Protein 9KOP (pdb70)

Radius of gyration: 24.78 Å; Cα contacts (8 Å, |Δi|>4): 741; chains: 1; bounding box: 68×60×42 Å

Sequence (463 aa):
SPHGELFTLVASSLFLGDNGGERVERFINLATTLSKEDPEYVASLANYARNELGLRSNPAALVAHLFYSNALEERRDLILATTKKVWQRGDDHLETLAYVKAVGWKLRSALKKAIAERLNDIPPSLLLKYKRARRVVSQRLAIRLTHPRPRDEERSLLFQYIVKGSRASEEAKKLAEEVMEERPTWERIISSKGSTPETWLEALPHLNGLSLVRNLNNLFKHGLLENLEVKKTIEDKFSRSGSWKIFPFQYYSALKMGEKEGWPYWIMALLEEALESSAPETRLEGETLFLVDVSGSMYYPVSRNSNLHMAEAASVLATVLVKRLGGELWTFADEAQDYTGHTHLSTYSLVRKIVREGRGGTYLERAIRKAILDRSWTGRRVVIITDEQTHDMPWEALKDWLRSGENRVAHIINVAGYLPTAFPEDRIAKVGGWSDKIITLIESLEVGEEGIRNFLVSNYLPP

Secondary structure (DSSP, 8-state):
-HHHHHHHHHHHTTTS-----HHHHHHHHHHHHHHHH-HHHHHHHHHHHHHTS--SHHHHHHHHHHHTSTHHHHTHHHHHHHHHHH--STTHHHHHHHHHHHHTPPPPHHHHHHHHHHHHHS-HHHHHHT--TTSSS-HHHHHHHH----SSHHHHHHHHHHHHGGGS-HHHHHHHHHHTTSS--HHHHHHHH-SSHHHHHHHGGG--HHHHHHHHHHHHHTTGGG-HHHHHHHHHHHTTGGG----HHHHHHHHHHHHHHT--HHHHHHHHHHHHT-PPP-S--S-EEEEEE--GGGGSBSSSS-S-BHHHHHHHHHHHHHHHH-EEEEEESSSEEE-GGGTTS-HHHHHHHHHHT--S---HHHHHIIIIITTT---SEEEEEE-----SS--HHHHHHHHTSTT-EEEEEETTS-S--EEEETTEEEE-S--TTHHHHHHHHHTHHHHHHHHHHHHHS--

Foldseek 3Di:
DLLFVLLQLLQQCLPVPLDDDDSVVSNVVSLLVCLAVPVLSLLLSLLCCCPLVVHQQSSLCSLLSNCVYPCVVVPVVLSVLSCVRRVDALCSLLSNVVNCVVVDHDDDLVSLQVLLVSLQPPDLLRNLVQQVLPDPSGPLVSCVVSVRDRPDPLSVLSNQCSNPPVPGDVVSVVSVVVSCVPPHALVCLCVPVHQAQVSVVVRLVRQAALSCLVCVVSCVVNVNLVPPVSVVSVVVRLVVNVPHPDFLVSLLQSLVVCVVVVPDVVVNVSSLVSSLVHQDDAPDEWQEEEEQEQAPVQQCCLDPPGPGGRSLVSLSVQLSVCVVHPYWYWYDAPEIDTCRVPSVPRSSVSSVVVNVPGYHHHDPLRHCCVPDQVVVGDMAEYEYEEQDADDPPPDPSVLVSNVVDPNHAYEYEHANQRDRQRADDSRYGYHRHDDSSVRVSCNQSSCGPVCNSVVSSVVRSRD

Structure (mmCIF, N/CA/C/O backbone):
data_9KOP
#
_entry.id   9KOP
#
_cell.length_a   63.877
_cell.length_b   60.124
_cell.length_c   65.590
_cell.angle_alpha   90.000
_cell.angle_beta   100.610
_cell.angle_gamma   90.000
#
_symmetry.space_group_name_H-M   'P 1 21 1'
#
loop_
_entity.id
_entity.type
_entity.pdbx_description
1 polymer 'TROVE domain-containing protein'
2 non-polymer 'CALCIUM ION'
3 water water
#
loop_
_atom_site.group_PDB
_atom_site.id
_atom_site.type_symbol
_atom_site.label_atom_id
_atom_site.label_alt_id
_atom_site.label_comp_id
_atom_site.label_asym_id
_atom_site.label_entity_id
_atom_site.label_seq_id
_atom_site.pdbx_PDB_ins_code
_atom_site.Cartn_x
_atom_site.Cartn_y
_atom_site.Cartn_z
_atom_site.occupancy
_atom_site.B_iso_or_equiv
_atom_site.auth_seq_id
_atom_site.auth_comp_id
_atom_site.auth_asym_id
_atom_site.auth_atom_id
_atom_site.pdbx_PDB_model_num
ATOM 1 N N . SER A 1 34 ? 18.31615 -3.83623 15.02839 1.000 43.36217 25 SER A N 1
ATOM 2 C CA . SER A 1 34 ? 17.18891 -4.32079 15.81391 1.000 30.54545 25 SER A CA 1
ATOM 3 C C . SER A 1 34 ? 15.92430 -4.33742 14.98757 1.000 27.16971 25 SER A C 1
ATOM 4 O O . SER A 1 34 ? 15.39903 -3.27915 14.66357 1.000 26.82609 25 SER A O 1
ATOM 7 N N . PRO A 1 35 ? 15.42978 -5.52863 14.63961 1.000 29.87237 26 PRO A N 1
ATOM 8 C CA . PRO A 1 35 ? 14.11604 -5.59235 13.96537 1.000 28.33043 26 PRO A CA 1
ATOM 9 C C . PRO A 1 35 ? 12.94711 -5.04948 14.79627 1.000 21.99973 26 PRO A C 1
ATOM 10 O O . PRO A 1 35 ? 12.03410 -4.42857 14.22696 1.000 23.04495 26 PRO A O 1
ATOM 14 N N . HIS A 1 36 ? 12.93397 -5.25693 16.11648 1.000 20.81961 27 HIS A N 1
ATOM 15 C CA . HIS A 1 36 ? 11.88380 -4.65062 16.94447 1.000 20.34694 27 HIS A CA 1
ATOM 16 C C . HIS A 1 36 ? 11.91316 -3.13478 16.80135 1.000 20.19494 27 HIS A C 1
ATOM 17 O O . HIS A 1 36 ? 10.88081 -2.49628 16.52551 1.000 16.82716 27 HIS A O 1
ATOM 24 N N . GLY A 1 37 ? 13.11079 -2.54755 16.93682 1.000 21.51121 28 GLY A N 1
ATOM 25 C CA . GLY A 1 37 ? 13.24325 -1.10080 16.82923 1.000 22.54581 28 GLY A CA 1
ATOM 26 C C . GLY A 1 37 ? 12.97559 -0.58562 15.42827 1.000 22.11706 28 GLY A C 1
ATOM 27 O O . GLY A 1 37 ? 12.37262 0.48112 15.25381 1.000 22.85467 28 GLY A O 1
ATOM 28 N N . GLU A 1 38 ? 13.42923 -1.32552 14.40956 1.000 22.20329 29 GLU A N 1
ATOM 29 C CA . GLU A 1 38 ? 13.18496 -0.90836 13.03499 1.000 23.07491 29 GLU A CA 1
ATOM 30 C C . GLU A 1 38 ? 11.69636 -0.88239 12.72773 1.000 21.39693 29 GLU A C 1
ATOM 31 O O . GLU A 1 38 ? 11.19803 0.06621 12.11083 1.000 21.68609 29 GLU A O 1
ATOM 37 N N . LEU A 1 39 ? 10.96709 -1.92943 13.13147 1.000 21.40983 30 LEU A N 1
ATOM 38 C CA . LEU A 1 39 ? 9.53387 -1.93420 12.88492 1.000 17.67170 30 LEU A CA 1
ATOM 39 C C . LEU A 1 39 ? 8.85618 -0.80377 13.64419 1.000 19.87053 30 LEU A C 1
ATOM 40 O O . LEU A 1 39 ? 7.97473 -0.12545 13.09777 1.000 20.30914 30 LEU A O 1
ATOM 45 N N . PHE A 1 40 ? 9.26217 -0.56081 14.89967 1.000 19.39488 31 PHE A N 1
ATOM 46 C CA . PHE A 1 40 ? 8.65676 0.55436 15.62012 1.000 17.58078 31 PHE A CA 1
ATOM 47 C C . PHE A 1 40 ? 8.83326 1.86811 14.85965 1.000 19.73227 31 PHE A C 1
ATOM 48 O O . PHE A 1 40 ? 7.87687 2.63132 14.70222 1.000 21.05276 31 PHE A O 1
ATOM 56 N N . THR A 1 41 ? 10.06183 2.18150 14.43277 1.000 18.80747 32 THR A N 1
ATOM 57 C CA . THR A 1 41 ? 10.26768 3.50778 13.85427 1.000 20.14545 32 THR A CA 1
ATOM 58 C C . THR A 1 41 ? 9.65979 3.60012 12.46843 1.000 23.96490 32 THR A C 1
ATOM 59 O O . THR A 1 41 ? 9.21495 4.67851 12.06479 1.000 22.23216 32 THR A O 1
ATOM 63 N N . LEU A 1 42 ? 9.60036 2.48463 11.74194 1.000 22.87901 33 LEU A N 1
ATOM 64 C CA . LEU A 1 42 ? 8.89047 2.46955 10.46932 1.000 18.87731 33 LEU A CA 1
ATOM 65 C C . LEU A 1 42 ? 7.41551 2.79362 10.67431 1.000 23.34829 33 LEU A C 1
ATOM 66 O O . LEU A 1 42 ? 6.84400 3.63056 9.96354 1.000 26.05656 33 LEU A O 1
ATOM 71 N N . VAL A 1 43 ? 6.79033 2.17411 11.68154 1.000 21.27708 34 VAL A N 1
ATOM 72 C CA . VAL A 1 43 ? 5.38617 2.46296 11.95664 1.000 22.13312 34 VAL A CA 1
ATOM 73 C C . VAL A 1 43 ? 5.21722 3.90615 12.43434 1.000 18.18483 34 VAL A C 1
ATOM 74 O O . VAL A 1 43 ? 4.36428 4.64764 11.93863 1.000 24.63342 34 VAL A O 1
ATOM 78 N N . ALA A 1 44 ? 6.02991 4.32350 13.40076 1.000 18.11758 35 ALA A N 1
ATOM 79 C CA . ALA A 1 44 ? 5.90204 5.66107 13.96844 1.000 18.11285 35 ALA A CA 1
ATOM 80 C C . ALA A 1 44 ? 6.11683 6.73692 12.91659 1.000 23.47677 35 ALA A C 1
ATOM 81 O O . ALA A 1 44 ? 5.46024 7.78666 12.96277 1.000 24.23581 35 ALA A O 1
ATOM 83 N N . SER A 1 45 ? 7.02668 6.49909 11.96248 1.000 24.73924 36 SER A N 1
ATOM 84 C CA . SER A 1 45 ? 7.31633 7.49093 10.93829 1.000 25.20700 36 SER A CA 1
ATOM 85 C C . SER A 1 45 ? 6.10946 7.76173 10.04995 1.000 29.64830 36 SER A C 1
ATOM 86 O O . SER A 1 45 ? 6.03441 8.83384 9.43830 1.000 29.62178 36 SER A O 1
ATOM 89 N N . SER A 1 46 ? 5.13929 6.83982 9.98965 1.000 22.53087 37 SER A N 1
ATOM 90 C CA . SER A 1 46 ? 3.97156 7.10074 9.16385 1.000 25.84195 37 SER A CA 1
ATOM 91 C C . SER A 1 46 ? 3.10428 8.22240 9.72107 1.000 33.73651 37 SER A C 1
ATOM 92 O O . SER A 1 46 ? 2.19715 8.67538 9.02155 1.000 29.03635 37 SER A O 1
ATOM 95 N N . LEU A 1 47 ? 3.34657 8.66170 10.96277 1.000 27.48544 38 LEU A N 1
ATOM 96 C CA . LEU A 1 47 ? 2.73549 9.88854 11.47531 1.000 33.15230 38 LEU A CA 1
ATOM 97 C C . LEU A 1 47 ? 3.10832 11.09885 10.62360 1.000 39.19061 38 LEU A C 1
ATOM 98 O O . LEU A 1 47 ? 2.37338 12.08873 10.58639 1.000 28.99048 38 LEU A O 1
ATOM 103 N N . PHE A 1 48 ? 4.27304 11.05279 9.97967 1.000 28.39191 39 PHE A N 1
ATOM 104 C CA . PHE A 1 48 ? 4.82086 12.17261 9.23956 1.000 33.33729 39 PHE A CA 1
ATOM 105 C C . PHE A 1 48 ? 4.91150 11.91279 7.75331 1.000 39.29122 39 PHE A C 1
ATOM 106 O O . PHE A 1 48 ? 5.00498 12.87302 6.98096 1.000 39.52988 39 PHE A O 1
ATOM 114 N N . LEU A 1 49 ? 4.89848 10.64856 7.33787 1.000 42.14762 40 LEU A N 1
ATOM 115 C CA . LEU A 1 49 ? 4.91678 10.24831 5.93942 1.000 46.33867 40 LEU A CA 1
ATOM 116 C C . LEU A 1 49 ? 3.54649 9.75859 5.49899 1.000 48.58124 40 LEU A C 1
ATOM 117 O O . LEU A 1 49 ? 3.43704 8.93070 4.59410 1.000 66.55846 40 LEU A O 1
ATOM 122 N N . GLY A 1 50 ? 2.49676 10.24294 6.15184 1.000 52.29669 41 GLY A N 1
ATOM 123 C CA . GLY A 1 50 ? 1.14785 9.83772 5.82006 1.000 54.28412 41 GLY A CA 1
ATOM 124 C C . GLY A 1 50 ? 0.78999 8.43808 6.28139 1.000 60.51988 41 GLY A C 1
ATOM 125 O O . GLY A 1 50 ? 1.61421 7.51264 6.23354 1.000 51.11374 41 GLY A O 1
ATOM 126 N N . ASP A 1 51 ? -0.46317 8.28151 6.71755 1.000 57.45700 42 ASP A N 1
ATOM 127 C CA . ASP A 1 51 ? -0.94933 6.98080 7.17157 1.000 55.34555 42 ASP A CA 1
ATOM 128 C C . ASP A 1 51 ? -0.89653 5.94079 6.05277 1.000 62.20115 42 ASP A C 1
ATOM 129 O O . ASP A 1 51 ? -0.58519 4.77306 6.31650 1.000 73.23658 42 ASP A O 1
ATOM 134 N N . ASN A 1 52 ? -1.16469 6.36520 4.80260 1.000 63.23920 43 ASN A N 1
ATOM 135 C CA . ASN A 1 52 ? -1.25193 5.57949 3.53037 1.000 51.20303 43 ASN A CA 1
ATOM 136 C C . ASN A 1 52 ? -2.66469 5.62758 2.96672 1.000 61.45216 43 ASN A C 1
ATOM 137 O O . ASN A 1 52 ? -3.25957 4.58193 2.67886 1.000 67.73629 43 ASN A O 1
ATOM 142 N N . GLY A 1 58 ? 4.66646 -0.65175 -3.76662 1.000 46.60654 49 GLY A N 1
ATOM 143 C CA . GLY A 1 58 ? 5.45924 0.28129 -2.98447 1.000 63.17665 49 GLY A CA 1
ATOM 144 C C . GLY A 1 58 ? 6.93191 -0.08723 -2.92193 1.000 59.27443 49 GLY A C 1
ATOM 145 O O . GLY A 1 58 ? 7.29271 -1.25181 -3.08245 1.000 63.54168 49 GLY A O 1
ATOM 146 N N . GLY A 1 59 ? 7.78481 0.90382 -2.67116 1.000 59.38008 50 GLY A N 1
ATOM 147 C CA . GLY A 1 59 ? 9.22003 0.70930 -2.77581 1.000 60.51691 50 GLY A CA 1
ATOM 148 C C . GLY A 1 59 ? 9.87498 0.06694 -1.56935 1.000 59.96507 50 GLY A C 1
ATOM 149 O O . GLY A 1 59 ? 9.48720 -1.02986 -1.15671 1.000 53.87165 50 GLY A O 1
ATOM 150 N N . GLU A 1 60 ? 10.86272 0.75323 -0.98495 1.000 66.78495 51 GLU A N 1
ATOM 151 C CA . GLU A 1 60 ? 11.61902 0.16289 0.11486 1.000 58.94070 51 GLU A CA 1
ATOM 152 C C . GLU A 1 60 ? 10.79126 0.05718 1.39051 1.000 50.27999 51 GLU A C 1
ATOM 153 O O . GLU A 1 60 ? 10.86885 -0.95453 2.09318 1.000 52.99673 51 GLU A O 1
ATOM 159 N N . ARG A 1 61 ? 10.04036 1.10595 1.75094 1.000 48.65212 52 ARG A N 1
ATOM 160 C CA . ARG A 1 61 ? 9.36448 1.04422 3.04673 1.000 57.74064 52 ARG A CA 1
ATOM 161 C C . ARG A 1 61 ? 8.25921 -0.00868 3.06874 1.000 54.00075 52 ARG A C 1
ATOM 162 O O . ARG A 1 61 ? 8.04941 -0.65226 4.10310 1.000 43.06350 52 ARG A O 1
ATOM 170 N N . VAL A 1 62 ? 7.59849 -0.25228 1.93896 1.000 41.12149 53 VAL A N 1
ATOM 171 C CA . VAL A 1 62 ? 6.58878 -1.30516 1.88455 1.000 43.31742 53 VAL A CA 1
ATOM 172 C C . VAL A 1 62 ? 7.23519 -2.68635 2.00300 1.000 38.60347 53 VAL A C 1
ATOM 173 O O . VAL A 1 62 ? 6.78525 -3.53075 2.78751 1.000 31.15817 53 VAL A O 1
ATOM 177 N N . GLU A 1 63 ? 8.29477 -2.94288 1.22510 1.000 36.72388 54 GLU A N 1
ATOM 178 C CA . GLU A 1 63 ? 8.90509 -4.27125 1.23932 1.000 34.13649 54 GLU A CA 1
ATOM 179 C C . GLU A 1 63 ? 9.59983 -4.54056 2.57095 1.000 34.42796 54 GLU A C 1
ATOM 180 O O . GLU A 1 63 ? 9.55421 -5.66769 3.09215 1.000 30.11328 54 GLU A O 1
ATOM 186 N N . ARG A 1 64 ? 10.18656 -3.50087 3.17100 1.000 31.20462 55 ARG A N 1
ATOM 187 C CA . ARG A 1 64 ? 10.79602 -3.64929 4.48439 1.000 36.64895 55 ARG A CA 1
ATOM 188 C C . ARG A 1 64 ? 9.73886 -3.84986 5.56988 1.000 29.75287 55 ARG A C 1
ATOM 189 O O . ARG A 1 64 ? 9.94645 -4.63846 6.50235 1.000 27.75135 55 ARG A O 1
ATOM 197 N N . PHE A 1 65 ? 8.60612 -3.14702 5.47220 1.000 23.91072 56 PHE A N 1
ATOM 198 C CA . PHE A 1 65 ? 7.50154 -3.36829 6.40110 1.000 25.68198 56 PHE A CA 1
ATOM 199 C C . PHE A 1 65 ? 7.01969 -4.81092 6.33161 1.000 24.70125 56 PHE A C 1
ATOM 200 O O . PHE A 1 65 ? 6.84438 -5.46528 7.36247 1.000 23.71451 56 PHE A O 1
ATOM 208 N N . ILE A 1 66 ? 6.76460 -5.30805 5.11700 1.000 25.74368 57 ILE A N 1
ATOM 209 C CA . ILE A 1 66 ? 6.31572 -6.68908 4.94225 1.000 22.28725 57 ILE A CA 1
ATOM 210 C C . ILE A 1 66 ? 7.30620 -7.65842 5.56504 1.000 22.52139 57 ILE A C 1
ATOM 211 O O . ILE A 1 66 ? 6.91985 -8.57495 6.29446 1.000 24.38359 57 ILE A O 1
ATOM 216 N N . ASN A 1 67 ? 8.60319 -7.46554 5.29481 1.000 24.01967 58 ASN A N 1
ATOM 217 C CA . ASN A 1 67 ? 9.60698 -8.38702 5.81896 1.000 23.94262 58 ASN A CA 1
ATOM 218 C C . ASN A 1 67 ? 9.64160 -8.36195 7.35078 1.000 21.11575 58 ASN A C 1
ATOM 219 O O . ASN A 1 67 ? 9.61883 -9.41346 8.00604 1.000 23.41359 58 ASN A O 1
ATOM 224 N N . LEU A 1 68 ? 9.71677 -7.16263 7.93172 1.000 20.15295 59 LEU A N 1
ATOM 225 C CA . LEU A 1 68 ? 9.79623 -7.02821 9.38121 1.000 19.53042 59 LEU A CA 1
ATOM 226 C C . LEU A 1 68 ? 8.53940 -7.55675 10.06624 1.000 19.61552 59 LEU A C 1
ATOM 227 O O . LEU A 1 68 ? 8.63450 -8.26023 11.07687 1.000 20.30817 59 LEU A O 1
ATOM 232 N N . ALA A 1 69 ? 7.35620 -7.21233 9.54463 1.000 17.48989 60 ALA A N 1
ATOM 233 C CA . ALA A 1 69 ? 6.10506 -7.67618 10.13525 1.000 21.32790 60 ALA A CA 1
ATOM 234 C C . ALA A 1 69 ? 5.97041 -9.19105 10.03940 1.000 22.02097 60 ALA A C 1
ATOM 235 O O . ALA A 1 69 ? 5.47265 -9.83474 10.96718 1.000 18.53210 60 ALA A O 1
ATOM 237 N N . THR A 1 70 ? 6.40745 -9.78605 8.92150 1.000 19.50690 61 THR A N 1
ATOM 238 C CA . THR A 1 70 ? 6.36867 -11.24229 8.80079 1.000 19.06628 61 THR A CA 1
ATOM 239 C C . THR A 1 70 ? 7.31222 -11.90664 9.80127 1.000 18.62595 61 THR A C 1
ATOM 240 O O . THR A 1 70 ? 6.93201 -12.85268 10.51400 1.000 18.54866 61 THR A O 1
ATOM 244 N N . THR A 1 71 ? 8.55267 -11.42363 9.85849 1.000 20.29315 62 THR A N 1
ATOM 245 C CA . THR A 1 71 ? 9.55102 -11.96149 10.78212 1.000 20.60651 62 THR A CA 1
ATOM 246 C C . THR A 1 71 ? 9.09329 -11.82170 12.22980 1.000 20.26972 62 THR A C 1
ATOM 247 O O . THR A 1 71 ? 9.18578 -12.76800 13.02146 1.000 17.45773 62 THR A O 1
ATOM 251 N N . LEU A 1 72 ? 8.58267 -10.64861 12.60143 1.000 18.03267 63 LEU A N 1
ATOM 252 C CA . LEU A 1 72 ? 8.21345 -10.45902 14.00182 1.000 20.22322 63 LEU A CA 1
ATOM 253 C C . LEU A 1 72 ? 6.87720 -11.11239 14.34360 1.000 21.13699 63 LEU A C 1
ATOM 254 O O . LEU A 1 72 ? 6.68236 -11.53930 15.48500 1.000 18.04316 63 LEU A O 1
ATOM 259 N N . SER A 1 73 ? 5.95388 -11.24851 13.38814 1.000 19.00135 64 SER A N 1
ATOM 260 C CA . SER A 1 73 ? 4.73442 -11.98677 13.69729 1.000 14.00472 64 SER A CA 1
ATOM 261 C C . SER A 1 73 ? 5.04725 -13.45710 13.91340 1.000 17.72287 64 SER A C 1
ATOM 262 O O . SER A 1 73 ? 4.30426 -14.15710 14.61686 1.000 19.73534 64 SER A O 1
ATOM 265 N N . LYS A 1 74 ? 6.11944 -13.95263 13.28078 1.000 18.29012 65 LYS A N 1
ATOM 266 C CA . LYS A 1 74 ? 6.57171 -15.31430 13.55244 1.000 19.01972 65 LYS A CA 1
ATOM 267 C C . LYS A 1 74 ? 7.32746 -15.41043 14.87462 1.000 21.51928 65 LYS A C 1
ATOM 268 O O . LYS A 1 74 ? 7.08257 -16.32148 15.67712 1.000 16.74285 65 LYS A O 1
ATOM 274 N N . GLU A 1 75 ? 8.26674 -14.49328 15.10575 1.000 19.58833 66 GLU A N 1
ATOM 275 C CA . GLU A 1 75 ? 9.17126 -14.60403 16.23411 1.000 22.33464 66 GLU A CA 1
ATOM 276 C C . GLU A 1 75 ? 8.64471 -13.95652 17.50463 1.000 19.74658 66 GLU A C 1
ATOM 277 O O . GLU A 1 75 ? 8.95913 -14.43366 18.59231 1.000 17.42588 66 GLU A O 1
ATOM 283 N N . ASP A 1 76 ? 7.86231 -12.88710 17.42390 1.000 15.53809 67 ASP A N 1
ATOM 284 C CA . ASP A 1 76 ? 7.40214 -12.19333 18.63098 1.000 17.34005 67 ASP A CA 1
ATOM 285 C C . ASP A 1 76 ? 6.02596 -11.60391 18.35619 1.000 15.53443 67 ASP A C 1
ATOM 286 O O . ASP A 1 76 ? 5.86018 -10.38706 18.26460 1.000 18.37936 67 ASP A O 1
ATOM 291 N N . PRO A 1 77 ? 5.01073 -12.45610 18.18001 1.000 16.92289 68 PRO A N 1
ATOM 292 C CA . PRO A 1 77 ? 3.66826 -11.93052 17.86718 1.000 16.23243 68 PRO A CA 1
ATOM 293 C C . PRO A 1 77 ? 3.09651 -11.03547 18.96472 1.000 14.24221 68 PRO A C 1
ATOM 294 O O . PRO A 1 77 ? 2.33779 -10.11746 18.65687 1.000 14.49438 68 PRO A O 1
ATOM 298 N N . GLU A 1 78 ? 3.43406 -11.26647 20.23056 1.000 12.64123 69 GLU A N 1
ATOM 299 C CA . GLU A 1 78 ? 3.01529 -10.34213 21.29269 1.000 16.87441 69 GLU A CA 1
ATOM 300 C C . GLU A 1 78 ? 3.47989 -8.91524 20.99328 1.000 15.55589 69 GLU A C 1
ATOM 301 O O . GLU A 1 78 ? 2.72329 -7.95706 21.14549 1.000 15.57709 69 GLU A O 1
ATOM 307 N N . TYR A 1 79 ? 4.73372 -8.75884 20.57395 1.000 14.21261 70 TYR A N 1
ATOM 308 C CA . TYR A 1 79 ? 5.23210 -7.42906 20.21398 1.000 13.97676 70 TYR A CA 1
ATOM 309 C C . TYR A 1 79 ? 4.43653 -6.83488 19.05377 1.000 16.50011 70 TYR A C 1
ATOM 310 O O . TYR A 1 79 ? 4.04304 -5.66982 19.09265 1.000 15.70382 70 TYR A O 1
ATOM 319 N N . VAL A 1 80 ? 4.21453 -7.61605 17.99509 1.000 14.94736 71 VAL A N 1
ATOM 320 C CA . VAL A 1 80 ? 3.44629 -7.12572 16.84676 1.000 14.47124 71 VAL A CA 1
ATOM 321 C C . VAL A 1 80 ? 2.05366 -6.67217 17.28205 1.000 15.13670 71 VAL A C 1
ATOM 322 O O . VAL A 1 80 ? 1.55893 -5.62068 16.85504 1.000 14.94223 71 VAL A O 1
ATOM 326 N N . ALA A 1 81 ? 1.38974 -7.47142 18.11718 1.000 14.65653 72 ALA A N 1
ATOM 327 C CA . ALA A 1 81 ? 0.04870 -7.11561 18.58461 1.000 15.65837 72 ALA A CA 1
ATOM 328 C C . ALA A 1 81 ? 0.07066 -5.85017 19.44583 1.000 14.91553 72 ALA A C 1
ATOM 329 O O . ALA A 1 81 ? -0.83095 -5.00152 19.35401 1.000 15.83927 72 ALA A O 1
ATOM 331 N N . SER A 1 82 ? 1.08658 -5.71740 20.30158 1.000 16.68325 73 SER A N 1
ATOM 332 C CA . SER A 1 82 ? 1.21298 -4.53395 21.15394 1.000 16.48468 73 SER A CA 1
ATOM 333 C C . SER A 1 82 ? 1.49869 -3.29090 20.31380 1.000 19.24087 73 SER A C 1
ATOM 334 O O . SER A 1 82 ? 1.01646 -2.19009 20.61800 1.000 15.97861 73 SER A O 1
ATOM 337 N N . LEU A 1 83 ? 2.32969 -3.44960 19.28310 1.000 13.19941 74 LEU A N 1
ATOM 338 C CA . LEU A 1 83 ? 2.61258 -2.35780 18.35458 1.000 16.06075 74 LEU A CA 1
ATOM 339 C C . LEU A 1 83 ? 1.35898 -1.94030 17.60501 1.000 12.07981 74 LEU A C 1
ATOM 340 O O . LEU A 1 83 ? 1.11676 -0.75223 17.40401 1.000 18.38201 74 LEU A O 1
ATOM 345 N N . ALA A 1 84 ? 0.55540 -2.90077 17.16009 1.000 15.39100 75 ALA A N 1
ATOM 346 C CA . ALA A 1 84 ? -0.66972 -2.53328 16.45263 1.000 15.71870 75 ALA A CA 1
ATOM 347 C C . ALA A 1 84 ? -1.63670 -1.78168 17.37601 1.000 16.82521 75 ALA A C 1
ATOM 348 O O . ALA A 1 84 ? -2.21802 -0.76507 16.97639 1.000 16.60452 75 ALA A O 1
ATOM 350 N N . ASN A 1 85 ? -1.78584 -2.24353 18.62593 1.000 14.13427 76 ASN A N 1
ATOM 351 C CA . ASN A 1 85 ? -2.60481 -1.52002 19.61186 1.000 13.45495 76 ASN A CA 1
ATOM 352 C C . ASN A 1 85 ? -2.06042 -0.10662 19.85566 1.000 21.57480 76 ASN A C 1
ATOM 353 O O . ASN A 1 85 ? -2.79724 0.88520 19.77571 1.000 20.94284 76 ASN A O 1
ATOM 358 N N . TYR A 1 86 ? -0.76782 -0.00584 20.18270 1.000 14.88286 77 TYR A N 1
ATOM 359 C CA . TYR A 1 86 ? -0.09990 1.26787 20.42200 1.000 14.52384 77 TYR A CA 1
ATOM 360 C C . TYR A 1 86 ? -0.29653 2.23391 19.26067 1.000 20.98389 77 TYR A C 1
ATOM 361 O O . TYR A 1 86 ? -0.66532 3.40002 19.44843 1.000 19.97371 77 TYR A O 1
ATOM 370 N N . ALA A 1 87 ? -0.02071 1.76263 18.04843 1.000 15.54607 78 ALA A N 1
ATOM 371 C CA . ALA A 1 87 ? -0.13789 2.60683 16.86852 1.000 22.26826 78 ALA A CA 1
ATOM 372 C C . ALA A 1 87 ? -1.58209 3.03974 16.62204 1.000 19.39620 78 ALA A C 1
ATOM 373 O O . ALA A 1 87 ? -1.83059 4.18685 16.24271 1.000 21.49066 78 ALA A O 1
ATOM 375 N N . ARG A 1 88 ? -2.54596 2.13923 16.80887 1.000 18.49142 79 ARG A N 1
ATOM 376 C CA . ARG A 1 88 ? -3.93738 2.50242 16.57867 1.000 17.90623 79 ARG A CA 1
ATOM 377 C C . ARG A 1 88 ? -4.42781 3.50871 17.60901 1.000 23.99589 79 ARG A C 1
ATOM 378 O O . ARG A 1 88 ? -5.05465 4.51691 17.26101 1.000 24.48064 79 ARG A O 1
ATOM 386 N N . ASN A 1 89 ? -4.14625 3.25964 18.88608 1.000 19.09975 80 ASN A N 1
ATOM 387 C CA . ASN A 1 89 ? -4.78317 4.00078 19.95555 1.000 20.47666 80 ASN A CA 1
ATOM 388 C C . ASN A 1 89 ? -3.90852 5.02379 20.65132 1.000 22.27562 80 ASN A C 1
ATOM 389 O O . ASN A 1 89 ? -4.46194 5.93818 21.25687 1.000 25.44213 80 ASN A O 1
ATOM 394 N N . GLU A 1 90 ? -2.58026 4.91768 20.57312 1.000 20.27912 81 GLU A N 1
ATOM 395 C CA . GLU A 1 90 ? -1.72012 5.99799 21.04941 1.000 23.43939 81 GLU A CA 1
ATOM 396 C C . GLU A 1 90 ? -1.31592 6.94089 19.92506 1.000 19.61780 81 GLU A C 1
ATOM 397 O O . GLU A 1 90 ? -1.29017 8.15624 20.11901 1.000 17.46714 81 GLU A O 1
ATOM 403 N N . LEU A 1 91 ? -1.00606 6.41254 18.74375 1.000 16.01654 82 LEU A N 1
ATOM 404 C CA . LEU A 1 91 ? -0.56339 7.25607 17.63962 1.000 21.05648 82 LEU A CA 1
ATOM 405 C C . LEU A 1 91 ? -1.69186 7.65942 16.70001 1.000 21.76051 82 LEU A C 1
ATOM 406 O O . LEU A 1 91 ? -1.47875 8.51544 15.82534 1.000 24.39524 82 LEU A O 1
ATOM 411 N N . GLY A 1 92 ? -2.87009 7.06289 16.84951 1.000 19.28777 83 GLY A N 1
ATOM 412 C CA . GLY A 1 92 ? -3.98888 7.40040 15.98975 1.000 28.49504 83 GLY A CA 1
ATOM 413 C C . GLY A 1 92 ? -3.87057 6.89586 14.57559 1.000 30.11080 83 GLY A C 1
ATOM 414 O O . GLY A 1 92 ? -4.64223 7.32221 13.71682 1.000 24.86157 83 GLY A O 1
ATOM 415 N N . LEU A 1 93 ? -2.92551 5.99851 14.30612 1.000 22.90730 84 LEU A N 1
ATOM 416 C CA . LEU A 1 93 ? -2.73875 5.49363 12.95499 1.000 27.23381 84 LEU A CA 1
ATOM 417 C C . LEU A 1 93 ? -3.74706 4.40236 12.64273 1.000 25.46901 84 LEU A C 1
ATOM 418 O O . LEU A 1 93 ? -4.18449 3.65837 13.52625 1.000 21.74842 84 LEU A O 1
ATOM 423 N N . ARG A 1 94 ? -4.07773 4.28425 11.36152 1.000 23.84444 85 ARG A N 1
ATOM 424 C CA . ARG A 1 94 ? -5.08652 3.32969 10.93625 1.000 27.09749 85 ARG A CA 1
ATOM 425 C C . ARG A 1 94 ? -4.54451 2.27165 9.98836 1.000 30.25857 85 ARG A C 1
ATOM 426 O O . ARG A 1 94 ? -4.83582 1.08317 10.18471 1.000 25.60401 85 ARG A O 1
ATOM 434 N N . SER A 1 95 ? -3.75100 2.65463 8.97339 1.000 25.00813 86 SER A N 1
ATOM 435 C CA . SER A 1 95 ? -3.32911 1.67992 7.96197 1.000 34.99360 86 SER A CA 1
ATOM 436 C C . SER A 1 95 ? -2.28623 0.70225 8.50423 1.000 26.74047 86 SER A C 1
ATOM 437 O O . SER A 1 95 ? -2.40139 -0.51534 8.29441 1.000 22.38336 86 SER A O 1
ATOM 440 N N . ASN A 1 96 ? -1.22292 1.21506 9.13678 1.000 22.31844 87 ASN A N 1
ATOM 441 C CA . ASN A 1 96 ? -0.21025 0.32213 9.70211 1.000 22.48197 87 ASN A CA 1
ATOM 442 C C . ASN A 1 96 ? -0.78258 -0.66875 10.71789 1.000 20.28498 87 ASN A C 1
ATOM 443 O O . ASN A 1 96 ? -0.45497 -1.86463 10.62898 1.000 18.50505 87 ASN A O 1
ATOM 448 N N . PRO A 1 97 ? -1.60251 -0.27229 11.69753 1.000 20.94592 88 PRO A N 1
ATOM 449 C CA . PRO A 1 97 ? -2.14775 -1.30654 12.60725 1.000 16.32114 88 PRO A CA 1
ATOM 450 C C . PRO A 1 97 ? -3.03830 -2.31751 11.90383 1.000 20.03012 88 PRO A C 1
ATOM 451 O O . PRO A 1 97 ? -3.05734 -3.50559 12.27838 1.000 18.99518 88 PRO A O 1
ATOM 455 N N . ALA A 1 98 ? -3.80880 -1.88088 10.90237 1.000 17.12024 89 ALA A N 1
ATOM 456 C CA . ALA A 1 98 ? -4.64258 -2.83456 10.17127 1.000 21.42276 89 ALA A CA 1
ATOM 457 C C . ALA A 1 98 ? -3.79185 -3.83562 9.40511 1.000 18.67975 89 ALA A C 1
ATOM 458 O O . ALA A 1 98 ? -4.17037 -5.01144 9.26251 1.000 17.81473 89 ALA A O 1
ATOM 460 N N . ALA A 1 99 ? -2.63303 -3.38101 8.92381 1.000 18.28655 90 ALA A N 1
ATOM 461 C CA . ALA A 1 99 ? -1.70798 -4.26233 8.22202 1.000 17.88831 90 ALA A CA 1
ATOM 462 C C . ALA A 1 99 ? -1.03293 -5.22292 9.19324 1.000 16.29793 90 ALA A C 1
ATOM 463 O O . ALA A 1 99 ? -0.78675 -6.38673 8.85627 1.000 20.56430 90 ALA A O 1
ATOM 465 N N . LEU A 1 100 ? -0.71029 -4.74948 10.39411 1.000 16.16829 91 LEU A N 1
ATOM 466 C CA . LEU A 1 100 ? -0.11382 -5.63691 11.39765 1.000 21.42661 91 LEU A CA 1
ATOM 467 C C . LEU A 1 100 ? -1.09607 -6.73070 11.82405 1.000 14.55494 91 LEU A C 1
ATOM 468 O O . LEU A 1 100 ? -0.69720 -7.88882 12.03635 1.000 16.02887 91 LEU A O 1
ATOM 473 N N . VAL A 1 101 ? -2.38028 -6.38251 11.95297 1.000 12.94136 92 VAL A N 1
ATOM 474 C CA . VAL A 1 101 ? -3.40948 -7.39829 12.19095 1.000 14.94656 92 VAL A CA 1
ATOM 475 C C . VAL A 1 101 ? -3.39924 -8.42103 11.05814 1.000 23.85393 92 VAL A C 1
ATOM 476 O O . VAL A 1 101 ? -3.45144 -9.64461 11.29502 1.000 16.01928 92 VAL A O 1
ATOM 480 N N . ALA A 1 102 ? -3.34143 -7.94018 9.80373 1.000 19.59696 93 ALA A N 1
ATOM 481 C CA . ALA A 1 102 ? -3.28145 -8.88377 8.69271 1.000 20.59815 93 ALA A CA 1
ATOM 482 C C . ALA A 1 102 ? -2.12502 -9.84943 8.88854 1.000 15.40088 93 ALA A C 1
ATOM 483 O O . ALA A 1 102 ? -2.30312 -11.06852 8.82152 1.000 18.17396 93 ALA A O 1
ATOM 485 N N . HIS A 1 103 ? -0.93895 -9.31725 9.19876 1.000 17.73514 94 HIS A N 1
ATOM 486 C CA . HIS A 1 103 ? 0.23988 -10.16502 9.35263 1.000 18.72947 94 HIS A CA 1
ATOM 487 C C . HIS A 1 103 ? 0.05452 -11.20645 10.46725 1.000 20.09468 94 HIS A C 1
ATOM 488 O O . HIS A 1 103 ? 0.49426 -12.35946 10.33546 1.000 19.62364 94 HIS A O 1
ATOM 495 N N . LEU A 1 104 ? -0.59597 -10.82665 11.56367 1.000 15.24450 95 LEU A N 1
ATOM 496 C CA . LEU A 1 104 ? -0.86114 -11.80705 12.62055 1.000 15.16663 95 LEU A CA 1
ATOM 497 C C . LEU A 1 104 ? -1.77984 -12.91592 12.12399 1.000 17.21792 95 LEU A C 1
ATOM 498 O O . LEU A 1 104 ? -1.54481 -14.10129 12.40321 1.000 20.31401 95 LEU A O 1
ATOM 503 N N . PHE A 1 105 ? -2.84675 -12.55740 11.39445 1.000 18.03002 96 PHE A N 1
ATOM 504 C CA . PHE A 1 105 ? -3.72369 -13.59246 10.84676 1.000 19.27095 96 PHE A CA 1
ATOM 505 C C . PHE A 1 105 ? -2.99281 -14.55300 9.91163 1.000 20.08435 96 PHE A C 1
ATOM 506 O O . PHE A 1 105 ? -3.46251 -15.67891 9.71315 1.000 22.91114 96 PHE A O 1
ATOM 514 N N . TYR A 1 106 ? -1.86386 -14.14366 9.32223 1.000 22.76173 97 TYR A N 1
ATOM 515 C CA . TYR A 1 106 ? -1.13498 -14.97769 8.36667 1.000 23.58532 97 TYR A CA 1
ATOM 516 C C . TYR A 1 106 ? 0.16898 -15.50873 8.96232 1.000 22.96131 97 TYR A C 1
ATOM 517 O O . TYR A 1 106 ? 1.16299 -15.71030 8.25969 1.000 24.19636 97 TYR A O 1
ATOM 526 N N . SER A 1 107 ? 0.16687 -15.74202 10.26422 1.000 18.38090 98 SER A N 1
ATOM 527 C CA . SER A 1 107 ? 1.34097 -16.15442 11.00622 1.000 23.08008 98 SER A CA 1
ATOM 528 C C . SER A 1 107 ? 1.00287 -17.36958 11.85950 1.000 18.60390 98 SER A C 1
ATOM 529 O O . SER A 1 107 ? -0.15658 -17.78807 11.95698 1.000 17.01114 98 SER A O 1
ATOM 532 N N . ASN A 1 108 ? 2.03142 -17.90466 12.52458 1.000 19.07549 99 ASN A N 1
ATOM 533 C CA . ASN A 1 108 ? 1.81396 -19.01515 13.45085 1.000 18.50132 99 ASN A CA 1
ATOM 534 C C . ASN A 1 108 ? 0.95737 -18.60021 14.62825 1.000 18.54085 99 ASN A C 1
ATOM 535 O O . ASN A 1 108 ? 0.37821 -19.46982 15.29344 1.000 17.80832 99 ASN A O 1
ATOM 540 N N . ALA A 1 109 ? 0.84797 -17.28986 14.88849 1.000 15.19894 100 ALA A N 1
ATOM 541 C CA . ALA A 1 109 ? 0.02093 -16.82047 15.99729 1.000 21.66715 100 ALA A CA 1
ATOM 542 C C . ALA A 1 109 ? -1.45833 -17.10938 15.78434 1.000 22.01832 100 ALA A C 1
ATOM 543 O O . ALA A 1 109 ? -2.21027 -17.16253 16.76867 1.000 23.26495 100 ALA A O 1
ATOM 545 N N . LEU A 1 110 ? -1.90088 -17.28119 14.53234 1.000 21.14410 101 LEU A N 1
ATOM 546 C CA . LEU A 1 110 ? -3.31080 -17.60596 14.30610 1.000 22.90012 101 LEU A CA 1
ATOM 547 C C . LEU A 1 110 ? -3.69807 -18.87041 15.05087 1.000 24.26388 101 LEU A C 1
ATOM 548 O O . LEU A 1 110 ? -4.68132 -18.88689 15.79870 1.000 27.34747 101 LEU A O 1
ATOM 553 N N . GLU A 1 111 ? -2.92101 -19.93604 14.87664 1.000 17.89977 102 GLU A N 1
ATOM 554 C CA . GLU A 1 111 ? -3.28837 -21.19240 15.50352 1.000 22.06563 102 GLU A CA 1
ATOM 555 C C . GLU A 1 111 ? -2.82555 -21.21037 16.96021 1.000 21.80638 102 GLU A C 1
ATOM 556 O O . GLU A 1 111 ? -3.57186 -21.64463 17.84485 1.000 22.09156 102 GLU A O 1
ATOM 562 N N . GLU A 1 112 ? -1.61969 -20.70184 17.22808 1.000 19.88938 103 GLU A N 1
ATOM 563 C CA . GLU A 1 112 ? -1.04815 -20.81828 18.56074 1.000 18.01168 103 GLU A CA 1
ATOM 564 C C . GLU A 1 112 ? -1.54769 -19.77214 19.55033 1.000 23.14138 103 GLU A C 1
ATOM 565 O O . GLU A 1 112 ? -1.42992 -20.00474 20.75764 1.000 18.37688 103 GLU A O 1
ATOM 571 N N . ARG A 1 113 ? -2.07903 -18.63632 19.08381 1.000 18.87328 104 ARG A N 1
ATOM 572 C CA . ARG A 1 113 ? -2.44788 -17.51080 19.95079 1.000 18.73226 104 ARG A CA 1
ATOM 573 C C . ARG A 1 113 ? -3.72916 -16.84840 19.44711 1.000 22.38511 104 ARG A C 1
ATOM 574 O O . ARG A 1 113 ? -3.81119 -15.62983 19.28920 1.000 20.52595 104 ARG A O 1
ATOM 582 N N . ARG A 1 114 ? -4.74440 -17.66579 19.17958 1.000 20.29020 105 ARG A N 1
ATOM 583 C CA . ARG A 1 114 ? -5.99964 -17.14750 18.64027 1.000 24.08207 105 ARG A CA 1
ATOM 584 C C . ARG A 1 114 ? -6.59862 -16.08850 19.55200 1.000 20.12837 105 ARG A C 1
ATOM 585 O O . ARG A 1 114 ? -7.14489 -15.08861 19.06791 1.000 19.95083 105 ARG A O 1
ATOM 593 N N . ASP A 1 115 ? -6.49380 -16.27592 20.87307 1.000 18.04981 106 ASP A N 1
ATOM 594 C CA . ASP A 1 115 ? -7.03298 -15.27978 21.79487 1.000 25.19269 106 ASP A CA 1
ATOM 595 C C . ASP A 1 115 ? -6.29073 -13.94830 21.69327 1.000 20.95040 106 ASP A C 1
ATOM 596 O O . ASP A 1 115 ? -6.89812 -12.87673 21.83027 1.000 16.99731 106 ASP A O 1
ATOM 601 N N . LEU A 1 116 ? -4.98287 -13.99154 21.44457 1.000 16.10439 107 LEU A N 1
ATOM 602 C CA . LEU A 1 116 ? -4.24685 -12.75103 21.18679 1.000 16.82799 107 LEU A CA 1
ATOM 603 C C . LEU A 1 116 ? -4.74077 -12.06676 19.92611 1.000 18.65743 107 LEU A C 1
ATOM 604 O O . LEU A 1 116 ? -4.89215 -10.83832 19.88784 1.000 17.89204 107 LEU A O 1
ATOM 609 N N . ILE A 1 117 ? -4.98022 -12.84084 18.86876 1.000 17.77974 108 ILE A N 1
ATOM 610 C CA . ILE A 1 117 ? -5.47654 -12.23565 17.64554 1.000 15.13020 108 ILE A CA 1
ATOM 611 C C . ILE A 1 117 ? -6.82800 -11.59077 17.87766 1.000 20.39461 108 ILE A C 1
ATOM 612 O O . ILE A 1 117 ? -7.06915 -10.46033 17.43859 1.000 18.41013 108 ILE A O 1
ATOM 617 N N . LEU A 1 118 ? -7.70379 -12.25807 18.62900 1.000 21.70727 109 LEU A N 1
ATOM 618 C CA . LEU A 1 118 ? -9.02600 -11.68364 18.89494 1.000 22.40572 109 LEU A CA 1
ATOM 619 C C . LEU A 1 118 ? -8.91497 -10.40121 19.70707 1.000 20.10331 109 LEU A C 1
ATOM 620 O O . LEU A 1 118 ? -9.58613 -9.40346 19.40623 1.000 21.34867 109 LEU A O 1
ATOM 625 N N . ALA A 1 119 ? -8.09213 -10.41755 20.76348 1.000 18.63141 110 ALA A N 1
ATOM 626 C CA . ALA A 1 119 ? -7.87868 -9.20644 21.55886 1.000 23.97563 110 ALA A CA 1
ATOM 627 C C . ALA A 1 119 ? -7.31593 -8.07161 20.71365 1.000 19.08206 110 ALA A C 1
ATOM 628 O O . ALA A 1 119 ? -7.69877 -6.89692 20.87428 1.000 18.68682 110 ALA A O 1
ATOM 630 N N . THR A 1 120 ? -6.38099 -8.39912 19.82417 1.000 17.78073 111 THR A N 1
ATOM 631 C CA . THR A 1 120 ? -5.79503 -7.39585 18.95095 1.000 16.72987 111 THR A CA 1
ATOM 632 C C . THR A 1 120 ? -6.84794 -6.77860 18.04374 1.000 21.03738 111 THR A C 1
ATOM 633 O O . THR A 1 120 ? -6.89428 -5.55476 17.89842 1.000 15.26171 111 THR A O 1
ATOM 637 N N . THR A 1 121 ? -7.69887 -7.60652 17.41392 1.000 20.54932 112 THR A N 1
ATOM 638 C CA . THR A 1 121 ? -8.71921 -7.03340 16.53339 1.000 20.93222 112 THR A CA 1
ATOM 639 C C . THR A 1 121 ? -9.69295 -6.18026 17.33131 1.000 24.06736 112 THR A C 1
ATOM 640 O O . THR A 1 121 ? -10.15654 -5.13791 16.84865 1.000 26.02397 112 THR A O 1
ATOM 644 N N . LYS A 1 122 ? -9.99525 -6.59119 18.56860 1.000 23.28898 113 LYS A N 1
ATOM 645 C CA . LYS A 1 122 ? -10.82871 -5.75749 19.43911 1.000 22.62384 113 LYS A CA 1
ATOM 646 C C . LYS A 1 122 ? -10.21678 -4.37702 19.64137 1.000 26.98360 113 LYS A C 1
ATOM 647 O O . LYS A 1 122 ? -10.94264 -3.37942 19.71860 1.000 27.57952 113 LYS A O 1
ATOM 653 N N . LYS A 1 123 ? -8.88195 -4.30038 19.76401 1.000 20.76313 114 LYS A N 1
ATOM 654 C CA . LYS A 1 123 ? -8.22554 -3.00255 19.96233 1.000 23.44329 114 LYS A CA 1
ATOM 655 C C . LYS A 1 123 ? -7.98812 -2.21368 18.68202 1.000 21.61242 114 LYS A C 1
ATOM 656 O O . LYS A 1 123 ? -7.90091 -0.98208 18.73431 1.000 22.33459 114 LYS A O 1
ATOM 662 N N . VAL A 1 124 ? -7.86796 -2.87687 17.54030 1.000 17.72024 115 VAL A N 1
ATOM 663 C CA . VAL A 1 124 ? -7.46044 -2.17936 16.32003 1.000 24.17602 115 VAL A CA 1
ATOM 664 C C . VAL A 1 124 ? -8.65679 -1.76514 15.47630 1.000 23.86726 115 VAL A C 1
ATOM 665 O O . VAL A 1 124 ? -8.64727 -0.69176 14.85977 1.000 25.46291 115 VAL A O 1
ATOM 669 N N . TRP A 1 125 ? -9.67189 -2.62165 15.40437 1.000 20.12000 116 TRP A N 1
ATOM 670 C CA . TRP A 1 125 ? -10.86291 -2.34647 14.60602 1.000 26.62617 116 TRP A CA 1
ATOM 671 C C . TRP A 1 125 ? -11.81076 -1.49427 15.44726 1.000 31.29926 116 TRP A C 1
ATOM 672 O O . TRP A 1 125 ? -12.79421 -1.97175 16.01868 1.000 31.75258 116 TRP A O 1
ATOM 683 N N . GLN A 1 126 ? -11.46559 -0.20925 15.55259 1.000 30.00795 117 GLN A N 1
ATOM 684 C CA . GLN A 1 126 ? -12.22004 0.75003 16.36608 1.000 31.32525 117 GLN A CA 1
ATOM 685 C C . GLN A 1 126 ? -13.32541 1.42031 15.54833 1.000 37.96987 117 GLN A C 1
ATOM 686 O O . GLN A 1 126 ? -14.50539 1.34123 15.89820 1.000 43.58795 117 GLN A O 1
ATOM 692 N N . ARG A 1 127 ? -12.95293 2.06454 14.44947 1.000 34.66265 118 ARG A N 1
ATOM 693 C CA . ARG A 1 127 ? -13.90429 2.74411 13.58481 1.000 41.21894 118 ARG A CA 1
ATOM 694 C C . ARG A 1 127 ? -14.58608 1.74709 12.64402 1.000 37.65726 118 ARG A C 1
ATOM 695 O O . ARG A 1 127 ? -14.13005 0.61559 12.44880 1.000 32.73111 118 ARG A O 1
ATOM 703 N N . GLY A 1 128 ? -15.70431 2.17747 12.06100 1.000 40.43599 119 GLY A N 1
ATOM 704 C CA . GLY A 1 128 ? -16.51783 1.27626 11.25074 1.000 34.65289 119 GLY A CA 1
ATOM 705 C C . GLY A 1 128 ? -15.84755 0.77112 9.97830 1.000 33.16099 119 GLY A C 1
ATOM 706 O O . GLY A 1 128 ? -16.35678 -0.17650 9.36976 1.000 43.15251 119 GLY A O 1
ATOM 707 N N . ASP A 1 129 ? -14.72207 1.35916 9.57431 1.000 35.99631 120 ASP A N 1
ATOM 708 C CA . ASP A 1 129 ? -14.01128 0.97372 8.35853 1.000 37.24186 120 ASP A CA 1
ATOM 709 C C . ASP A 1 129 ? -12.63553 0.34092 8.59936 1.000 35.04016 120 ASP A C 1
ATOM 710 O O . ASP A 1 129 ? -11.91477 0.06717 7.62771 1.000 35.96663 120 ASP A O 1
ATOM 715 N N . ASP A 1 130 ? -12.25240 0.08470 9.85607 1.000 29.84243 121 ASP A N 1
ATOM 716 C CA . ASP A 1 130 ? -10.89639 -0.40321 10.14317 1.000 24.98184 121 ASP A CA 1
ATOM 717 C C . ASP A 1 130 ? -10.67060 -1.81548 9.59338 1.000 21.36490 121 ASP A C 1
ATOM 718 O O . ASP A 1 130 ? -9.59659 -2.12351 9.03974 1.000 26.75984 121 ASP A O 1
ATOM 723 N N . HIS A 1 131 ? -11.66815 -2.69500 9.73099 1.000 20.55072 122 HIS A N 1
ATOM 724 C CA . HIS A 1 131 ? -11.53053 -4.03321 9.15996 1.000 27.31349 122 HIS A CA 1
ATOM 725 C C . HIS A 1 131 ? -11.43056 -3.96282 7.63968 1.000 26.52257 122 HIS A C 1
ATOM 726 O O . HIS A 1 131 ? -10.77217 -4.80865 7.01091 1.000 26.20359 122 HIS A O 1
ATOM 733 N N . LEU A 1 132 ? -12.03994 -2.93424 7.03299 1.000 28.27791 123 LEU A N 1
ATOM 734 C CA . LEU A 1 132 ? -11.84522 -2.71543 5.59977 1.000 29.15636 123 LEU A CA 1
ATOM 735 C C . LEU A 1 132 ? -10.38558 -2.39821 5.29100 1.000 27.83993 123 LEU A C 1
ATOM 736 O O . LEU A 1 132 ? -9.86254 -2.81065 4.25507 1.000 30.65696 123 LEU A O 1
ATOM 741 N N . GLU A 1 133 ? -9.70309 -1.68517 6.18844 1.000 31.18803 124 GLU A N 1
ATOM 742 C CA . GLU A 1 133 ? -8.27587 -1.42945 5.99276 1.000 29.71361 124 GLU A CA 1
ATOM 743 C C . GLU A 1 133 ? -7.46365 -2.72498 6.03095 1.000 27.64614 124 GLU A C 1
ATOM 744 O O . GLU A 1 133 ? -6.53261 -2.91550 5.23622 1.000 24.83047 124 GLU A O 1
ATOM 750 N N . THR A 1 134 ? -7.79953 -3.63459 6.94696 1.000 23.88311 125 THR A N 1
ATOM 751 C CA . THR A 1 134 ? -7.12001 -4.93664 6.92487 1.000 26.81310 125 THR A CA 1
ATOM 752 C C . THR A 1 134 ? -7.36853 -5.69436 5.61246 1.000 21.25285 125 THR A C 1
ATOM 753 O O . THR A 1 134 ? -6.43740 -6.24629 5.00443 1.000 21.98072 125 THR A O 1
ATOM 757 N N . LEU A 1 135 ? -8.62299 -5.73846 5.17534 1.000 20.03618 126 LEU A N 1
ATOM 758 C CA . LEU A 1 135 ? -8.95973 -6.36547 3.90012 1.000 31.91184 126 LEU A CA 1
ATOM 759 C C . LEU A 1 135 ? -8.16233 -5.76001 2.74998 1.000 28.78989 126 LEU A C 1
ATOM 760 O O . LEU A 1 135 ? -7.57920 -6.48388 1.92169 1.000 27.59105 126 LEU A O 1
ATOM 765 N N . ALA A 1 136 ? -8.10904 -4.42253 2.71112 1.000 27.19872 127 ALA A N 1
ATOM 766 C CA . ALA A 1 136 ? -7.35704 -3.67824 1.70060 1.000 25.45885 127 ALA A CA 1
ATOM 767 C C . ALA A 1 136 ? -5.87962 -4.04511 1.69946 1.000 29.44043 127 ALA A C 1
ATOM 768 O O . ALA A 1 136 ? -5.25572 -4.14256 0.63317 1.000 26.55125 127 ALA A O 1
ATOM 770 N N . TYR A 1 137 ? -5.27811 -4.20099 2.88230 1.000 26.25361 128 TYR A N 1
ATOM 771 C CA . TYR A 1 137 ? -3.86512 -4.57825 2.90224 1.000 22.32265 128 TYR A CA 1
ATOM 772 C C . TYR A 1 137 ? -3.67173 -5.97504 2.33289 1.000 21.72918 128 TYR A C 1
ATOM 773 O O . TYR A 1 137 ? -2.71793 -6.22789 1.57508 1.000 27.27396 128 TYR A O 1
ATOM 782 N N . VAL A 1 138 ? -4.54053 -6.91103 2.73141 1.000 24.82492 129 VAL A N 1
ATOM 783 C CA . VAL A 1 138 ? -4.41449 -8.27097 2.21687 1.000 21.20866 129 VAL A CA 1
ATOM 784 C C . VAL A 1 138 ? -4.45591 -8.24328 0.68923 1.000 31.69857 129 VAL A C 1
ATOM 785 O O . VAL A 1 138 ? -3.61397 -8.85392 0.01409 1.000 30.54392 129 VAL A O 1
ATOM 789 N N . LYS A 1 139 ? -5.36579 -7.44345 0.13210 1.000 26.89362 130 LYS A N 1
ATOM 790 C CA . LYS A 1 139 ? -5.42505 -7.26500 -1.31980 1.000 25.90424 130 LYS A CA 1
ATOM 791 C C . LYS A 1 139 ? -4.12686 -6.68425 -1.87085 1.000 41.18887 130 LYS A C 1
ATOM 792 O O . LYS A 1 139 ? -3.56915 -7.19564 -2.84972 1.000 38.62146 130 LYS A O 1
ATOM 798 N N . ALA A 1 140 ? -3.63222 -5.60905 -1.25294 1.000 31.18012 131 ALA A N 1
ATOM 799 C CA . ALA A 1 140 ? -2.46159 -4.91808 -1.77821 1.000 32.71903 131 ALA A CA 1
ATOM 800 C C . ALA A 1 140 ? -1.24638 -5.83104 -1.85917 1.000 36.92132 131 ALA A C 1
ATOM 801 O O . ALA A 1 140 ? -0.46776 -5.74509 -2.81368 1.000 31.34021 131 ALA A O 1
ATOM 803 N N . VAL A 1 141 ? -1.04669 -6.71027 -0.86870 1.000 31.91325 132 VAL A N 1
ATOM 804 C CA . VAL A 1 141 ? 0.19191 -7.49081 -0.85447 1.000 28.51489 132 VAL A CA 1
ATOM 805 C C . VAL A 1 141 ? 0.10641 -8.80839 -1.62446 1.000 31.26710 132 VAL A C 1
ATOM 806 O O . VAL A 1 141 ? 1.12703 -9.49774 -1.76719 1.000 25.31182 132 VAL A O 1
ATOM 810 N N . GLY A 1 142 ? -1.06338 -9.18388 -2.12741 1.000 26.70193 133 GLY A N 1
ATOM 811 C CA . GLY A 1 142 ? -1.15251 -10.35469 -2.97966 1.000 29.75392 133 GLY A CA 1
ATOM 812 C C . GLY A 1 142 ? -1.56848 -11.64343 -2.30595 1.000 33.48204 133 GLY A C 1
ATOM 813 O O . GLY A 1 142 ? -1.48480 -12.70452 -2.93729 1.000 33.08537 133 GLY A O 1
ATOM 814 N N . TRP A 1 143 ? -2.01283 -11.59663 -1.05154 1.000 32.34254 134 TRP A N 1
ATOM 815 C CA . TRP A 1 143 ? -2.38275 -12.81941 -0.35007 1.000 27.81338 134 TRP A CA 1
ATOM 816 C C . TRP A 1 143 ? -3.81320 -13.23876 -0.66233 1.000 30.97450 134 TRP A C 1
ATOM 817 O O . TRP A 1 143 ? -4.67703 -12.42736 -0.99572 1.000 30.41664 134 TRP A O 1
ATOM 828 N N . LYS A 1 144 ? -4.07182 -14.52775 -0.48953 1.000 34.53431 135 LYS A N 1
ATOM 829 C CA . LYS A 1 144 ? -5.42239 -15.03217 -0.63715 1.000 34.27246 135 LYS A CA 1
ATOM 830 C C . LYS A 1 144 ? -6.15938 -14.82549 0.67583 1.000 32.91345 135 LYS A C 1
ATOM 831 O O . LYS A 1 144 ? -5.60999 -15.06364 1.75106 1.000 38.95269 135 LYS A O 1
ATOM 837 N N . LEU A 1 145 ? -7.39265 -14.34860 0.58475 1.000 30.73481 136 LEU A N 1
ATOM 838 C CA . LEU A 1 145 ? -8.18079 -14.07288 1.77491 1.000 35.12356 136 LEU A CA 1
ATOM 839 C C . LEU A 1 145 ? -8.54004 -15.38783 2.45866 1.000 35.03049 136 LEU A C 1
ATOM 840 O O . LEU A 1 145 ? -9.19083 -16.25150 1.86109 1.000 31.92088 136 LEU A O 1
ATOM 845 N N . ARG A 1 146 ? -8.10568 -15.56054 3.69737 1.000 26.20109 137 ARG A N 1
ATOM 846 C CA . ARG A 1 146 ? -8.23122 -16.87023 4.31541 1.000 28.34390 137 ARG A CA 1
ATOM 847 C C . ARG A 1 146 ? -9.46980 -16.91645 5.19685 1.000 28.25104 137 ARG A C 1
ATOM 848 O O . ARG A 1 146 ? -10.05390 -15.89420 5.55833 1.000 30.53743 137 ARG A O 1
ATOM 856 N N . SER A 1 147 ? -9.85345 -18.13994 5.55621 1.000 29.78263 138 SER A N 1
ATOM 857 C CA . SER A 1 147 ? -11.11472 -18.36532 6.24745 1.000 26.74404 138 SER A CA 1
ATOM 858 C C . SER A 1 147 ? -11.16899 -17.63030 7.57940 1.000 28.80230 138 SER A C 1
ATOM 859 O O . SER A 1 147 ? -12.18630 -17.01018 7.91730 1.000 31.00216 138 SER A O 1
ATOM 862 N N . ALA A 1 148 ? -10.09358 -17.70401 8.37144 1.000 31.37709 139 ALA A N 1
ATOM 863 C CA . ALA A 1 148 ? -10.15827 -17.11812 9.70768 1.000 27.64063 139 ALA A CA 1
ATOM 864 C C . ALA A 1 148 ? -10.38936 -15.61530 9.63190 1.000 22.48095 139 ALA A C 1
ATOM 865 O O . ALA A 1 148 ? -11.18580 -15.05531 10.40349 1.000 27.62292 139 ALA A O 1
ATOM 867 N N . LEU A 1 149 ? -9.71317 -14.94493 8.69656 1.000 24.37949 140 LEU A N 1
ATOM 868 C CA . LEU A 1 149 ? -9.92849 -13.51205 8.52965 1.000 23.90623 140 LEU A CA 1
ATOM 869 C C . LEU A 1 149 ? -11.34455 -13.21702 8.04007 1.000 23.72785 140 LEU A C 1
ATOM 870 O O . LEU A 1 149 ? -11.97754 -12.26330 8.50610 1.000 23.94735 140 LEU A O 1
ATOM 875 N N . LYS A 1 150 ? -11.84230 -13.99790 7.07194 1.000 32.03073 141 LYS A N 1
ATOM 876 C CA . LYS A 1 150 ? -13.24060 -13.87037 6.65749 1.000 28.49695 141 LYS A CA 1
ATOM 877 C C . LYS A 1 150 ? -14.17893 -13.92333 7.85098 1.000 29.66917 141 LYS A C 1
ATOM 878 O O . LYS A 1 150 ? -15.05320 -13.06470 8.00306 1.000 30.49140 141 LYS A O 1
ATOM 884 N N . LYS A 1 151 ? -14.01878 -14.94362 8.70393 1.000 28.56404 142 LYS A N 1
ATOM 885 C CA . LYS A 1 151 ? -14.91507 -15.11288 9.84245 1.000 24.48439 142 LYS A CA 1
ATOM 886 C C . LYS A 1 151 ? -14.81350 -13.93976 10.79444 1.000 25.70192 142 LYS A C 1
ATOM 887 O O . LYS A 1 151 ? -15.82366 -13.46747 11.32593 1.000 27.12843 142 LYS A O 1
ATOM 893 N N . ALA A 1 152 ? -13.59323 -13.46124 11.03354 1.000 32.53967 143 ALA A N 1
ATOM 894 C CA . ALA A 1 152 ? -13.41558 -12.31614 11.92183 1.000 30.45153 143 ALA A CA 1
ATOM 895 C C . ALA A 1 152 ? -14.10603 -11.07509 11.36400 1.000 32.33284 143 ALA A C 1
ATOM 896 O O . ALA A 1 152 ? -14.80695 -10.35437 12.09154 1.000 29.09158 143 ALA A O 1
ATOM 898 N N . ILE A 1 153 ? -13.91773 -10.80245 10.07081 1.000 27.19464 144 ILE A N 1
ATOM 899 C CA . ILE A 1 153 ? -14.59295 -9.66117 9.46581 1.000 28.17965 144 ILE A CA 1
ATOM 900 C C . ILE A 1 153 ? -16.10342 -9.84052 9.52278 1.000 24.45893 144 ILE A C 1
ATOM 901 O O . ILE A 1 153 ? -16.84111 -8.88154 9.75021 1.000 29.26239 144 ILE A O 1
ATOM 906 N N . ALA A 1 154 ? -16.58845 -11.06244 9.30802 1.000 24.25575 145 ALA A N 1
ATOM 907 C CA . ALA A 1 154 ? -18.03091 -11.30039 9.32764 1.000 29.91926 145 ALA A CA 1
ATOM 908 C C . ALA A 1 154 ? -18.60712 -11.02792 10.70636 1.000 35.19158 145 ALA A C 1
ATOM 909 O O . ALA A 1 154 ? -19.66072 -10.38945 10.84570 1.000 36.62969 145 ALA A O 1
ATOM 911 N N . GLU A 1 155 ? -17.93245 -11.53031 11.74264 1.000 39.40989 146 GLU A N 1
ATOM 912 C CA . GLU A 1 155 ? -18.38906 -11.29106 13.10485 1.000 35.94281 146 GLU A CA 1
ATOM 913 C C . GLU A 1 155 ? -18.40363 -9.79977 13.38661 1.000 42.31027 146 GLU A C 1
ATOM 914 O O . GLU A 1 155 ? -19.33320 -9.27591 14.01976 1.000 42.48440 146 GLU A O 1
ATOM 920 N N . ARG A 1 156 ? -17.38050 -9.09458 12.89461 1.000 29.41521 147 ARG A N 1
ATOM 921 C CA . ARG A 1 156 ? -17.32533 -7.65340 13.07233 1.000 30.87539 147 ARG A CA 1
ATOM 922 C C . ARG A 1 156 ? -18.48814 -6.97287 12.35459 1.000 35.59331 147 ARG A C 1
ATOM 923 O O . ARG A 1 156 ? -19.10343 -6.04777 12.89579 1.000 35.58135 147 ARG A O 1
ATOM 931 N N . LEU A 1 157 ? -18.81801 -7.44157 11.14547 1.000 32.46995 148 LEU A N 1
ATOM 932 C CA . LEU A 1 157 ? -19.94310 -6.89601 10.38734 1.000 40.25987 148 LEU A CA 1
ATOM 933 C C . LEU A 1 157 ? -21.25506 -7.09177 11.13273 1.000 41.63345 148 LEU A C 1
ATOM 934 O O . LEU A 1 157 ? -22.15182 -6.24612 11.05376 1.000 40.26664 148 LEU A O 1
ATOM 939 N N . ASN A 1 158 ? -21.38500 -8.20936 11.84121 1.000 36.14177 149 ASN A N 1
ATOM 940 C CA . ASN A 1 158 ? -22.57262 -8.46795 12.64410 1.000 44.84892 149 ASN A CA 1
ATOM 941 C C . ASN A 1 158 ? -22.58268 -7.69112 13.95126 1.000 51.84528 149 ASN A C 1
ATOM 942 O O . ASN A 1 158 ? -23.65028 -7.53933 14.55337 1.000 61.51893 149 ASN A O 1
ATOM 947 N N . ASP A 1 159 ? -21.42784 -7.20471 14.41691 1.000 51.00465 150 ASP A N 1
ATOM 948 C CA . ASP A 1 159 ? -21.35683 -6.59684 15.74144 1.000 44.82201 150 ASP A CA 1
ATOM 949 C C . ASP A 1 159 ? -21.26705 -5.07748 15.75382 1.000 53.41671 150 ASP A C 1
ATOM 950 O O . ASP A 1 159 ? -21.61681 -4.47450 16.77430 1.000 45.89095 150 ASP A O 1
ATOM 955 N N . ILE A 1 160 ? -20.80616 -4.44752 14.67306 1.000 43.95335 151 ILE A N 1
ATOM 956 C CA . ILE A 1 160 ? -20.68142 -2.98359 14.67793 1.000 42.90475 151 ILE A CA 1
ATOM 957 C C . ILE A 1 160 ? -22.05270 -2.35716 14.90710 1.000 52.44114 151 ILE A C 1
ATOM 958 O O . ILE A 1 160 ? -23.06744 -2.88875 14.40940 1.000 53.88619 151 ILE A O 1
ATOM 963 N N . PRO A 1 161 ? -22.15545 -1.27349 15.67400 1.000 50.82596 152 PRO A N 1
ATOM 964 C CA . PRO A 1 161 ? -23.41443 -0.52194 15.75210 1.000 55.85590 152 PRO A CA 1
ATOM 965 C C . PRO A 1 161 ? -23.91333 -0.14691 14.36864 1.000 57.07554 152 PRO A C 1
ATOM 966 O O . PRO A 1 161 ? -23.14106 0.35275 13.53465 1.000 53.86567 152 PRO A O 1
ATOM 970 N N . PRO A 1 162 ? -25.20288 -0.37356 14.09339 1.000 57.76677 153 PRO A N 1
ATOM 971 C CA . PRO A 1 162 ? -25.72970 -0.13019 12.73461 1.000 56.72752 153 PRO A CA 1
ATOM 972 C C . PRO A 1 162 ? -25.43619 1.25417 12.17233 1.000 65.76927 153 PRO A C 1
ATOM 973 O O . PRO A 1 162 ? -25.00879 1.37310 11.01120 1.000 67.85205 153 PRO A O 1
ATOM 977 N N . SER A 1 163 ? -25.66338 2.31055 12.96334 1.000 61.96911 154 SER A N 1
ATOM 978 C CA . SER A 1 163 ? -25.44540 3.66669 12.46534 1.000 61.75189 154 SER A CA 1
ATOM 979 C C . SER A 1 163 ? -23.99115 3.87536 12.06587 1.000 63.09578 154 SER A C 1
ATOM 980 O O . SER A 1 163 ? -23.70022 4.59117 11.10085 1.000 62.84007 154 SER A O 1
ATOM 983 N N . LEU A 1 164 ? -23.06336 3.25092 12.79636 1.000 60.49532 155 LEU A N 1
ATOM 984 C CA . LEU A 1 164 ? -21.64836 3.36322 12.45765 1.000 58.59693 155 LEU A CA 1
ATOM 985 C C . LEU A 1 164 ? -21.28997 2.53034 11.23911 1.000 48.94412 155 LEU A C 1
ATOM 986 O O . LEU A 1 164 ? -20.38143 2.90012 10.49029 1.000 52.49765 155 LEU A O 1
ATOM 991 N N . LEU A 1 165 ? -21.96317 1.39500 11.04123 1.000 48.28884 156 LEU A N 1
ATOM 992 C CA . LEU A 1 165 ? -21.71460 0.59985 9.84640 1.000 50.91008 156 LEU A CA 1
ATOM 993 C C . LEU A 1 165 ? -22.21589 1.31754 8.59952 1.000 57.12560 156 LEU A C 1
ATOM 994 O O . LEU A 1 165 ? -21.63680 1.15771 7.51804 1.000 59.03920 156 LEU A O 1
ATOM 999 N N . LEU A 1 166 ? -23.27767 2.11778 8.72716 1.000 51.48476 157 LEU A N 1
ATOM 1000 C CA . LEU A 1 166 ? -23.73875 2.90724 7.58966 1.000 52.11379 157 LEU A CA 1
ATOM 1001 C C . LEU A 1 166 ? -22.97860 4.21686 7.41080 1.000 59.36418 157 LEU A C 1
ATOM 1002 O O . LEU A 1 166 ? -22.84111 4.68818 6.27508 1.000 48.48600 157 LEU A O 1
ATOM 1007 N N . LYS A 1 167 ? -22.48725 4.82204 8.49896 1.000 59.43869 158 LYS A N 1
ATOM 1008 C CA . LYS A 1 167 ? -21.68285 6.03327 8.36753 1.000 53.73319 158 LYS A CA 1
ATOM 1009 C C . LYS A 1 167 ? -20.35638 5.74960 7.67104 1.000 52.84209 158 LYS A C 1
ATOM 1010 O O . LYS A 1 167 ? -19.79022 6.64203 7.02624 1.000 60.41395 158 LYS A O 1
ATOM 1016 N N . TYR A 1 168 ? -19.84371 4.52607 7.78683 1.000 46.42762 159 TYR A N 1
ATOM 1017 C CA . TYR A 1 168 ? -18.64646 4.09419 7.06846 1.000 59.28648 159 TYR A CA 1
ATOM 1018 C C . TYR A 1 168 ? -18.95205 3.02143 6.02142 1.000 53.32526 159 TYR A C 1
ATOM 1019 O O . TYR A 1 168 ? -18.22792 2.02852 5.91830 1.000 44.11695 159 TYR A O 1
ATOM 1028 N N . LYS A 1 169 ? -20.02739 3.20748 5.23762 1.000 50.35378 160 LYS A N 1
ATOM 1029 C CA . LYS A 1 169 ? -20.24939 2.38128 4.04729 1.000 55.50062 160 LYS A CA 1
ATOM 1030 C C . LYS A 1 169 ? -18.98837 2.27037 3.20677 1.000 54.30644 160 LYS A C 1
ATOM 1031 O O . LYS A 1 169 ? -18.65031 1.19233 2.70429 1.000 48.43431 160 LYS A O 1
ATOM 1037 N N . ARG A 1 170 ? -18.31309 3.40220 2.99840 1.000 52.67511 161 ARG A N 1
ATOM 1038 C CA . ARG A 1 170 ? -17.20540 3.49955 2.05458 1.000 59.30475 161 ARG A CA 1
ATOM 1039 C C . ARG A 1 170 ? -17.66492 3.07471 0.65927 1.000 65.29845 161 ARG A C 1
ATOM 1040 O O . ARG A 1 170 ? -16.92948 2.43203 -0.09484 1.000 63.45884 161 ARG A O 1
ATOM 1048 N N . ALA A 1 171 ? -18.89671 3.47640 0.31616 1.000 61.41247 162 ALA A N 1
ATOM 1049 C CA . ALA A 1 171 ? -19.58255 2.97106 -0.87111 1.000 61.86836 162 ALA A CA 1
ATOM 1050 C C . ALA A 1 171 ? -18.81989 3.24929 -2.16419 1.000 59.52900 162 ALA A C 1
ATOM 1051 O O . ALA A 1 171 ? -18.99310 2.51762 -3.14262 1.000 67.39023 162 ALA A O 1
ATOM 1053 N N . ARG A 1 172 ? -17.99609 4.29820 -2.21140 1.000 74.07701 163 ARG A N 1
ATOM 1054 C CA . ARG A 1 172 ? -17.20156 4.56132 -3.40724 1.000 70.20853 163 ARG A CA 1
ATOM 1055 C C . ARG A 1 172 ? -15.75936 4.08284 -3.30313 1.000 71.66320 163 ARG A C 1
ATOM 1056 O O . ARG A 1 172 ? -14.99122 4.29529 -4.24901 1.000 72.48363 163 ARG A O 1
ATOM 1064 N N . ARG A 1 173 ? -15.35962 3.46886 -2.19174 1.000 65.54292 164 ARG A N 1
ATOM 1065 C CA . ARG A 1 173 ? -14.05495 2.82745 -2.19018 1.000 55.54216 164 ARG A CA 1
ATOM 1066 C C . ARG A 1 173 ? -14.13669 1.49561 -2.92611 1.000 48.03644 164 ARG A C 1
ATOM 1067 O O . ARG A 1 173 ? -15.20925 0.90828 -3.08297 1.000 48.46742 164 ARG A O 1
ATOM 1075 N N . VAL A 1 174 ? -12.97745 1.01813 -3.38136 1.000 56.82496 165 VAL A N 1
ATOM 1076 C CA . VAL A 1 174 ? -12.89761 -0.34628 -3.89981 1.000 45.99775 165 VAL A CA 1
ATOM 1077 C C . VAL A 1 174 ? -13.21113 -1.34584 -2.79028 1.000 52.66688 165 VAL A C 1
ATOM 1078 O O . VAL A 1 174 ? -14.07919 -2.21584 -2.93790 1.000 43.04863 165 VAL A O 1
ATOM 1082 N N . VAL A 1 175 ? -12.51761 -1.22278 -1.65715 1.000 40.78149 166 VAL A N 1
ATOM 1083 C CA . VAL A 1 175 ? -12.76549 -2.06441 -0.48236 1.000 40.07487 166 VAL A CA 1
ATOM 1084 C C . VAL A 1 175 ? -13.83990 -1.35809 0.34013 1.000 37.94764 166 VAL A C 1
ATOM 1085 O O . VAL A 1 175 ? -13.56023 -0.53927 1.21938 1.000 35.01350 166 VAL A O 1
ATOM 1089 N N . SER A 1 176 ? -15.08669 -1.69427 0.04879 1.000 31.72262 167 SER A N 1
ATOM 1090 C CA . SER A 1 176 ? -16.25823 -1.13786 0.69393 1.000 36.20639 167 SER A CA 1
ATOM 1091 C C . SER A 1 176 ? -16.89667 -2.17105 1.60470 1.000 28.86414 167 SER A C 1
ATOM 1092 O O . SER A 1 176 ? -16.60158 -3.37165 1.54323 1.000 29.63274 167 SER A O 1
ATOM 1095 N N . GLN A 1 177 ? -17.84324 -1.69694 2.41196 1.000 26.25990 168 GLN A N 1
ATOM 1096 C CA . GLN A 1 177 ? -18.58984 -2.62548 3.25011 1.000 30.50274 168 GLN A CA 1
ATOM 1097 C C . GLN A 1 177 ? -19.36318 -3.62270 2.40145 1.000 38.03249 168 GLN A C 1
ATOM 1098 O O . GLN A 1 177 ? -19.55239 -4.77673 2.81100 1.000 31.48713 168 GLN A O 1
ATOM 1104 N N . ARG A 1 178 ? -19.84634 -3.18280 1.23247 1.000 33.17911 169 ARG A N 1
ATOM 1105 C CA . ARG A 1 178 ? -20.43860 -4.10751 0.26847 1.000 37.21735 169 ARG A CA 1
ATOM 1106 C C . ARG A 1 178 ? -19.47607 -5.22963 -0.09219 1.000 30.28352 169 ARG A C 1
ATOM 1107 O O . ARG A 1 178 ? -19.83196 -6.41520 -0.03864 1.000 32.28220 169 ARG A O 1
ATOM 1115 N N . LEU A 1 179 ? -18.26430 -4.86783 -0.51409 1.000 33.95259 170 LEU A N 1
ATOM 1116 C CA . LEU A 1 179 ? -17.26867 -5.87843 -0.84294 1.000 34.78797 170 LEU A CA 1
ATOM 1117 C C . LEU A 1 179 ? -17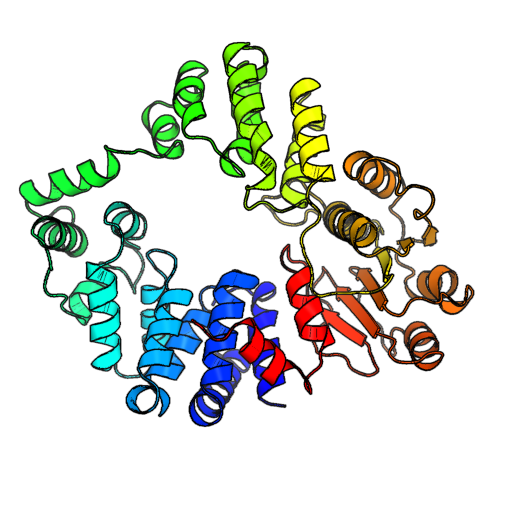.03183 -6.81358 0.33160 1.000 35.36303 170 LEU A C 1
ATOM 1118 O O . LEU A 1 179 ? -16.93325 -8.03212 0.14865 1.000 35.87877 170 LEU A O 1
ATOM 1123 N N . ALA A 1 180 ? -16.93419 -6.26254 1.54475 1.000 29.84539 171 ALA A N 1
ATOM 1124 C CA . ALA A 1 180 ? -16.68833 -7.10929 2.70819 1.000 30.01595 171 ALA A CA 1
ATOM 1125 C C . ALA A 1 180 ? -17.82117 -8.11089 2.90220 1.000 34.98428 171 ALA A C 1
ATOM 1126 O O . ALA A 1 180 ? -17.57844 -9.29698 3.15750 1.000 35.07208 171 ALA A O 1
ATOM 1128 N N . ILE A 1 181 ? -19.07396 -7.64857 2.79912 1.000 31.53748 172 ILE A N 1
ATOM 1129 C CA . ILE A 1 181 ? -20.21065 -8.55136 2.98911 1.000 32.34354 172 ILE A CA 1
ATOM 1130 C C . ILE A 1 181 ? -20.20241 -9.65329 1.93940 1.000 34.01578 172 ILE A C 1
ATOM 1131 O O . ILE A 1 181 ? -20.47679 -10.82222 2.24027 1.000 34.46827 172 ILE A O 1
ATOM 1136 N N . ARG A 1 182 ? -19.85495 -9.30756 0.69765 1.000 38.69418 173 ARG A N 1
ATOM 1137 C CA . ARG A 1 182 ? -19.89958 -10.30673 -0.36167 1.000 37.58824 173 ARG A CA 1
ATOM 1138 C C . ARG A 1 182 ? -18.72955 -11.28285 -0.25494 1.000 36.90064 173 ARG A C 1
ATOM 1139 O O . ARG A 1 182 ? -18.85236 -12.44168 -0.66381 1.000 40.69261 173 ARG A O 1
ATOM 1147 N N . LEU A 1 183 ? -17.60228 -10.83664 0.30734 1.000 32.76809 174 LEU A N 1
ATOM 1148 C CA . LEU A 1 183 ? -16.42828 -11.69305 0.46208 1.000 29.87787 174 LEU A CA 1
ATOM 1149 C C . LEU A 1 183 ? -16.48847 -12.57407 1.70557 1.000 37.08778 174 LEU A C 1
ATOM 1150 O O . LEU A 1 183 ? -15.92485 -13.67513 1.69889 1.000 40.61841 174 LEU A O 1
ATOM 1155 N N . THR A 1 184 ? -17.13653 -12.12439 2.78276 1.000 35.00489 175 THR A N 1
ATOM 1156 C CA . THR A 1 184 ? -17.10126 -12.86964 4.03300 1.000 36.38349 175 THR A CA 1
ATOM 1157 C C . THR A 1 184 ? -18.42085 -13.54829 4.37803 1.000 37.58314 175 THR A C 1
ATOM 1158 O O . THR A 1 184 ? -18.44978 -14.35356 5.31474 1.000 39.06180 175 THR A O 1
ATOM 1162 N N . HIS A 1 185 ? -19.49702 -13.25522 3.65331 1.000 36.78139 176 HIS A N 1
ATOM 1163 C CA . HIS A 1 185 ? -20.77471 -13.94538 3.79121 1.000 49.43545 176 HIS A CA 1
ATOM 1164 C C . HIS A 1 185 ? -21.26909 -14.01622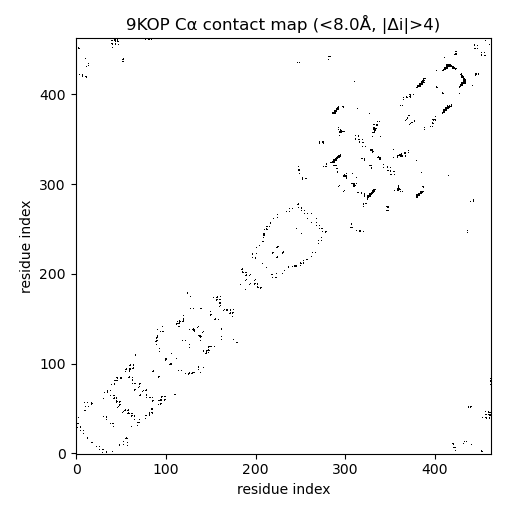 5.24057 1.000 42.05076 176 HIS A C 1
ATOM 1165 O O . HIS A 1 185 ? -21.47971 -15.10382 5.77709 1.000 40.98191 176 HIS A O 1
ATOM 1172 N N . PRO A 1 186 ? -21.46037 -12.87189 5.90179 1.000 44.13629 177 PRO A N 1
ATOM 1173 C CA . PRO A 1 186 ? -21.94404 -12.91122 7.28737 1.000 40.95228 177 PRO A CA 1
ATOM 1174 C C . PRO A 1 186 ? -23.36338 -13.45981 7.35019 1.000 53.26462 177 PRO A C 1
ATOM 1175 O O . PRO A 1 186 ? -24.23651 -13.05035 6.58296 1.000 42.29000 177 PRO A O 1
ATOM 1179 N N . ARG A 1 187 ? -23.58716 -14.39805 8.26623 1.000 54.77385 178 ARG A N 1
ATOM 1180 C CA . ARG A 1 187 ? -24.94810 -14.84092 8.51779 1.000 54.23673 178 ARG A CA 1
ATOM 1181 C C . ARG A 1 187 ? -25.59408 -13.82971 9.45349 1.000 52.62230 178 ARG A C 1
ATOM 1182 O O . ARG A 1 187 ? -25.17515 -13.71574 10.61219 1.000 49.15543 178 ARG A O 1
ATOM 1190 N N . PRO A 1 188 ? -26.58117 -13.05025 8.97845 1.000 49.65638 179 PRO A N 1
ATOM 1191 C CA . PRO A 1 188 ? -27.14504 -11.98057 9.81378 1.000 55.97829 179 PRO A CA 1
ATOM 1192 C C . PRO A 1 188 ? -27.60017 -12.51233 11.16074 1.000 56.47652 179 PRO A C 1
ATOM 1193 O O . PRO A 1 188 ? -28.39472 -13.45472 11.21416 1.000 60.76241 179 PRO A O 1
ATOM 1197 N N . ARG A 1 189 ? -27.08343 -11.95431 12.25597 1.000 56.86495 180 ARG A N 1
ATOM 1198 C CA . ARG A 1 189 ? -27.50861 -12.43821 13.56380 1.000 65.59470 180 ARG A CA 1
ATOM 1199 C C . ARG A 1 189 ? -28.96438 -12.08388 13.84061 1.000 64.11273 180 ARG A C 1
ATOM 1200 O O . ARG A 1 189 ? -29.65800 -12.82477 14.54464 1.000 67.48706 180 ARG A O 1
ATOM 1208 N N . ASP A 1 190 ? -29.44812 -10.98095 13.27232 1.000 57.94046 181 ASP A N 1
ATOM 1209 C CA . ASP A 1 190 ? -30.69276 -10.35540 13.68576 1.000 59.29713 181 ASP A CA 1
ATOM 1210 C C . ASP A 1 190 ? -31.45611 -9.92339 12.43787 1.000 71.23825 181 ASP A C 1
ATOM 1211 O O . ASP A 1 190 ? -30.89330 -9.83080 11.34189 1.000 65.66574 181 ASP A O 1
ATOM 1216 N N . GLU A 1 191 ? -32.75618 -9.66846 12.61157 1.000 69.99858 182 GLU A N 1
ATOM 1217 C CA . GLU A 1 191 ? -33.58446 -9.19425 11.50325 1.000 63.22092 182 GLU A CA 1
ATOM 1218 C C . GLU A 1 191 ? -33.07852 -7.85060 10.97960 1.000 60.43577 182 GLU A C 1
ATOM 1219 O O . GLU A 1 191 ? -32.88040 -7.66090 9.76474 1.000 58.62999 182 GLU A O 1
ATOM 1225 N N . GLU A 1 192 ? -32.85844 -6.90139 11.89429 1.000 60.45166 183 GLU A N 1
ATOM 1226 C CA . GLU A 1 192 ? -32.30511 -5.61287 11.50104 1.000 64.95076 183 GLU A CA 1
ATOM 1227 C C . GLU A 1 192 ? -31.00444 -5.78837 10.72875 1.000 54.93082 183 GLU A C 1
ATOM 1228 O O . GLU A 1 192 ? -30.78577 -5.11318 9.72271 1.000 56.93207 183 GLU A O 1
ATOM 1230 N N . ARG A 1 193 ? -30.15107 -6.71856 11.15758 1.000 56.24422 184 ARG A N 1
ATOM 1231 C CA . ARG A 1 193 ? -28.85206 -6.88430 10.50751 1.000 55.30824 184 ARG A CA 1
ATOM 1232 C C . ARG A 1 193 ? -28.99525 -7.44239 9.09916 1.000 51.54892 184 ARG A C 1
ATOM 1233 O O . ARG A 1 193 ? -28.27011 -7.02996 8.18514 1.000 54.06052 184 ARG A O 1
ATOM 1241 N N . SER A 1 194 ? -29.91621 -8.38520 8.90844 1.000 57.32166 185 SER A N 1
ATOM 1242 C CA . SER A 1 194 ? -30.25810 -8.82987 7.56169 1.000 54.53440 185 SER A CA 1
ATOM 1243 C C . SER A 1 194 ? -30.64390 -7.64781 6.67601 1.000 57.44944 185 SER A C 1
ATOM 1244 O O . SER A 1 194 ? -30.15736 -7.51276 5.53959 1.000 49.12695 185 SER A O 1
ATOM 1247 N N . LEU A 1 195 ? -31.48745 -6.75393 7.19629 1.000 59.54497 186 LEU A N 1
ATOM 1248 C CA . LEU A 1 195 ? -31.91264 -5.61624 6.38646 1.000 56.55037 186 LEU A CA 1
ATOM 1249 C C . LEU A 1 195 ? -30.77088 -4.62565 6.12680 1.000 54.50053 186 LEU A C 1
ATOM 1250 O O . LEU A 1 195 ? -30.69147 -4.04527 5.03084 1.000 53.41059 186 LEU A O 1
ATOM 1255 N N . LEU A 1 196 ? -29.88248 -4.42400 7.11106 1.000 55.10039 187 LEU A N 1
ATOM 1256 C CA . LEU A 1 196 ? -28.73670 -3.53443 6.91046 1.000 51.94633 187 LEU A CA 1
ATOM 1257 C C . LEU A 1 196 ? -27.83922 -4.06303 5.80797 1.000 51.47005 187 LEU A C 1
ATOM 1258 O O . LEU A 1 196 ? -27.36481 -3.30030 4.95161 1.000 46.60370 187 LEU A O 1
ATOM 1263 N N . PHE A 1 197 ? -27.59018 -5.37195 5.82245 1.000 49.63011 188 PHE A N 1
ATOM 1264 C CA . PHE A 1 197 ? -26.78272 -5.97152 4.77204 1.000 51.33399 188 PHE A CA 1
ATOM 1265 C C . PHE A 1 197 ? -27.42403 -5.74463 3.40991 1.000 45.26810 188 PHE A C 1
ATOM 1266 O O . PHE A 1 197 ? -26.74511 -5.33379 2.46302 1.000 44.91026 188 PHE A O 1
ATOM 1274 N N . GLN A 1 198 ? -28.73481 -6.01619 3.29563 1.000 53.28237 189 GLN A N 1
ATOM 1275 C CA . GLN A 1 198 ? -29.45417 -5.74179 2.04570 1.000 55.21115 189 GLN A CA 1
ATOM 1276 C C . GLN A 1 198 ? -29.18546 -4.32761 1.55667 1.000 46.73566 189 GLN A C 1
ATOM 1277 O O . GLN A 1 198 ? -28.79649 -4.10693 0.39437 1.000 48.28526 189 GLN A O 1
ATOM 1283 N N . TYR A 1 199 ? -29.42551 -3.34890 2.43625 1.000 45.85277 190 TYR A N 1
ATOM 1284 C CA . TYR A 1 199 ? -29.26426 -1.96144 2.02830 1.000 52.28195 190 TYR A CA 1
ATOM 1285 C C . TYR A 1 199 ? -27.83062 -1.68983 1.59746 1.000 51.60039 190 TYR A C 1
ATOM 1286 O O . TYR A 1 199 ? -27.60190 -1.03517 0.58493 1.000 48.89094 190 TYR A O 1
ATOM 1295 N N . ILE A 1 200 ? -26.85283 -2.24441 2.30708 1.000 47.87683 191 ILE A N 1
ATOM 1296 C CA . ILE A 1 200 ? -25.46799 -1.96434 1.94781 1.000 49.39906 191 ILE A CA 1
ATOM 1297 C C . ILE A 1 200 ? -25.13037 -2.54582 0.57833 1.000 46.61672 191 ILE A C 1
ATOM 1298 O O . ILE A 1 200 ? -24.45741 -1.89868 -0.23535 1.000 43.09491 191 ILE A O 1
ATOM 1303 N N . VAL A 1 201 ? -25.61068 -3.75725 0.28980 1.000 44.92585 192 VAL A N 1
ATOM 1304 C CA . VAL A 1 201 ? -25.11571 -4.45026 -0.89253 1.000 51.08307 192 VAL A CA 1
ATOM 1305 C C . VAL A 1 201 ? -25.82848 -3.96323 -2.14036 1.000 55.16937 192 VAL A C 1
ATOM 1306 O O . VAL A 1 201 ? -25.28354 -4.04741 -3.24620 1.000 54.00844 192 VAL A O 1
ATOM 1310 N N . LYS A 1 202 ? -27.05489 -3.47294 -2.02140 1.000 54.87909 193 LYS A N 1
ATOM 1311 C CA . LYS A 1 202 ? -27.71246 -3.03218 -3.24095 1.000 70.21142 193 LYS A CA 1
ATOM 1312 C C . LYS A 1 202 ? -28.32105 -1.63746 -3.18961 1.000 68.29330 193 LYS A C 1
ATOM 1313 O O . LYS A 1 202 ? -28.71354 -1.13370 -4.24792 1.000 63.31714 193 LYS A O 1
ATOM 1319 N N . GLY A 1 203 ? -28.36848 -0.98010 -2.02892 1.000 59.77164 194 GLY A N 1
ATOM 1320 C CA . GLY A 1 203 ? -28.68425 0.42012 -1.91464 1.000 61.46258 194 GLY A CA 1
ATOM 1321 C C . GLY A 1 203 ? -30.04721 0.77475 -2.44098 1.000 73.43668 194 GLY A C 1
ATOM 1322 O O . GLY A 1 203 ? -31.07898 0.43755 -1.84566 1.000 62.81013 194 GLY A O 1
ATOM 1323 N N . SER A 1 204 ? -30.02902 1.46474 -3.58118 1.000 72.61774 195 SER A N 1
ATOM 1324 C CA . SER A 1 204 ? -31.25604 1.88406 -4.24344 1.000 71.90452 195 SER A CA 1
ATOM 1325 C C . SER A 1 204 ? -32.15927 0.69152 -4.52309 1.000 76.61158 195 SER A C 1
ATOM 1326 O O . SER A 1 204 ? -33.35744 0.71469 -4.21794 1.000 77.42632 195 SER A O 1
ATOM 1329 N N . ARG A 1 205 ? -31.58072 -0.37682 -5.07554 1.000 66.96453 196 ARG A N 1
ATOM 1330 C CA . ARG A 1 205 ? -32.26504 -1.57030 -5.54986 1.000 62.91641 196 ARG A CA 1
ATOM 1331 C C . ARG A 1 205 ? -32.77499 -2.44998 -4.41985 1.000 63.70909 196 ARG A C 1
ATOM 1332 O O . ARG A 1 205 ? -33.28957 -3.53833 -4.69526 1.000 65.55639 196 ARG A O 1
ATOM 1340 N N . ALA A 1 206 ? -32.62425 -2.02440 -3.16945 1.000 69.09692 197 ALA A N 1
ATOM 1341 C CA . ALA A 1 206 ? -33.07911 -2.79859 -2.02884 1.000 68.88504 197 ALA A CA 1
ATOM 1342 C C . ALA A 1 206 ? -34.56446 -2.57567 -1.80084 1.000 69.33408 197 ALA A C 1
ATOM 1343 O O . ALA A 1 206 ? -35.15739 -1.61581 -2.29727 1.000 69.85818 197 ALA A O 1
ATOM 1345 N N . SER A 1 207 ? -35.16255 -3.47873 -1.03119 1.000 71.45971 198 SER A N 1
ATOM 1346 C CA . SER A 1 207 ? -36.55928 -3.32168 -0.66385 1.000 76.05948 198 SER A CA 1
ATOM 1347 C C . SER A 1 207 ? -36.74244 -2.05888 0.16707 1.000 81.25114 198 SER A C 1
ATOM 1348 O O . SER A 1 207 ? -35.83183 -1.61425 0.87146 1.000 81.40939 198 SER A O 1
ATOM 1351 N N . GLU A 1 208 ? -37.93358 -1.46492 0.06961 1.000 83.62684 199 GLU A N 1
ATOM 1352 C CA . GLU A 1 208 ? -38.24626 -0.32872 0.92558 1.000 84.56428 199 GLU A CA 1
ATOM 1353 C C . GLU A 1 208 ? -38.39920 -0.74752 2.38318 1.000 79.68870 199 GLU A C 1
ATOM 1354 O O . GLU A 1 208 ? -38.21789 0.09122 3.27899 1.000 82.11950 199 GLU A O 1
ATOM 1360 N N . GLU A 1 209 ? -38.68415 -2.03027 2.63273 1.000 77.11220 200 GLU A N 1
ATOM 1361 C CA . GLU A 1 209 ? -38.53095 -2.59342 3.97041 1.000 74.44317 200 GLU A CA 1
ATOM 1362 C C . GLU A 1 209 ? -37.15583 -2.25025 4.53973 1.000 82.00720 200 GLU A C 1
ATOM 1363 O O . GLU A 1 209 ? -37.03212 -1.81442 5.69048 1.000 81.40770 200 GLU A O 1
ATOM 1369 N N . ALA A 1 210 ? -36.10865 -2.40588 3.72165 1.000 82.24067 201 ALA A N 1
ATOM 1370 C CA . ALA A 1 210 ? -34.74071 -2.15013 4.16952 1.000 79.98162 201 ALA A CA 1
ATOM 1371 C C . ALA A 1 210 ? -34.36653 -0.67356 4.05506 1.000 81.41762 201 ALA A C 1
ATOM 1372 O O . ALA A 1 210 ? -33.65597 -0.13623 4.91916 1.000 75.93639 201 ALA A O 1
ATOM 1374 N N . LYS A 1 211 ? -34.81417 -0.01106 2.98670 1.000 76.53735 202 LYS A N 1
ATOM 1375 C CA . LYS A 1 211 ? -34.49415 1.40034 2.80113 1.000 78.93747 202 LYS A CA 1
ATOM 1376 C C . LYS A 1 211 ? -35.00339 2.23422 3.97464 1.000 85.65687 202 LYS A C 1
ATOM 1377 O O . LYS A 1 211 ? -34.32874 3.18524 4.42355 1.000 82.25322 202 LYS A O 1
ATOM 1383 N N . LYS A 1 212 ? -36.17486 1.86905 4.50884 1.000 84.40593 203 LYS A N 1
ATOM 1384 C CA . LYS A 1 212 ? -36.70454 2.58087 5.66395 1.000 83.16978 203 LYS A CA 1
ATOM 1385 C C . LYS A 1 212 ? -35.74579 2.48414 6.84558 1.000 81.91193 203 LYS A C 1
ATOM 1386 O O . LYS A 1 212 ? -35.35437 3.50354 7.42232 1.000 89.43119 203 LYS A O 1
ATOM 1392 N N . LEU A 1 213 ? -35.33513 1.26281 7.20309 1.000 82.13798 204 LEU A N 1
ATOM 1393 C CA . LEU A 1 213 ? -34.40757 1.08140 8.31775 1.000 82.30107 204 LEU A CA 1
ATOM 1394 C C . LEU A 1 213 ? -33.10243 1.84038 8.09639 1.000 76.88282 204 LEU A C 1
ATOM 1395 O O . LEU A 1 213 ? -32.49900 2.33637 9.06016 1.000 77.10770 204 LEU A O 1
ATOM 1400 N N . ALA A 1 214 ? -32.65410 1.93991 6.84084 1.000 79.60722 205 ALA A N 1
ATOM 1401 C CA . ALA A 1 214 ? -31.49923 2.78291 6.54013 1.000 81.52874 205 ALA A CA 1
ATOM 1402 C C . ALA A 1 214 ? -31.73288 4.21343 7.01575 1.000 88.53965 205 ALA A C 1
ATOM 1403 O O . ALA A 1 214 ? -30.93563 4.75982 7.78973 1.000 77.29338 205 ALA A O 1
ATOM 1405 N N . GLU A 1 215 ? -32.83644 4.83276 6.58354 1.000 86.27975 206 GLU A N 1
ATOM 1406 C CA . GLU A 1 215 ? -33.08494 6.19646 7.07218 1.000 85.44218 206 GLU A CA 1
ATOM 1407 C C . GLU A 1 215 ? -33.60918 6.25508 8.51089 1.000 85.58168 206 GLU A C 1
ATOM 1408 O O . GLU A 1 215 ? -33.91708 7.35174 8.98853 1.000 91.34147 206 GLU A O 1
ATOM 1414 N N . GLU A 1 216 ? -33.73767 5.12277 9.19665 1.000 80.80993 207 GLU A N 1
ATOM 1415 C CA . GLU A 1 216 ? -34.10031 5.13737 10.61247 1.000 80.46475 207 GLU A CA 1
ATOM 1416 C C . GLU A 1 216 ? -32.91251 5.06872 11.55817 1.000 84.31481 207 GLU A C 1
ATOM 1417 O O . GLU A 1 216 ? -32.91710 5.75448 12.58654 1.000 87.97021 207 GLU A O 1
ATOM 1423 N N . VAL A 1 217 ? -31.88835 4.26673 11.25437 1.000 82.33335 208 VAL A N 1
ATOM 1424 C CA . VAL A 1 217 ? -30.68076 4.33150 12.07461 1.000 83.90676 208 VAL A CA 1
ATOM 1425 C C . VAL A 1 217 ? -29.99399 5.68434 11.97550 1.000 86.67347 208 VAL A C 1
ATOM 1426 O O . VAL A 1 217 ? -29.07135 5.96319 12.75201 1.000 85.89969 208 VAL A O 1
ATOM 1430 N N . MET A 1 218 ? -30.42567 6.52593 11.03510 1.000 90.30109 209 MET A N 1
ATOM 1431 C CA . MET A 1 218 ? -29.94017 7.88874 10.87607 1.000 87.18308 209 MET A CA 1
ATOM 1432 C C . MET A 1 218 ? -30.90514 8.93259 11.42090 1.000 93.34152 209 MET A C 1
ATOM 1433 O O . MET A 1 218 ? -30.46840 10.02638 11.79670 1.000 91.46822 209 MET A O 1
ATOM 1438 N N . GLU A 1 219 ? -32.20235 8.61633 11.47976 1.000 87.26036 210 GLU A N 1
ATOM 1439 C CA . GLU A 1 219 ? -33.18554 9.56012 12.00113 1.000 87.74812 210 GLU A CA 1
ATOM 1440 C C . GLU A 1 219 ? -33.12382 9.66139 13.52137 1.000 88.34490 210 GLU A C 1
ATOM 1441 O O . GLU A 1 219 ? -33.17121 10.76774 14.07276 1.000 89.56912 210 GLU A O 1
ATOM 1443 N N . GLU A 1 220 ? -33.01871 8.52777 14.21066 1.000 82.21164 211 GLU A N 1
ATOM 1444 C CA . GLU A 1 220 ? -33.01460 8.50423 15.66690 1.000 87.23238 211 GLU A CA 1
ATOM 1445 C C . GLU A 1 220 ? -31.60748 8.73487 16.20896 1.000 89.07289 211 GLU A C 1
ATOM 1446 O O . GLU A 1 220 ? -30.60888 8.42845 15.54919 1.000 91.50839 211 GLU A O 1
ATOM 1448 N N . ARG A 1 221 ? -31.54516 9.27109 17.43073 1.000 82.65909 212 ARG A N 1
ATOM 1449 C CA . ARG A 1 221 ? -30.29706 9.66553 18.07850 1.000 81.70200 212 ARG A CA 1
ATOM 1450 C C . ARG A 1 221 ? -29.35901 10.43226 17.14265 1.000 77.76893 212 ARG A C 1
ATOM 1451 O O . ARG A 1 221 ? -28.19681 10.04115 16.96340 1.000 77.13994 212 ARG A O 1
ATOM 1453 N N . PRO A 1 222 ? -29.81269 11.53262 16.54597 1.000 74.13233 213 PRO A N 1
ATOM 1454 C CA . PRO A 1 222 ? -29.02107 12.17258 15.49209 1.000 74.93880 213 PRO A CA 1
ATOM 1455 C C . PRO A 1 222 ? -27.92007 13.06277 16.04931 1.000 74.49546 213 PRO A C 1
ATOM 1456 O O . PRO A 1 222 ? -28.07796 13.73286 17.07512 1.000 59.32163 213 PRO A O 1
ATOM 1460 N N . THR A 1 223 ? -26.79115 13.05774 15.34975 1.000 67.79430 214 THR A N 1
ATOM 1461 C CA . THR A 1 223 ? -25.67209 13.91303 15.69658 1.000 55.71750 214 THR A CA 1
ATOM 1462 C C . THR A 1 223 ? -26.01686 15.37661 15.42401 1.000 59.50534 214 THR A C 1
ATOM 1463 O O . THR A 1 223 ? -26.94015 15.69589 14.67190 1.000 59.42122 214 THR A O 1
ATOM 1467 N N . TRP A 1 224 ? -25.25561 16.27557 16.05709 1.000 54.84717 215 TRP A N 1
ATOM 1468 C CA . TRP A 1 224 ? -25.43852 17.70930 15.83567 1.000 41.16431 215 TRP A CA 1
ATOM 1469 C C . TRP A 1 224 ? -25.17283 18.09110 14.38476 1.000 41.34409 215 TRP A C 1
ATOM 1470 O O . TRP A 1 224 ? -25.81060 19.01670 13.85048 1.000 45.47797 215 TRP A O 1
ATOM 1481 N N . GLU A 1 225 ? -24.22505 17.39631 13.73928 1.000 43.27828 216 GLU A N 1
ATOM 1482 C CA . GLU A 1 225 ? -23.94977 17.62314 12.32548 1.000 57.32881 216 GLU A CA 1
ATOM 1483 C C . GLU A 1 225 ? -25.21369 17.46667 11.49413 1.000 54.35430 216 GLU A C 1
ATOM 1484 O O . GLU A 1 225 ? -25.40449 18.18389 10.50549 1.000 49.41903 216 GLU A O 1
ATOM 1490 N N . ARG A 1 226 ? -26.11229 16.58008 11.92373 1.000 61.74635 217 ARG A N 1
ATOM 1491 C CA . ARG A 1 226 ? -27.36469 16.34611 11.22090 1.000 65.08464 217 ARG A CA 1
ATOM 1492 C C . ARG A 1 226 ? -28.34975 17.48777 11.42651 1.000 63.17331 217 ARG A C 1
ATOM 1493 O O . ARG A 1 226 ? -28.95764 17.95800 10.46116 1.000 59.05308 217 ARG A O 1
ATOM 1501 N N . ILE A 1 227 ? -28.52554 17.93492 12.67280 1.000 57.10140 218 ILE A N 1
ATOM 1502 C CA . ILE A 1 227 ? -29.38999 19.08193 12.93223 1.000 45.61759 218 ILE A CA 1
ATOM 1503 C C . ILE A 1 227 ? -28.97123 20.25406 12.05395 1.000 55.01938 218 ILE A C 1
ATOM 1504 O O . ILE A 1 227 ? -29.81076 20.90551 11.40829 1.000 46.96935 218 ILE A O 1
ATOM 1509 N N . ILE A 1 228 ? -27.65764 20.49115 11.94904 1.000 47.85551 219 ILE A N 1
ATOM 1510 C CA . ILE A 1 228 ? -27.21276 21.68113 11.22876 1.000 51.78814 219 ILE A CA 1
ATOM 1511 C C . ILE A 1 228 ? -27.28337 21.47397 9.71749 1.000 48.44306 219 ILE A C 1
ATOM 1512 O O . ILE A 1 228 ? -27.66723 22.38719 8.97881 1.000 49.75159 219 ILE A O 1
ATOM 1517 N N . SER A 1 229 ? -26.92373 20.28335 9.22467 1.000 48.92160 220 SER A N 1
ATOM 1518 C CA . SER A 1 229 ? -26.94746 20.05002 7.78293 1.000 59.51345 220 SER A CA 1
ATOM 1519 C C . SER A 1 229 ? -28.37292 20.01438 7.24534 1.000 58.04675 220 SER A C 1
ATOM 1520 O O . SER A 1 229 ? -28.63853 20.51013 6.14442 1.000 55.62743 220 SER A O 1
ATOM 1523 N N . SER A 1 230 ? -29.30259 19.43265 8.00179 1.000 50.35116 221 SER A N 1
ATOM 1524 C CA . SER A 1 230 ? -30.68144 19.34259 7.54589 1.000 58.80784 221 SER A CA 1
ATOM 1525 C C . SER A 1 230 ? -31.39231 20.68488 7.67046 1.000 61.32438 221 SER A C 1
ATOM 1526 O O . SER A 1 230 ? -31.93763 21.20182 6.68852 1.000 58.33365 221 SER A O 1
ATOM 1529 N N . LYS A 1 231 ? -31.38659 21.27322 8.86921 1.000 52.10810 222 LYS A N 1
ATOM 1530 C CA . LYS A 1 231 ? -32.14491 22.49911 9.07236 1.000 45.51341 222 LYS A CA 1
ATOM 1531 C C . LYS A 1 231 ? -31.40033 23.76029 8.66241 1.000 41.77250 222 LYS A C 1
ATOM 1532 O O . LYS A 1 231 ? -32.02811 24.81740 8.55975 1.000 47.17290 222 LYS A O 1
ATOM 1538 N N . GLY A 1 232 ? -30.09951 23.69673 8.44467 1.000 45.03585 223 GLY A N 1
ATOM 1539 C CA . GLY A 1 232 ? -29.33291 24.90651 8.21003 1.000 49.19144 223 GLY A CA 1
ATOM 1540 C C . GLY A 1 232 ? -28.66767 25.42444 9.47306 1.000 50.20877 223 GLY A C 1
ATOM 1541 O O . GLY A 1 232 ? -28.64534 24.77854 10.52657 1.000 42.14595 223 GLY A O 1
ATOM 1542 N N . SER A 1 233 ? -28.13189 26.63874 9.35003 1.000 44.06802 224 SER A N 1
ATOM 1543 C CA . SER A 1 233 ? -27.31180 27.28889 10.37172 1.000 34.57140 224 SER A CA 1
ATOM 1544 C C . SER A 1 233 ? -27.98090 28.59291 10.78588 1.000 44.80295 224 SER A C 1
ATOM 1545 O O . SER A 1 233 ? -27.83313 29.62077 10.11829 1.000 42.76739 224 SER A O 1
ATOM 1548 N N . THR A 1 234 ? -28.72407 28.54802 11.88359 1.000 30.54946 225 THR A N 1
ATOM 1549 C CA . THR A 1 234 ? -29.45178 29.68923 12.41159 1.000 32.68652 225 THR A CA 1
ATOM 1550 C C . THR A 1 234 ? -29.36885 29.64791 13.92933 1.000 32.53860 225 THR A C 1
ATOM 1551 O O . THR A 1 234 ? -29.04411 28.60635 14.50820 1.000 32.74419 225 THR A O 1
ATOM 1555 N N . PRO A 1 235 ? -29.67775 30.76199 14.60287 1.000 39.29282 226 PRO A N 1
ATOM 1556 C CA . PRO A 1 235 ? -29.65844 30.75604 16.07542 1.000 39.12337 226 PRO A CA 1
ATOM 1557 C C . PRO A 1 235 ? -30.46944 29.62161 16.67430 1.000 46.85478 226 PRO A C 1
ATOM 1558 O O . PRO A 1 235 ? -30.01710 28.93214 17.60037 1.000 33.36447 226 PRO A O 1
ATOM 1562 N N . GLU A 1 236 ? -31.66710 29.39908 16.13205 1.000 41.55677 227 GLU A N 1
ATOM 1563 C CA . GLU A 1 236 ? -32.51619 28.30824 16.59449 1.000 41.87229 227 GLU A CA 1
ATOM 1564 C C . GLU A 1 236 ? -31.97037 26.92506 16.22499 1.000 34.05670 227 GLU A C 1
ATOM 1565 O O . GLU A 1 236 ? -32.04320 26.00331 17.05238 1.000 45.60893 227 GLU A O 1
ATOM 1571 N N . THR A 1 237 ? -31.36168 26.75164 15.04704 1.000 31.53348 228 THR A N 1
ATOM 1572 C CA . THR A 1 237 ? -30.78505 25.43773 14.74964 1.000 33.61845 228 THR A CA 1
ATOM 1573 C C . THR A 1 237 ? -29.56345 25.14824 15.63580 1.000 36.79584 228 THR A C 1
ATOM 1574 O O . THR A 1 237 ? -29.34786 24.00685 16.06402 1.000 32.10955 228 THR A O 1
ATOM 1578 N N . TRP A 1 238 ? -28.74872 26.15946 15.93621 1.000 34.20715 229 TRP A N 1
ATOM 1579 C CA . TRP A 1 238 ? -27.61235 25.87373 16.81439 1.000 31.85117 229 TRP A CA 1
ATOM 1580 C C . TRP A 1 238 ? -28.06899 25.69170 18.25838 1.000 30.91027 229 TRP A C 1
ATOM 1581 O O . TRP A 1 238 ? -27.47725 24.89271 18.99051 1.000 39.77586 229 TRP A O 1
ATOM 1592 N N . LEU A 1 239 ? -29.14800 26.37673 18.66447 1.000 30.06252 230 LEU A N 1
ATOM 1593 C CA . LEU A 1 239 ? -29.77112 26.11285 19.95992 1.000 33.69738 230 LEU A CA 1
ATOM 1594 C C . LEU A 1 239 ? -30.23983 24.67043 20.05753 1.000 33.91656 230 LEU A C 1
ATOM 1595 O O . LEU A 1 239 ? -30.13103 24.04187 21.11536 1.000 36.57056 230 LEU A O 1
ATOM 1600 N N . GLU A 1 240 ? -30.78165 24.13343 18.96635 1.000 37.44868 231 GLU A N 1
ATOM 1601 C CA . GLU A 1 240 ? -31.19707 22.73623 18.97519 1.000 38.20846 231 GLU A CA 1
ATOM 1602 C C . GLU A 1 240 ? -29.99458 21.80295 18.98143 1.000 39.27820 231 GLU A C 1
ATOM 1603 O O . GLU A 1 240 ? -30.02416 20.73899 19.61192 1.000 37.26314 231 GLU A O 1
ATOM 1609 N N . ALA A 1 241 ? -28.92275 22.18298 18.28848 1.000 36.41299 232 ALA A N 1
ATOM 1610 C CA . ALA A 1 241 ? -27.74167 21.32877 18.24691 1.000 33.19853 232 ALA A CA 1
ATOM 1611 C C . ALA A 1 241 ? -27.00761 21.28728 19.58630 1.000 27.78377 232 ALA A C 1
ATOM 1612 O O . ALA A 1 241 ? -26.41660 20.25833 19.92853 1.000 31.75877 232 ALA A O 1
ATOM 1614 N N . LEU A 1 242 ? -27.03364 22.38275 20.34253 1.000 32.15156 233 LEU A N 1
ATOM 1615 C CA . LEU A 1 242 ? -26.17231 22.54102 21.51713 1.000 36.96898 233 LEU A CA 1
ATOM 1616 C C . LEU A 1 242 ? -26.20313 21.36720 22.49138 1.000 31.62428 233 LEU A C 1
ATOM 1617 O O . LEU A 1 242 ? -25.12390 20.94214 22.93456 1.000 31.82557 233 LEU A O 1
ATOM 1622 N N . PRO A 1 243 ? -27.35957 20.80302 22.86852 1.000 41.32944 234 PRO A N 1
ATOM 1623 C CA . PRO A 1 243 ? -27.32611 19.67999 23.82163 1.000 40.48448 234 PRO A CA 1
ATOM 1624 C C . PRO A 1 243 ? -26.54717 18.48322 23.31767 1.000 39.88813 234 PRO A C 1
ATOM 1625 O O . PRO A 1 243 ? -26.05548 17.69629 24.13649 1.000 49.09406 234 PRO A O 1
ATOM 1629 N N . HIS A 1 244 ? -26.42555 18.31696 22.00004 1.000 33.27391 235 HIS A N 1
ATOM 1630 C CA . HIS A 1 244 ? -25.61476 17.26609 21.40005 1.000 35.58031 235 HIS A CA 1
ATOM 1631 C C . HIS A 1 244 ? -24.18918 17.70928 21.08622 1.000 31.94722 235 HIS A C 1
ATOM 1632 O O . HIS A 1 244 ? -23.43942 16.93189 20.48351 1.000 37.17287 235 HIS A O 1
ATOM 1639 N N . LEU A 1 245 ? -23.81688 18.94207 21.44016 1.000 29.20045 236 LEU A N 1
ATOM 1640 C CA . LEU A 1 245 ? -22.44725 19.43701 21.28948 1.000 28.31532 236 LEU A CA 1
ATOM 1641 C C . LEU A 1 245 ? -21.68227 19.19537 22.57953 1.000 28.86514 236 LEU A C 1
ATOM 1642 O O . LEU A 1 245 ? -22.03800 19.75131 23.62276 1.000 31.58295 236 LEU A O 1
ATOM 1647 N N . ASN A 1 246 ? -20.63231 18.38097 22.51160 1.000 28.29739 237 ASN A N 1
ATOM 1648 C CA . ASN A 1 246 ? -19.86500 18.02315 23.69471 1.000 24.07039 237 ASN A CA 1
ATOM 1649 C C . ASN A 1 246 ? -18.38020 17.96053 23.38845 1.000 23.71966 237 ASN A C 1
ATOM 1650 O O . ASN A 1 246 ? -17.97390 17.69907 22.25498 1.000 20.01553 237 ASN A O 1
ATOM 1655 N N . GLY A 1 247 ? -17.57880 18.21662 24.42230 1.000 22.15620 238 GLY A N 1
ATOM 1656 C CA . GLY A 1 247 ? -16.13439 18.09568 24.30007 1.000 19.01912 238 GLY A CA 1
ATOM 1657 C C . GLY A 1 247 ? -15.57450 18.87187 23.11480 1.000 21.72015 238 GLY A C 1
ATOM 1658 O O . GLY A 1 247 ? -15.87747 20.05180 22.90510 1.000 21.27098 238 GLY A O 1
ATOM 1659 N N . LEU A 1 248 ? -14.73716 18.18848 22.33442 1.000 20.94679 239 LEU A N 1
ATOM 1660 C CA . LEU A 1 248 ? -14.06642 18.80973 21.19956 1.000 22.63035 239 LEU A CA 1
ATOM 1661 C C . LEU A 1 248 ? -15.05984 19.38224 20.18269 1.000 20.79884 239 LEU A C 1
ATOM 1662 O O . LEU A 1 248 ? -14.80660 20.43243 19.59480 1.000 22.89150 239 LEU A O 1
ATOM 1667 N N . SER A 1 249 ? -16.19649 18.71414 19.95447 1.000 20.56454 240 SER A N 1
ATOM 1668 C CA . SER A 1 249 ? -17.17717 19.26837 19.01115 1.000 28.79216 240 SER A CA 1
ATOM 1669 C C . SER A 1 249 ? -17.73022 20.60893 19.49547 1.000 29.11610 240 SER A C 1
ATOM 1670 O O . SER A 1 249 ? -17.89551 21.54998 18.70342 1.000 23.54526 240 SER A O 1
ATOM 1673 N N . LEU A 1 250 ? -17.99351 20.72653 20.80305 1.000 22.14491 241 LEU A N 1
ATOM 1674 C CA . LEU A 1 250 ? -18.36208 22.02305 21.37439 1.000 21.59322 241 LEU A CA 1
ATOM 1675 C C . LEU A 1 250 ? -17.25436 23.05129 21.15439 1.000 21.24019 241 LEU A C 1
ATOM 1676 O O . LEU A 1 250 ? -17.49287 24.16831 20.65560 1.000 19.85327 241 LEU A O 1
ATOM 1681 N N . VAL A 1 251 ? -16.03422 22.70277 21.57717 1.000 19.49792 242 VAL A N 1
ATOM 1682 C CA . VAL A 1 251 ? -14.92519 23.65520 21.48831 1.000 23.68022 242 VAL A CA 1
ATOM 1683 C C . VAL A 1 251 ? -14.75766 24.12871 20.04926 1.000 20.66300 242 VAL A C 1
ATOM 1684 O O . VAL A 1 251 ? -14.62957 25.32328 19.78184 1.000 17.19234 242 VAL A O 1
ATOM 1688 N N . ARG A 1 252 ? -14.80152 23.20415 19.09693 1.000 21.19533 243 ARG A N 1
ATOM 1689 C CA . ARG A 1 252 ? -14.61664 23.56367 17.69325 1.000 22.69657 243 ARG A CA 1
ATOM 1690 C C . ARG A 1 252 ? -15.80267 24.29185 17.08781 1.000 27.18173 243 ARG A C 1
ATOM 1691 O O . ARG A 1 252 ? -15.66479 24.83376 15.98891 1.000 28.11999 243 ARG A O 1
ATOM 1699 N N . ASN A 1 253 ? -16.96462 24.30062 17.73499 1.000 20.27169 244 ASN A N 1
ATOM 1700 C CA . ASN A 1 253 ? -18.10576 25.00390 17.14897 1.000 22.73833 244 ASN A CA 1
ATOM 1701 C C . ASN A 1 253 ? -18.50193 26.26741 17.91552 1.000 24.08186 244 ASN A C 1
ATOM 1702 O O . ASN A 1 253 ? -19.55417 26.87210 17.63560 1.000 24.53757 244 ASN A O 1
ATOM 1707 N N . LEU A 1 254 ? -17.67358 26.68134 18.87751 1.000 23.86454 245 LEU A N 1
ATOM 1708 C CA . LEU A 1 254 ? -17.96373 27.91633 19.61458 1.000 19.75925 245 LEU A CA 1
ATOM 1709 C C . LEU A 1 254 ? -18.11846 29.13785 18.70147 1.000 22.40152 245 LEU A C 1
ATOM 1710 O O . LEU A 1 254 ? -18.89261 30.04514 19.01585 1.000 18.77327 245 LEU A O 1
ATOM 1715 N N . ASN A 1 255 ? -17.38018 29.22334 17.59582 1.000 19.56911 246 ASN A N 1
ATOM 1716 C CA . ASN A 1 255 ? -17.59987 30.39589 16.74437 1.000 18.48604 246 ASN A CA 1
ATOM 1717 C C . ASN A 1 255 ? -18.95598 30.38514 16.06745 1.000 24.27609 246 ASN A C 1
ATOM 1718 O O . ASN A 1 255 ? -19.53152 31.45339 15.82979 1.000 21.35593 246 ASN A O 1
ATOM 1723 N N . ASN A 1 256 ? -19.47359 29.20927 15.73256 1.000 23.98066 247 ASN A N 1
ATOM 1724 C CA . ASN A 1 256 ? -20.80705 29.15144 15.15525 1.000 24.44584 247 ASN A CA 1
ATOM 1725 C C . ASN A 1 256 ? -21.84900 29.59986 16.16429 1.000 26.42284 247 ASN A C 1
ATOM 1726 O O . ASN A 1 256 ? -22.76582 30.35725 15.82520 1.000 26.79499 247 ASN A O 1
ATOM 1731 N N . LEU A 1 257 ? -21.71125 29.16206 17.41826 1.000 22.85015 248 LEU A N 1
ATOM 1732 C CA . LEU A 1 257 ? -22.58073 29.72023 18.45392 1.000 20.22146 248 LEU A CA 1
ATOM 1733 C C . LEU A 1 257 ? -22.43442 31.23019 18.54698 1.000 24.22671 248 LEU A C 1
ATOM 1734 O O . LEU A 1 257 ? -23.42762 31.95497 18.69996 1.000 25.00928 248 LEU A O 1
ATOM 1739 N N . PHE A 1 258 ? -21.19150 31.72003 18.49532 1.000 23.94147 249 PHE A N 1
ATOM 1740 C CA . PHE A 1 258 ? -20.92094 33.13839 18.70017 1.000 22.78159 249 PHE A CA 1
ATOM 1741 C C . PHE A 1 258 ? -21.56326 33.99364 17.61447 1.000 21.22261 249 PHE A C 1
ATOM 1742 O O . PHE A 1 258 ? -22.17711 35.03091 17.90822 1.000 26.64094 249 PHE A O 1
ATOM 1750 N N . LYS A 1 259 ? -21.38052 33.60296 16.34748 1.000 25.25754 250 LYS A N 1
ATOM 1751 C CA . LYS A 1 259 ? -21.81242 34.45342 15.24265 1.000 28.85602 250 LYS A CA 1
ATOM 1752 C C . LYS A 1 259 ? -23.32917 34.54224 15.17795 1.000 30.17777 250 LYS A C 1
ATOM 1753 O O . LYS A 1 259 ? -23.86342 35.52733 14.66501 1.000 36.10824 250 LYS A O 1
ATOM 1759 N N . HIS A 1 260 ? -24.02902 33.57231 15.75358 1.000 34.17607 251 HIS A N 1
ATOM 1760 C CA . HIS A 1 260 ? -25.47512 33.62639 15.84239 1.000 27.64663 251 HIS A CA 1
ATOM 1761 C C . HIS A 1 260 ? -25.95656 34.31261 17.11722 1.000 36.11779 251 HIS A C 1
ATOM 1762 O O . HIS A 1 260 ? -27.15114 34.25452 17.42702 1.000 33.56165 251 HIS A O 1
ATOM 1769 N N . GLY A 1 261 ? -25.06055 34.97294 17.85603 1.000 26.76222 252 GLY A N 1
ATOM 1770 C CA . GLY A 1 261 ? -25.44394 35.68283 19.05581 1.000 32.34687 252 GLY A CA 1
ATOM 1771 C C . GLY A 1 261 ? -25.73592 34.80988 20.26072 1.000 28.53208 252 GLY A C 1
ATOM 1772 O O . GLY A 1 261 ? -26.11680 35.33687 21.31042 1.000 31.62701 252 GLY A O 1
ATOM 1773 N N . LEU A 1 262 ? -25.55770 33.49971 20.15206 1.000 31.23801 253 LEU A N 1
ATOM 1774 C CA . LEU A 1 262 ? -25.97384 32.59426 21.21770 1.000 31.44863 253 LEU A CA 1
ATOM 1775 C C . LEU A 1 262 ? -25.12003 32.70931 22.48334 1.000 34.03944 253 LEU A C 1
ATOM 1776 O O . LEU A 1 262 ? -25.58010 32.30839 23.55822 1.000 28.04776 253 LEU A O 1
ATOM 1781 N N . LEU A 1 263 ? -23.90275 33.25313 22.39794 1.000 23.79635 254 LEU A N 1
ATOM 1782 C CA . LEU A 1 263 ? -23.07380 33.37020 23.59843 1.000 23.74005 254 LEU A CA 1
ATOM 1783 C C . LEU A 1 263 ? -23.53938 34.49403 24.51986 1.000 31.42632 254 LEU A C 1
ATOM 1784 O O . LEU A 1 263 ? -23.02657 34.61629 25.63833 1.000 29.58080 254 LEU A O 1
ATOM 1789 N N . GLU A 1 264 ? -24.51391 35.30171 24.09072 1.000 31.81852 255 GLU A N 1
ATOM 1790 C CA . GLU A 1 264 ? -25.18510 36.25253 24.96951 1.000 26.86509 255 GLU A CA 1
ATOM 1791 C C . GLU A 1 264 ? -26.50321 35.71011 25.50020 1.000 33.37773 255 GLU A C 1
ATOM 1792 O O . GLU A 1 264 ? -27.17921 36.39444 26.27781 1.000 41.98246 255 GLU A O 1
ATOM 1798 N N . ASN A 1 265 ? -26.88950 34.50921 25.09313 1.000 30.25940 256 ASN A N 1
ATOM 1799 C CA . ASN A 1 265 ? -28.08585 33.87817 25.62775 1.000 34.96710 256 ASN A CA 1
ATOM 1800 C C . ASN A 1 265 ? -27.77042 33.23950 26.97946 1.000 29.39076 256 ASN A C 1
ATOM 1801 O O . ASN A 1 265 ? -26.80303 32.48513 27.10435 1.000 25.69446 256 ASN A O 1
ATOM 1806 N N . LEU A 1 266 ? -28.60101 33.52400 27.99055 1.000 30.84751 257 LEU A N 1
ATOM 1807 C CA . LEU A 1 266 ? -28.24583 33.13146 29.35841 1.000 30.75066 257 LEU A CA 1
ATOM 1808 C C . LEU A 1 266 ? -28.39311 31.62816 29.58144 1.000 26.47228 257 LEU A C 1
ATOM 1809 O O . LEU A 1 266 ? -27.62854 31.02944 30.35538 1.000 25.34805 257 LEU A O 1
ATOM 1814 N N . GLU A 1 267 ? -29.35907 30.99804 28.90936 1.000 28.33179 258 GLU A N 1
ATOM 1815 C CA . GLU A 1 267 ? -29.49072 29.55441 29.01786 1.000 23.87882 258 GLU A CA 1
ATOM 1816 C C . GLU A 1 267 ? -28.33970 28.85628 28.30301 1.000 21.33640 258 GLU A C 1
ATOM 1817 O O . GLU A 1 267 ? -27.86702 27.80067 28.75521 1.000 24.99695 258 GLU A O 1
ATOM 1823 N N . VAL A 1 268 ? -27.88327 29.42426 27.18375 1.000 20.90719 259 VAL A N 1
ATOM 1824 C CA . VAL A 1 268 ? -26.70916 28.87073 26.51146 1.000 19.56609 259 VAL A CA 1
ATOM 1825 C C . VAL A 1 268 ? -25.51636 28.92957 27.44605 1.000 17.56553 259 VAL A C 1
ATOM 1826 O O . VAL A 1 268 ? -24.75939 27.96284 27.57686 1.000 21.29394 259 VAL A O 1
ATOM 1830 N N . LYS A 1 269 ? -25.33626 30.06208 28.10968 1.000 23.10954 260 LYS A N 1
ATOM 1831 C CA . LYS A 1 269 ? -24.21301 30.20052 29.01856 1.000 23.05782 260 LYS A CA 1
ATOM 1832 C C . LYS A 1 269 ? -24.28011 29.14875 30.11486 1.000 22.09701 260 LYS A C 1
ATOM 1833 O O . LYS A 1 269 ? -23.29228 28.46847 30.39519 1.000 17.26483 260 LYS A O 1
ATOM 1839 N N . LYS A 1 270 ? -25.46011 28.96651 30.70833 1.000 20.75534 261 LYS A N 1
ATOM 1840 C CA . LYS A 1 270 ? -25.58977 27.98766 31.78386 1.000 26.56791 261 LYS A CA 1
ATOM 1841 C C . LYS A 1 270 ? -25.25256 26.58711 31.27219 1.000 21.69871 261 LYS A C 1
ATOM 1842 O O . LYS A 1 270 ? -24.57788 25.80501 31.95339 1.000 18.82109 261 LYS A O 1
ATOM 1848 N N . THR A 1 271 ? -25.72459 26.25673 30.05920 1.000 21.70841 262 THR A N 1
ATOM 1849 C CA . THR A 1 271 ? -25.46648 24.93806 29.48102 1.000 19.97990 262 THR A CA 1
ATOM 1850 C C . THR A 1 271 ? -23.97720 24.73832 29.19852 1.000 19.92676 262 THR A C 1
ATOM 1851 O O . THR A 1 271 ? -23.42983 23.65503 29.43914 1.000 19.18823 262 THR A O 1
ATOM 1855 N N . ILE A 1 272 ? -23.30165 25.76745 28.68890 1.000 16.85071 263 ILE A N 1
ATOM 1856 C CA . ILE A 1 272 ? -21.87806 25.62462 28.39964 1.000 17.62253 263 ILE A CA 1
ATOM 1857 C C . ILE A 1 272 ? -21.07339 25.56419 29.70652 1.000 15.67303 263 ILE A C 1
ATOM 1858 O O . ILE A 1 272 ? -20.08446 24.83651 29.80437 1.000 16.98037 263 ILE A O 1
ATOM 1863 N N . GLU A 1 273 ? -21.49984 26.29019 30.73705 1.000 16.54797 264 GLU A N 1
ATOM 1864 C CA . GLU A 1 273 ? -20.85422 26.16211 32.04487 1.000 15.32730 264 GLU A CA 1
ATOM 1865 C C . GLU A 1 273 ? -21.03897 24.75253 32.61151 1.000 16.67532 264 GLU A C 1
ATOM 1866 O O . GLU A 1 273 ? -20.09585 24.15821 33.15051 1.000 16.66678 264 GLU A O 1
ATOM 1872 N N . ASP A 1 274 ? -22.23167 24.17657 32.45684 1.000 16.63126 265 ASP A N 1
ATOM 1873 C CA . ASP A 1 274 ? -22.42625 22.78604 32.87920 1.000 20.73082 265 ASP A CA 1
ATOM 1874 C C . ASP A 1 274 ? -21.48536 21.83380 32.12982 1.000 23.61096 265 ASP A C 1
ATOM 1875 O O . ASP A 1 274 ? -20.80989 20.98837 32.74070 1.000 19.59116 265 ASP A O 1
ATOM 1880 N N . LYS A 1 275 ? -21.41160 21.97888 30.80272 1.000 19.82519 266 LYS A N 1
ATOM 1881 C CA . LYS A 1 275 ? -20.53412 21.12500 29.99960 1.000 20.66191 266 LYS A CA 1
ATOM 1882 C C . LYS A 1 275 ? -19.07076 21.29825 30.38250 1.000 16.65628 266 LYS A C 1
ATOM 1883 O O . LYS A 1 275 ? -18.34497 20.31682 30.58133 1.000 18.52932 266 LYS A O 1
ATOM 1889 N N . PHE A 1 276 ? -18.61711 22.54352 30.51032 1.000 16.75326 267 PHE A N 1
ATOM 1890 C CA . PHE A 1 276 ? -17.22024 22.78690 30.87142 1.000 19.93247 267 PHE A CA 1
ATOM 1891 C C . PHE A 1 276 ? -16.90548 22.35511 32.29873 1.000 23.79632 267 PHE A C 1
ATOM 1892 O O . PHE A 1 276 ? -15.72893 22.10208 32.60886 1.000 18.11301 267 PHE A O 1
ATOM 1900 N N . SER A 1 277 ? -17.91936 22.24734 33.17393 1.000 17.23689 268 SER A N 1
ATOM 1901 C CA . SER A 1 277 ? -17.63894 21.71886 34.51083 1.000 21.80252 268 SER A CA 1
ATOM 1902 C C . SER A 1 277 ? -17.16057 20.26839 34.46895 1.000 21.71699 268 SER A C 1
ATOM 1903 O O . SER A 1 277 ? -16.66670 19.76704 35.49066 1.000 20.62212 268 SER A O 1
ATOM 1906 N N . ARG A 1 278 ? -17.27331 19.58616 33.31989 1.000 21.44243 269 ARG A N 1
ATOM 1907 C CA . ARG A 1 278 ? -16.74097 18.23386 33.17076 1.000 20.57486 269 ARG A CA 1
ATOM 1908 C C . ARG A 1 278 ? -15.64781 18.15494 32.10494 1.000 24.35357 269 ARG A C 1
ATOM 1909 O O . ARG A 1 278 ? -15.35957 17.06948 31.60388 1.000 23.10887 269 ARG A O 1
ATOM 1917 N N . SER A 1 279 ? -15.00610 19.28570 31.78649 1.000 22.37612 270 SER A N 1
ATOM 1918 C CA . SER A 1 279 ? -13.96934 19.30119 30.75411 1.000 21.13344 270 SER A CA 1
ATOM 1919 C C . SER A 1 279 ? -12.81474 18.35588 31.08810 1.000 28.41173 270 SER A C 1
ATOM 1920 O O . SER A 1 279 ? -12.14010 17.85557 30.18084 1.000 26.84917 270 SER A O 1
ATOM 1923 N N . GLY A 1 280 ? -12.57994 18.08082 32.36872 1.000 23.49427 271 GLY A N 1
ATOM 1924 C CA . GLY A 1 280 ? -11.51254 17.15453 32.72959 1.000 27.38532 271 GLY A CA 1
ATOM 1925 C C . GLY A 1 280 ? -11.67145 15.78348 32.09604 1.000 29.54838 271 GLY A C 1
ATOM 1926 O O . GLY A 1 280 ? -10.69674 15.04957 31.92639 1.000 28.00011 271 GLY A O 1
ATOM 1927 N N . SER A 1 281 ? -12.89077 15.42143 31.73247 1.000 28.13118 272 SER A N 1
ATOM 1928 C CA . SER A 1 281 ? -13.17171 14.12572 31.13284 1.000 34.27798 272 SER A CA 1
ATOM 1929 C C . SER A 1 281 ? -13.10582 14.13801 29.61058 1.000 28.89826 272 SER A C 1
ATOM 1930 O O . SER A 1 281 ? -13.29938 13.09215 28.98700 1.0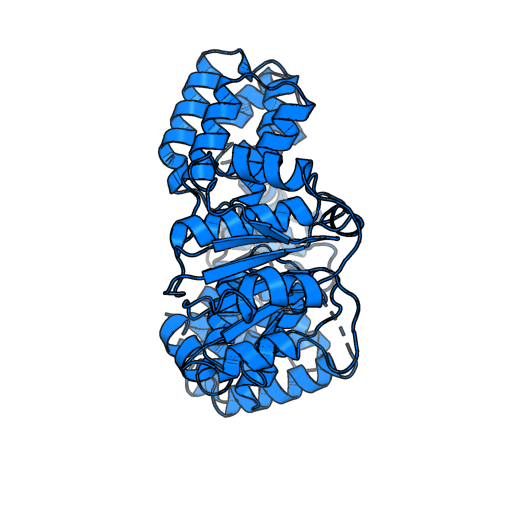00 28.44996 272 SER A O 1
ATOM 1933 N N . TRP A 1 282 ? -12.82434 15.27809 28.99154 1.000 27.11689 273 TRP A N 1
ATOM 1934 C CA . TRP A 1 282 ? -12.83252 15.34011 27.53696 1.000 29.79153 273 TRP A CA 1
ATOM 1935 C C . TRP A 1 282 ? -11.56262 14.71566 26.96393 1.000 24.97555 273 TRP A C 1
ATOM 1936 O O . TRP A 1 282 ? -10.49039 14.75861 27.57588 1.000 26.53965 273 TRP A O 1
ATOM 1947 N N . LYS A 1 283 ? -11.70281 14.11933 25.78681 1.000 27.27328 274 LYS A N 1
ATOM 1948 C CA . LYS A 1 283 ? -10.56937 13.69180 24.96533 1.000 33.26477 274 LYS A CA 1
ATOM 1949 C C . LYS A 1 283 ? -10.21563 14.86872 24.07158 1.000 29.14307 274 LYS A C 1
ATOM 1950 O O . LYS A 1 283 ? -10.87200 15.10693 23.05018 1.000 28.67743 274 LYS A O 1
ATOM 1956 N N . ILE A 1 284 ? -9.19251 15.62329 24.46260 1.000 30.54851 275 ILE A N 1
ATOM 1957 C CA . ILE A 1 284 ? -8.87424 16.87342 23.77553 1.000 27.17796 275 ILE A CA 1
ATOM 1958 C C . ILE A 1 284 ? -7.43532 17.26051 24.10250 1.000 26.11698 275 ILE A C 1
ATOM 1959 O O . ILE A 1 284 ? -6.97750 17.11219 25.23790 1.000 24.62404 275 ILE A O 1
ATOM 1964 N N . PHE A 1 285 ? -6.73671 17.74854 23.11365 1.000 27.94158 276 PHE A N 1
ATOM 1965 C CA . PHE A 1 285 ? -5.35615 18.15724 23.33447 1.000 25.35221 276 PHE A CA 1
ATOM 1966 C C . PHE A 1 285 ? -5.28780 19.63271 23.70941 1.000 19.69541 276 PHE A C 1
ATOM 1967 O O . PHE A 1 285 ? -6.19299 20.40193 23.38185 1.000 21.68310 276 PHE A O 1
ATOM 1975 N N . PRO A 1 286 ? -4.22503 20.02322 24.41696 1.000 17.48155 277 PRO A N 1
ATOM 1976 C CA . PRO A 1 286 ? -4.02745 21.45141 24.74554 1.000 18.65090 277 PRO A CA 1
ATOM 1977 C C . PRO A 1 286 ? -4.04412 22.38144 23.53170 1.000 17.98121 277 PRO A C 1
ATOM 1978 O O . PRO A 1 286 ? -4.56734 23.50119 23.62219 1.000 17.11874 277 PRO A O 1
ATOM 1982 N N . PHE A 1 287 ? -3.50572 21.94972 22.38221 1.000 17.88601 278 PHE A N 1
ATOM 1983 C CA . PHE A 1 287 ? -3.49130 22.86595 21.24214 1.000 22.33790 278 PHE A CA 1
ATOM 1984 C C . PHE A 1 287 ? -4.90831 23.17262 20.75051 1.000 16.76928 278 PHE A C 1
ATOM 1985 O O . PHE A 1 287 ? -5.14013 24.23420 20.17409 1.000 17.11416 278 PHE A O 1
ATOM 1993 N N . GLN A 1 288 ? -5.86773 22.27184 20.97831 1.000 19.93081 279 GLN A N 1
ATOM 1994 C CA . GLN A 1 288 ? -7.24509 22.53438 20.54472 1.000 20.41924 279 GLN A CA 1
ATOM 1995 C C . GLN A 1 288 ? -7.90114 23.62779 21.38760 1.000 16.63039 279 GLN A C 1
ATOM 1996 O O . GLN A 1 288 ? -8.62009 24.49011 20.84993 1.000 19.72032 279 GLN A O 1
ATOM 2002 N N . TYR A 1 289 ? -7.62001 23.65668 22.69686 1.000 16.17934 280 TYR A N 1
ATOM 2003 C CA . TYR A 1 289 ? -8.01447 24.80971 23.50815 1.000 14.10085 280 TYR A CA 1
ATOM 2004 C C . TYR A 1 289 ? -7.31906 26.07746 23.02749 1.000 17.42359 280 TYR A C 1
ATOM 2005 O O . TYR A 1 289 ? -7.94238 27.13742 22.92165 1.000 15.87864 280 TYR A O 1
ATOM 2014 N N . TYR A 1 290 ? -6.00290 26.00325 22.78654 1.000 17.62791 281 TYR A N 1
ATOM 2015 C CA . TYR A 1 290 ? -5.29410 27.20049 22.32027 1.000 14.28504 281 TYR A CA 1
ATOM 2016 C C . TYR A 1 290 ? -5.84811 27.70273 20.97129 1.000 16.20902 281 TYR A C 1
ATOM 2017 O O . TYR A 1 290 ? -5.98048 28.91698 20.74618 1.000 14.84495 281 TYR A O 1
ATOM 2026 N N . SER A 1 291 ? -6.18031 26.78550 20.06543 1.000 16.04110 282 SER A N 1
ATOM 2027 C CA . SER A 1 291 ? -6.75800 27.16194 18.77130 1.000 19.38970 282 SER A CA 1
ATOM 2028 C C . SER A 1 291 ? -8.08937 27.88167 18.95787 1.000 19.33825 282 SER A C 1
ATOM 2029 O O . SER A 1 291 ? -8.35488 28.91718 18.31338 1.000 20.17615 282 SER A O 1
ATOM 2032 N N . ALA A 1 292 ? -8.92011 27.37408 19.87997 1.000 16.43629 283 ALA A N 1
ATOM 2033 C CA . ALA A 1 292 ? -10.19266 28.02534 20.18241 1.000 18.15647 283 ALA A CA 1
ATOM 2034 C C . ALA A 1 292 ? -9.97573 29.42291 20.74179 1.000 14.42811 283 ALA A C 1
ATOM 2035 O O . ALA A 1 292 ? -10.63267 30.38474 20.31571 1.000 17.99588 283 ALA A O 1
ATOM 2037 N N . LEU A 1 293 ? -9.08203 29.55164 21.72733 1.000 17.04471 284 LEU A N 1
ATOM 2038 C CA . LEU A 1 293 ? -8.80086 30.85948 22.31582 1.000 15.35643 284 LEU A CA 1
ATOM 2039 C C . LEU A 1 293 ? -8.31073 31.84499 21.25944 1.000 18.99150 284 LEU A C 1
ATOM 2040 O O . LEU A 1 293 ? -8.69612 33.01846 21.26485 1.000 20.17525 284 LEU A O 1
ATOM 2045 N N . LYS A 1 294 ? -7.40082 31.39841 20.38932 1.000 16.33869 285 LYS A N 1
ATOM 2046 C CA . LYS A 1 294 ? -6.86952 32.28530 19.35531 1.000 20.89979 285 LYS A CA 1
ATOM 2047 C C . LYS A 1 294 ? -7.99054 32.77443 18.43925 1.000 17.19039 285 LYS A C 1
ATOM 2048 O O . LYS A 1 294 ? -8.08215 33.96846 18.11853 1.000 22.42825 285 LYS A O 1
ATOM 2054 N N . MET A 1 295 ? -8.90218 31.88010 18.07520 1.000 17.49269 286 MET A N 1
ATOM 2055 C CA . MET A 1 295 ? -10.00768 32.31216 17.23867 1.000 18.86334 286 MET A CA 1
ATOM 2056 C C . MET A 1 295 ? -10.91306 33.26766 18.01954 1.000 19.68902 286 MET A C 1
ATOM 2057 O O . MET A 1 295 ? -11.39595 34.27480 17.48334 1.000 22.27816 286 MET A O 1
ATOM 2062 N N . GLY A 1 296 ? -11.08198 33.01184 19.31664 1.000 19.23597 287 GLY A N 1
ATOM 2063 C CA . GLY A 1 296 ? -11.85303 33.91727 20.14753 1.000 16.37372 287 GLY A CA 1
ATOM 2064 C C . GLY A 1 296 ? -11.24789 35.30592 20.23142 1.000 23.26998 287 GLY A C 1
ATOM 2065 O O . GLY A 1 296 ? -11.97349 36.30436 20.32406 1.000 18.08535 287 GLY A O 1
ATOM 2066 N N . GLU A 1 297 ? -9.91005 35.38625 20.22856 1.000 20.19807 288 GLU A N 1
ATOM 2067 C CA . GLU A 1 297 ? -9.22767 36.68445 20.16923 1.000 20.83959 288 GLU A CA 1
ATOM 2068 C C . GLU A 1 297 ? -9.53211 37.39903 18.86624 1.000 22.05889 288 GLU A C 1
ATOM 2069 O O . GLU A 1 297 ? -9.82864 38.60158 18.85007 1.000 28.99189 288 GLU A O 1
ATOM 2075 N N . LYS A 1 298 ? -9.38488 36.68595 17.75504 1.000 23.07087 289 LYS A N 1
ATOM 2076 C CA . LYS A 1 298 ? -9.60889 37.29923 16.44793 1.000 29.24228 289 LYS A CA 1
ATOM 2077 C C . LYS A 1 298 ? -11.04316 37.80295 16.31037 1.000 31.03974 289 LYS A C 1
ATOM 2078 O O . LYS A 1 298 ? -11.28433 38.90180 15.79446 1.000 26.33548 289 LYS A O 1
ATOM 2084 N N . GLU A 1 299 ? -12.00499 37.03043 16.79497 1.000 26.15071 290 GLU A N 1
ATOM 2085 C CA . GLU A 1 299 ? -13.41046 37.30209 16.54287 1.000 25.99276 290 GLU A CA 1
ATOM 2086 C C . GLU A 1 299 ? -14.05904 38.15600 17.61918 1.000 27.52696 290 GLU A C 1
ATOM 2087 O O . GLU A 1 299 ? -15.17193 38.63269 17.41070 1.000 24.64806 290 GLU A O 1
ATOM 2093 N N . GLY A 1 300 ? -13.39918 38.37065 18.75132 1.000 24.94724 291 GLY A N 1
ATOM 2094 C CA . GLY A 1 300 ? -13.98830 39.16265 19.81479 1.000 16.15265 291 GLY A CA 1
ATOM 2095 C C . GLY A 1 300 ? -14.98611 38.39461 20.66501 1.000 26.15459 291 GLY A C 1
ATOM 2096 O O . GLY A 1 300 ? -16.00514 38.96980 21.08026 1.000 24.36290 291 GLY A O 1
ATOM 2097 N N . TRP A 1 301 ? -14.72044 37.11242 20.94216 1.000 18.00483 292 TRP A N 1
ATOM 2098 C CA . TRP A 1 301 ? -15.61387 36.34881 21.81451 1.000 17.91274 292 TRP A CA 1
ATOM 2099 C C . TRP A 1 301 ? -15.68751 36.97541 23.20063 1.000 18.05577 292 TRP A C 1
ATOM 2100 O O . TRP A 1 301 ? -14.69899 37.53291 23.68923 1.000 20.89379 292 TRP A O 1
ATOM 2111 N N . PRO A 1 302 ? -16.82955 36.83107 23.88819 1.000 16.78849 293 PRO A N 1
ATOM 2112 C CA . PRO A 1 302 ? -16.96980 37.44774 25.20601 1.000 18.71119 293 PRO A CA 1
ATOM 2113 C C . PRO A 1 302 ? -15.99346 36.81484 26.17914 1.000 22.02936 293 PRO A C 1
ATOM 2114 O O . PRO A 1 302 ? -15.54679 35.67985 25.99807 1.000 19.31164 293 PRO A O 1
ATOM 2118 N N . TYR A 1 303 ? -15.64757 37.57887 27.20502 1.000 18.10168 294 TYR A N 1
ATOM 2119 C CA . TYR A 1 303 ? -14.63385 37.12830 28.14355 1.000 18.92622 294 TYR A CA 1
ATOM 2120 C C . TYR A 1 303 ? -15.05379 35.85262 28.87536 1.000 16.21783 294 TYR A C 1
ATOM 2121 O O . TYR A 1 303 ? -14.20104 35.02049 29.18576 1.000 16.30224 294 TYR A O 1
ATOM 2130 N N . TRP A 1 304 ? -16.34680 35.66280 29.16466 1.000 15.79542 295 TRP A N 1
ATOM 2131 C CA . TRP A 1 304 ? -16.72954 34.45544 29.91729 1.000 18.50554 295 TRP A CA 1
ATOM 2132 C C . TRP A 1 304 ? -16.32605 33.16812 29.17616 1.000 18.15406 295 TRP A C 1
ATOM 2133 O O . TRP A 1 304 ? -15.82035 32.21504 29.79073 1.000 15.81926 295 TRP A O 1
ATOM 2144 N N . ILE A 1 305 ? -16.47597 33.13275 27.85147 1.000 16.91327 296 ILE A N 1
ATOM 2145 C CA . ILE A 1 305 ? -16.10004 31.89906 27.16734 1.000 16.52523 296 ILE A CA 1
ATOM 2146 C C . ILE A 1 305 ? -14.57980 31.76132 27.07853 1.000 17.45456 296 ILE A C 1
ATOM 2147 O O . ILE A 1 305 ? -14.04390 30.64012 27.18637 1.000 14.51012 296 ILE A O 1
ATOM 2152 N N . MET A 1 306 ? -13.87120 32.88594 26.94440 1.000 17.62215 297 MET A N 1
ATOM 2153 C CA . MET A 1 306 ? -12.41630 32.85155 26.91687 1.000 21.33212 297 MET A CA 1
ATOM 2154 C C . MET A 1 306 ? -11.87538 32.33925 28.24359 1.000 19.25770 297 MET A C 1
ATOM 2155 O O . MET A 1 306 ? -10.91451 31.57141 28.26919 1.000 18.58708 297 MET A O 1
ATOM 2160 N N . ALA A 1 307 ? -12.47217 32.77563 29.34996 1.000 14.06606 298 ALA A N 1
ATOM 2161 C CA . ALA A 1 307 ? -12.04188 32.32541 30.66623 1.000 17.99343 298 ALA A CA 1
ATOM 2162 C C . ALA A 1 307 ? -12.27702 30.83036 30.83411 1.000 16.11655 298 ALA A C 1
ATOM 2163 O O . ALA A 1 307 ? -11.42429 30.11953 31.38574 1.000 13.87689 298 ALA A O 1
ATOM 2165 N N . LEU A 1 308 ? -13.43446 30.32676 30.38348 1.000 15.65112 299 LEU A N 1
ATOM 2166 C CA . LEU A 1 308 ? -13.64555 28.87650 30.44820 1.000 14.80341 299 LEU A CA 1
ATOM 2167 C C . LEU A 1 308 ? -12.56113 28.12632 29.66349 1.000 15.06451 299 LEU A C 1
ATOM 2168 O O . LEU A 1 308 ? -11.99191 27.12738 30.14303 1.000 16.32676 299 LEU A O 1
ATOM 2173 N N . LEU A 1 309 ? -12.24815 28.59622 28.44737 1.000 14.67536 300 LEU A N 1
ATOM 2174 C CA . LEU A 1 309 ? -11.22943 27.90725 27.65862 1.000 17.29553 300 LEU A CA 1
ATOM 2175 C C . LEU A 1 309 ? -9.84854 28.00513 28.30474 1.000 14.73019 300 LEU A C 1
ATOM 2176 O O . LEU A 1 309 ? -9.06015 27.05006 28.24519 1.000 14.17074 300 LEU A O 1
ATOM 2181 N N . GLU A 1 310 ? -9.50844 29.17002 28.86101 1.000 15.21203 301 GLU A N 1
ATOM 2182 C CA . GLU A 1 310 ? -8.21868 29.33584 29.53123 1.000 15.74040 301 GLU A CA 1
ATOM 2183 C C . GLU A 1 310 ? -8.08935 28.39436 30.73087 1.000 20.93499 301 GLU A C 1
ATOM 2184 O O . GLU A 1 310 ? -7.02844 27.78786 30.94984 1.000 16.55776 301 GLU A O 1
ATOM 2190 N N . GLU A 1 311 ? -9.15559 28.28019 31.53322 1.000 16.81994 302 GLU A N 1
ATOM 2191 C CA . GLU A 1 311 ? -9.15432 27.34097 32.65945 1.000 19.52770 302 GLU A CA 1
ATOM 2192 C C . GLU A 1 311 ? -8.99522 25.89602 32.18827 1.000 17.10189 302 GLU A C 1
ATOM 2193 O O . GLU A 1 311 ? -8.21834 25.12631 32.77499 1.000 17.13081 302 GLU A O 1
ATOM 2199 N N . ALA A 1 312 ? -9.71977 25.50723 31.12673 1.000 13.01050 303 ALA A N 1
ATOM 2200 C CA . ALA A 1 312 ? -9.58344 24.15305 30.59289 1.000 15.33139 303 ALA A CA 1
ATOM 2201 C C . ALA A 1 312 ? -8.17444 23.90342 30.03184 1.000 20.28045 303 ALA A C 1
ATOM 2202 O O . ALA A 1 312 ? -7.61878 22.80859 30.18735 1.000 18.45347 303 ALA A O 1
ATOM 2204 N N . LEU A 1 313 ? -7.57804 24.90537 29.38853 1.000 15.07225 304 LEU A N 1
ATOM 2205 C CA . LEU A 1 313 ? -6.20383 24.76283 28.91656 1.000 22.33118 304 LEU A CA 1
ATOM 2206 C C . LEU A 1 313 ? -5.23456 24.60482 30.08693 1.000 18.77310 304 LEU A C 1
ATOM 2207 O O . LEU A 1 313 ? -4.36765 23.72475 30.06578 1.000 19.47688 304 LEU A O 1
ATOM 2212 N N . GLU A 1 314 ? -5.38423 25.43371 31.12206 1.000 16.35099 305 GLU A N 1
ATOM 2213 C CA . GLU A 1 314 ? -4.53638 25.33229 32.30505 1.000 21.75973 305 GLU A CA 1
ATOM 2214 C C . GLU A 1 314 ? -4.60410 23.95574 32.94632 1.000 23.91416 305 GLU A C 1
ATOM 2215 O O . GLU A 1 314 ? -3.60686 23.48397 33.50188 1.000 19.20046 305 GLU A O 1
ATOM 2221 N N . SER A 1 315 ? -5.75281 23.29247 32.85800 1.000 20.20419 306 SER A N 1
ATOM 2222 C CA . SER A 1 315 ? -5.96966 21.98629 33.46687 1.000 25.40854 306 SER A CA 1
ATOM 2223 C C . SER A 1 315 ? -5.54439 20.83657 32.57221 1.000 26.47330 306 SER A C 1
ATOM 2224 O O . SER A 1 315 ? -5.69334 19.67912 32.97065 1.000 25.76375 306 SER A O 1
ATOM 2227 N N . SER A 1 316 ? -5.05274 21.11228 31.36520 1.000 22.25645 307 SER A N 1
ATOM 2228 C CA . SER A 1 316 ? -4.96939 20.08852 30.32960 1.000 22.25617 307 SER A CA 1
ATOM 2229 C C . SER A 1 316 ? -3.63079 19.34638 30.27122 1.000 31.03891 307 SER A C 1
ATOM 2230 O O . SER A 1 316 ? -3.39920 18.62915 29.29356 1.00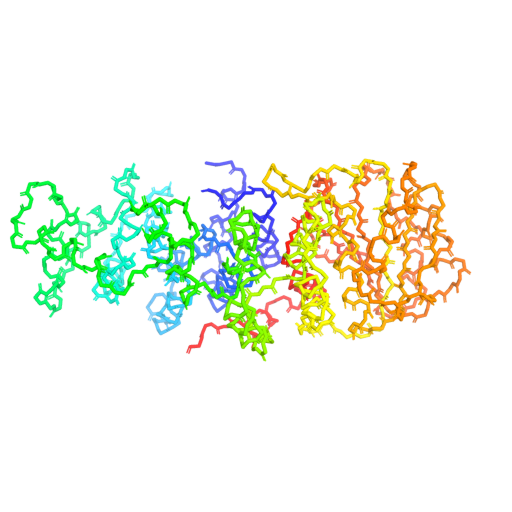0 34.93478 307 SER A O 1
ATOM 2233 N N . ALA A 1 317 ? -2.77067 19.45829 31.28319 1.000 35.38669 308 ALA A N 1
ATOM 2234 C CA . ALA A 1 317 ? -1.52753 18.67023 31.28045 1.000 39.56727 308 ALA A CA 1
ATOM 2235 C C . ALA A 1 317 ? -1.82143 17.17620 31.20264 1.000 46.15651 308 ALA A C 1
ATOM 2236 O O . ALA A 1 317 ? -2.44681 16.62937 32.12057 1.000 39.89593 308 ALA A O 1
ATOM 2238 N N . PRO A 1 318 ? -1.38933 16.48526 30.15171 1.000 45.04573 309 PRO A N 1
ATOM 2239 C CA . PRO A 1 318 ? -1.62057 15.04322 30.06730 1.000 43.51788 309 PRO A CA 1
ATOM 2240 C C . PRO A 1 318 ? -0.73157 14.26669 31.03244 1.000 31.58234 309 PRO A C 1
ATOM 2241 O O . PRO A 1 318 ? 0.29229 14.74599 31.52335 1.000 31.95563 309 PRO A O 1
ATOM 2245 N N . GLU A 1 319 ? -1.17190 13.05480 31.33904 1.000 36.41119 310 GLU A N 1
ATOM 2246 C CA . GLU A 1 319 ? -0.36538 12.15742 32.14326 1.000 36.87253 310 GLU A CA 1
ATOM 2247 C C . GLU A 1 319 ? 0.69021 11.51648 31.25197 1.000 34.28982 310 GLU A C 1
ATOM 2248 O O . GLU A 1 319 ? 0.39686 11.07924 30.14012 1.000 29.39957 310 GLU A O 1
ATOM 2250 N N . THR A 1 320 ? 1.92343 11.47074 31.74200 1.000 26.86514 311 THR A N 1
ATOM 2251 C CA . THR A 1 320 ? 3.02124 10.90547 30.97259 1.000 27.34309 311 THR A CA 1
ATOM 2252 C C . THR A 1 320 ? 3.87761 9.99638 31.84037 1.000 22.87744 311 THR A C 1
ATOM 2253 O O . THR A 1 320 ? 3.99911 10.18987 33.05135 1.000 19.19443 311 THR A O 1
ATOM 2257 N N . ARG A 1 321 ? 4.48206 9.00338 31.18814 1.000 17.54940 312 ARG A N 1
ATOM 2258 C CA . ARG A 1 321 ? 5.43556 8.12714 31.86202 1.000 22.19778 312 ARG A CA 1
ATOM 2259 C C . ARG A 1 321 ? 6.76734 8.82497 32.12323 1.000 25.20837 312 ARG A C 1
ATOM 2260 O O . ARG A 1 321 ? 7.54068 8.37100 32.97946 1.000 20.19125 312 ARG A O 1
ATOM 2268 N N . LEU A 1 322 ? 7.04956 9.90381 31.39013 1.000 20.84544 313 LEU A N 1
ATOM 2269 C CA . LEU A 1 322 ? 8.28323 10.65042 31.57570 1.000 21.03993 313 LEU A CA 1
ATOM 2270 C C . LEU A 1 322 ? 8.36056 11.16660 33.00761 1.000 22.13938 313 LEU A C 1
ATOM 2271 O O . LEU A 1 322 ? 7.37557 11.66644 33.54940 1.000 21.01322 313 LEU A O 1
ATOM 2276 N N . GLU A 1 323 ? 9.53651 11.04651 33.61284 1.000 19.02485 314 GLU A N 1
ATOM 2277 C CA . GLU A 1 323 ? 9.82948 11.59791 34.92733 1.000 23.34547 314 GLU A CA 1
ATOM 2278 C C . GLU A 1 323 ? 11.07337 12.46733 34.85939 1.000 19.65800 314 GLU A C 1
ATOM 2279 O O . GLU A 1 323 ? 11.97655 12.21395 34.06172 1.000 22.75410 314 GLU A O 1
ATOM 2285 N N . GLY A 1 324 ? 11.14195 13.46226 35.73491 1.000 25.60566 315 GLY A N 1
ATOM 2286 C CA . GLY A 1 324 ? 12.37864 14.20715 35.91148 1.000 22.26906 315 GLY A CA 1
ATOM 2287 C C . GLY A 1 324 ? 12.34263 15.56060 35.23387 1.000 30.70886 315 GLY A C 1
ATOM 2288 O O . GLY A 1 324 ? 11.74827 15.69939 34.16029 1.000 23.18188 315 GLY A O 1
ATOM 2289 N N . GLU A 1 325 ? 12.98343 16.55838 35.84976 1.000 25.75171 316 GLU A N 1
ATOM 2290 C CA . GLU A 1 325 ? 12.95788 17.91179 35.31603 1.000 31.92427 316 GLU A CA 1
ATOM 2291 C C . GLU A 1 325 ? 13.52014 17.92355 33.90037 1.000 20.59597 316 GLU A C 1
ATOM 2292 O O . GLU A 1 325 ? 14.46714 17.19609 33.58674 1.000 18.49559 316 GLU A O 1
ATOM 2298 N N . THR A 1 326 ? 12.93037 18.74690 33.03793 1.000 21.17910 317 THR A N 1
ATOM 2299 C CA . THR A 1 326 ? 13.26730 18.72817 31.61834 1.000 19.64433 317 THR A CA 1
ATOM 2300 C C . THR A 1 326 ? 13.51728 20.14632 31.12629 1.000 24.36166 317 THR A C 1
ATOM 2301 O O . THR A 1 326 ? 12.84874 21.08364 31.56203 1.000 22.25258 317 THR A O 1
ATOM 2305 N N . LEU A 1 327 ? 14.50996 20.31399 30.25434 1.000 23.93857 318 LEU A N 1
ATOM 2306 C CA . LEU A 1 327 ? 14.77280 21.62207 29.66785 1.000 18.26028 318 LEU A CA 1
ATOM 2307 C C . LEU A 1 327 ? 14.22919 21.59228 28.24816 1.000 20.56656 318 LEU A C 1
ATOM 2308 O O . LEU A 1 327 ? 14.66679 20.77407 27.43663 1.000 20.25711 318 LEU A O 1
ATOM 2313 N N . PHE A 1 328 ? 13.28167 22.47072 27.95875 1.000 22.47546 319 PHE A N 1
ATOM 2314 C CA . PHE A 1 328 ? 12.72771 22.63289 26.62875 1.000 17.62693 319 PHE A CA 1
ATOM 2315 C C . PHE A 1 328 ? 13.39734 23.81127 25.94019 1.000 21.00191 319 PHE A C 1
ATOM 2316 O O . PHE A 1 328 ? 13.59763 24.86212 26.54545 1.000 21.12284 319 PHE A O 1
ATOM 2324 N N . LEU A 1 329 ? 13.75538 23.61301 24.68188 1.000 15.62328 320 LEU A N 1
ATOM 2325 C CA . LEU A 1 329 ? 14.40164 24.62697 23.85036 1.000 18.98354 320 LEU A CA 1
ATOM 2326 C C . LEU A 1 329 ? 13.59063 24.73845 22.56533 1.000 18.65692 320 LEU A C 1
ATOM 2327 O O . LEU A 1 329 ? 13.66239 23.85421 21.70399 1.000 20.99209 320 LEU A O 1
ATOM 2332 N N . VAL A 1 330 ? 12.80903 25.81042 22.45562 1.000 21.16144 321 VAL A N 1
ATOM 2333 C CA . VAL A 1 330 ? 11.77003 25.94147 21.44173 1.000 18.30892 321 VAL A CA 1
ATOM 2334 C C . VAL A 1 330 ? 12.22255 26.96050 20.39881 1.000 19.90728 321 VAL A C 1
ATOM 2335 O O . VAL A 1 330 ? 12.45009 28.13980 20.71144 1.000 17.39487 321 VAL A O 1
ATOM 2339 N N . ASP A 1 331 ? 12.31868 26.50851 19.15802 1.000 16.32407 322 ASP A N 1
ATOM 2340 C CA . ASP A 1 331 ? 12.68670 27.34918 18.02820 1.000 16.23724 322 ASP A CA 1
ATOM 2341 C C . ASP A 1 331 ? 11.55816 28.33148 17.73362 1.000 16.78030 322 ASP A C 1
ATOM 2342 O O . ASP A 1 331 ? 10.42745 27.91889 17.44358 1.000 18.89983 322 ASP A O 1
ATOM 2347 N N . VAL A 1 332 ? 11.84740 29.62663 17.79747 1.000 14.37192 323 VAL A N 1
ATOM 2348 C CA . VAL A 1 332 ? 10.82284 30.58343 17.41135 1.000 14.82476 323 VAL A CA 1
ATOM 2349 C C . VAL A 1 332 ? 11.38904 31.48398 16.31601 1.000 20.08075 323 VAL A C 1
ATOM 2350 O O . VAL A 1 332 ? 11.02175 32.66092 16.20597 1.000 19.75762 323 VAL A O 1
ATOM 2354 N N . SER A 1 333 ? 12.26720 30.93929 15.47626 1.000 21.57019 324 SER A N 1
ATOM 2355 C CA . SER A 1 333 ? 12.70942 31.70408 1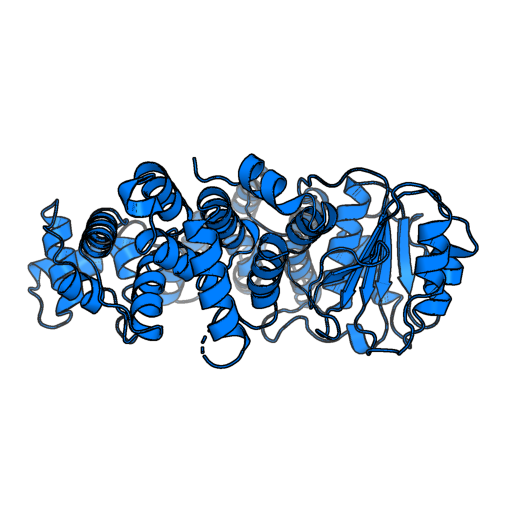4.31594 1.000 23.60818 324 SER A CA 1
ATOM 2356 C C . SER A 1 333 ? 11.50624 32.02905 13.43243 1.000 20.24002 324 SER A C 1
ATOM 2357 O O . SER A 1 333 ? 10.43797 31.42482 13.55453 1.000 21.60965 324 SER A O 1
ATOM 2360 N N . GLY A 1 334 ? 11.67767 33.02397 12.54936 1.000 23.90994 325 GLY A N 1
ATOM 2361 C CA . GLY A 1 334 ? 10.58985 33.42398 11.67316 1.000 18.96844 325 GLY A CA 1
ATOM 2362 C C . GLY A 1 334 ? 9.97944 32.27271 10.88696 1.000 19.00141 325 GLY A C 1
ATOM 2363 O O . GLY A 1 334 ? 8.76235 32.22826 10.68345 1.000 21.84492 325 GLY A O 1
ATOM 2364 N N . SER A 1 335 ? 10.80532 31.32613 10.43812 1.000 17.31860 326 SER A N 1
ATOM 2365 C CA . SER A 1 335 ? 10.29948 30.21183 9.64294 1.000 21.42936 326 SER A CA 1
ATOM 2366 C C . SER A 1 335 ? 9.30515 29.35447 10.41655 1.000 25.13389 326 SER A C 1
ATOM 2367 O O . SER A 1 335 ? 8.56679 28.58102 9.80547 1.000 22.50729 326 SER A O 1
ATOM 2370 N N . MET A 1 336 ? 9.31620 29.43678 11.75031 1.000 19.32832 327 MET A N 1
ATOM 2371 C CA . MET A 1 336 ? 8.40943 28.67919 12.60253 1.000 17.98848 327 MET A CA 1
ATOM 2372 C C . MET A 1 336 ? 7.02471 29.28750 12.66123 1.000 21.40155 327 MET A C 1
ATOM 2373 O O . MET A 1 336 ? 6.11818 28.66723 13.22896 1.000 24.93533 327 MET A O 1
ATOM 2378 N N . TYR A 1 337 ? 6.83736 30.48896 12.10239 1.000 20.03818 328 TYR A N 1
ATOM 2379 C CA . TYR A 1 337 ? 5.55570 31.17474 12.14215 1.000 17.95913 328 TYR A CA 1
ATOM 2380 C C . TYR A 1 337 ? 4.64440 30.77642 10.97623 1.000 23.61040 328 TYR A C 1
ATOM 2381 O O . TYR A 1 337 ? 3.66353 31.46845 10.68597 1.000 28.92537 328 TYR A O 1
ATOM 2390 N N . TYR A 1 338 ? 4.92112 29.65177 10.35476 1.000 26.18131 329 TYR A N 1
ATOM 2391 C CA . TYR A 1 338 ? 4.19149 29.00575 9.27036 1.000 31.07607 329 TYR A CA 1
ATOM 2392 C C . TYR A 1 338 ? 3.00749 28.20816 9.83384 1.000 24.69539 329 TYR A C 1
ATOM 2393 O O . TYR A 1 338 ? 3.13267 27.59173 10.88678 1.000 25.94439 329 TYR A O 1
ATOM 2402 N N . PRO A 1 339 ? 1.86163 28.16359 9.15007 1.000 29.30192 330 PRO A N 1
ATOM 2403 C CA . PRO A 1 339 ? 0.73158 27.37719 9.67512 1.000 28.75947 330 PRO A CA 1
ATOM 2404 C C . PRO A 1 339 ? 1.12671 25.92779 9.94607 1.000 37.91984 330 PRO A C 1
ATOM 2405 O O . PRO A 1 339 ? 1.98003 25.36013 9.25823 1.000 28.17180 330 PRO A O 1
ATOM 2409 N N . VAL A 1 340 ? 0.53197 25.33338 10.99126 1.000 22.64585 331 VAL A N 1
ATOM 2410 C CA . VAL A 1 340 ? 0.80891 23.92025 11.25598 1.000 23.66554 331 VAL A CA 1
ATOM 2411 C C . VAL A 1 340 ? 0.34121 23.06771 10.07719 1.000 29.50741 331 VAL A C 1
ATOM 2412 O O . VAL A 1 340 ? 1.03777 22.14785 9.63654 1.000 36.34850 331 VAL A O 1
ATOM 2416 N N . SER A 1 341 ? -0.82603 23.38807 9.53486 1.000 33.43708 332 SER A N 1
ATOM 2417 C CA . SER A 1 341 ? -1.40269 22.70497 8.38571 1.000 40.17978 332 SER A CA 1
ATOM 2418 C C . SER A 1 341 ? -2.39735 23.66367 7.74462 1.000 49.04958 332 SER A C 1
ATOM 2419 O O . SER A 1 341 ? -2.61680 24.77712 8.23645 1.000 34.04944 332 SER A O 1
ATOM 2422 N N . ARG A 1 342 ? -3.00381 23.21839 6.63580 1.000 51.46813 333 ARG A N 1
ATOM 2423 C CA . ARG A 1 342 ? -3.90262 24.08225 5.87387 1.000 47.88429 333 ARG A CA 1
ATOM 2424 C C . ARG A 1 342 ? -5.15388 24.43630 6.66503 1.000 45.01916 333 ARG A C 1
ATOM 2425 O O . ARG A 1 342 ? -5.69665 25.53643 6.50877 1.000 47.30386 333 ARG A O 1
ATOM 2433 N N . ASN A 1 343 ? -5.62608 23.52474 7.50979 1.000 46.97321 334 ASN A N 1
ATOM 2434 C CA . ASN A 1 343 ? -6.87225 23.74375 8.23108 1.000 59.31092 334 ASN A CA 1
ATOM 2435 C C . ASN A 1 343 ? -6.66685 24.46038 9.56106 1.000 58.31041 334 ASN A C 1
ATOM 2436 O O . ASN A 1 343 ? -7.58862 25.13006 10.04614 1.000 60.15540 334 ASN A O 1
ATOM 2441 N N . SER A 1 344 ? -5.47394 24.35840 10.14578 1.000 57.98706 335 SER A N 1
ATOM 2442 C CA . SER A 1 344 ? -5.21361 24.90074 11.47147 1.000 42.60568 335 SER A CA 1
ATOM 2443 C C . SER A 1 344 ? -5.04194 26.42147 11.43914 1.000 31.49749 335 SER A C 1
ATOM 2444 O O . SER A 1 344 ? -4.54733 26.99276 10.46702 1.000 30.53061 335 SER A O 1
ATOM 2447 N N . ASN A 1 345 ? -5.45884 27.08284 12.52270 1.000 29.31083 336 ASN A N 1
ATOM 2448 C CA . ASN A 1 345 ? -5.20304 28.50645 12.69918 1.000 24.07834 336 ASN A CA 1
ATOM 2449 C C . ASN A 1 345 ? -3.94334 28.75882 13.53172 1.000 25.46515 336 ASN A C 1
ATOM 2450 O O . ASN A 1 345 ? -3.62715 29.90969 13.83514 1.000 26.56205 336 ASN A O 1
ATOM 2455 N N . LEU A 1 346 ? -3.23252 27.70599 13.90287 1.000 21.22415 337 LEU A N 1
ATOM 2456 C CA . LEU A 1 346 ? -1.99276 27.77899 14.65947 1.000 22.99850 337 LEU A CA 1
ATOM 2457 C C . LEU A 1 346 ? -0.80688 27.86258 13.72312 1.000 24.53043 337 LEU A C 1
ATOM 2458 O O . LEU A 1 346 ? -0.81559 27.29011 12.63343 1.000 21.66713 337 LEU A O 1
ATOM 2463 N N . HIS A 1 347 ? 0.23542 28.53362 14.16773 1.000 17.02906 338 HIS A N 1
ATOM 2464 C CA . HIS A 1 347 ? 1.51058 28.31513 13.50947 1.000 22.47536 338 HIS A CA 1
ATOM 2465 C C . HIS A 1 347 ? 2.38682 27.40856 14.36636 1.000 17.77644 338 HIS A C 1
ATOM 2466 O O . HIS A 1 347 ? 2.06176 27.08907 15.51820 1.000 15.53829 338 HIS A O 1
ATOM 2473 N N . MET A 1 348 ? 3.48400 26.94672 13.75729 1.000 17.46292 339 MET A N 1
ATOM 2474 C CA . MET A 1 348 ? 4.33975 25.94070 14.38995 1.000 19.52270 339 MET A CA 1
ATOM 2475 C C . MET A 1 348 ? 4.93476 26.39599 15.71418 1.000 19.12051 339 MET A C 1
ATOM 2476 O O . MET A 1 348 ? 5.03734 25.59899 16.65231 1.000 16.81918 339 MET A O 1
ATOM 2481 N N . ALA A 1 349 ? 5.38966 27.63953 15.80545 1.000 14.85139 340 ALA A N 1
ATOM 2482 C CA . ALA A 1 349 ? 5.92616 28.10340 17.08486 1.000 16.32126 340 ALA A CA 1
ATOM 2483 C C . ALA A 1 349 ? 4.86473 28.05381 18.18561 1.000 18.12588 340 ALA A C 1
ATOM 2484 O O . ALA A 1 349 ? 5.17871 27.74274 19.33986 1.000 19.90312 340 ALA A O 1
ATOM 2486 N N . GLU A 1 350 ? 3.60466 28.36147 17.85473 1.000 14.22666 341 GLU A N 1
ATOM 2487 C CA . GLU A 1 350 ? 2.53403 28.24639 18.84636 1.000 19.69145 341 GLU A CA 1
ATOM 2488 C C . GLU A 1 350 ? 2.34017 26.79980 19.27756 1.000 19.92740 341 GLU A C 1
ATOM 2489 O O . GLU A 1 350 ? 2.23505 26.50511 20.47140 1.000 15.93739 341 GLU A O 1
ATOM 2495 N N . ALA A 1 351 ? 2.25147 25.88596 18.31018 1.000 16.06009 342 ALA A N 1
ATOM 2496 C CA . ALA A 1 351 ? 2.04219 24.47937 18.63489 1.000 18.96669 342 ALA A CA 1
ATOM 2497 C C . ALA A 1 351 ? 3.15749 23.94324 19.52860 1.000 18.42085 342 ALA A C 1
ATOM 2498 O O . ALA A 1 351 ? 2.89919 23.31120 20.57150 1.000 22.73218 342 ALA A O 1
ATOM 2500 N N . ALA A 1 352 ? 4.40786 24.21351 19.14602 1.000 15.62071 343 ALA A N 1
ATOM 2501 C CA . ALA A 1 352 ? 5.55871 23.74749 19.91570 1.000 16.53343 343 ALA A CA 1
ATOM 2502 C C . ALA A 1 352 ? 5.58215 24.36925 21.30450 1.000 20.06192 343 ALA A C 1
ATOM 2503 O O . ALA A 1 352 ? 5.87677 23.67938 22.29438 1.000 18.39032 343 ALA A O 1
ATOM 2505 N N . SER A 1 353 ? 5.27444 25.67450 21.39926 1.000 19.15376 344 SER A N 1
ATOM 2506 C CA . SER A 1 353 ? 5.24976 26.35057 22.69473 1.000 17.42639 344 SER A CA 1
ATOM 2507 C C . SER A 1 353 ? 4.15555 25.80595 23.59531 1.000 15.06343 344 SER A C 1
ATOM 2508 O O . SER A 1 353 ? 4.37006 25.65121 24.79910 1.000 16.73359 344 SER A O 1
ATOM 2511 N N . VAL A 1 354 ? 2.96701 25.56178 23.04878 1.000 16.48552 345 VAL A N 1
ATOM 2512 C CA . VAL A 1 354 ? 1.88877 24.98495 23.84686 1.000 21.81692 345 VAL A CA 1
ATOM 2513 C C . VAL A 1 354 ? 2.35005 23.66994 24.45911 1.000 20.98683 345 VAL A C 1
ATOM 2514 O O . VAL A 1 354 ? 2.19055 23.43001 25.66903 1.000 18.52573 345 VAL A O 1
ATOM 2518 N N . LEU A 1 355 ? 2.93733 22.80007 23.62079 1.000 19.98784 346 LEU A N 1
ATOM 2519 C CA . LEU A 1 355 ? 3.40512 21.50110 24.10645 1.000 24.56739 346 LEU A CA 1
ATOM 2520 C C . LEU A 1 355 ? 4.45068 21.66211 25.20108 1.000 23.41460 346 LEU A C 1
ATOM 2521 O O . LEU A 1 355 ? 4.34521 21.05511 26.27650 1.000 20.39838 346 LEU A O 1
ATOM 2526 N N . ALA A 1 356 ? 5.49422 22.45699 24.92724 1.000 22.05976 347 ALA A N 1
ATOM 2527 C CA . ALA A 1 356 ? 6.58201 22.62000 25.88274 1.000 16.90654 347 ALA A CA 1
ATOM 2528 C C . ALA A 1 356 ? 6.09170 23.21904 27.19523 1.000 19.23135 347 ALA A C 1
ATOM 2529 O O . ALA A 1 356 ? 6.52716 22.80000 28.27398 1.000 17.29021 347 ALA A O 1
ATOM 2531 N N . THR A 1 357 ? 5.17800 24.19330 27.13356 1.000 18.86792 348 THR A N 1
ATOM 2532 C CA . THR A 1 357 ? 4.70785 24.84623 28.35239 1.000 19.46760 348 THR A CA 1
ATOM 2533 C C . THR A 1 357 ? 3.89529 23.88040 29.21084 1.000 24.31249 348 THR A C 1
ATOM 2534 O O . THR A 1 357 ? 4.11316 23.77756 30.42805 1.000 19.05760 348 THR A O 1
ATOM 2538 N N . VAL A 1 358 ? 2.95561 23.15550 28.58922 1.000 19.20589 349 VAL A N 1
ATOM 2539 C CA . VAL A 1 358 ? 2.17409 22.18613 29.36036 1.000 22.61752 349 VAL A CA 1
ATOM 2540 C C . VAL A 1 358 ? 3.08216 21.10544 29.96384 1.000 25.77742 349 VAL A C 1
ATOM 2541 O O . VAL A 1 358 ? 2.98263 20.78640 31.16510 1.000 22.36000 349 VAL A O 1
ATOM 2545 N N . LEU A 1 359 ? 4.03349 20.57724 29.17550 1.000 18.76047 350 LEU A N 1
ATOM 2546 C CA . LEU A 1 359 ? 4.92090 19.54816 29.72884 1.000 29.08700 350 LEU A CA 1
ATOM 2547 C C . LEU A 1 359 ? 5.84222 20.06949 30.80737 1.000 27.92568 350 LEU A C 1
ATOM 2548 O O . LEU A 1 359 ? 6.17663 19.31781 31.73189 1.000 22.31322 350 LEU A O 1
ATOM 2553 N N . VAL A 1 360 ? 6.33100 21.30498 30.68315 1.000 22.74004 351 VAL A N 1
ATOM 2554 C CA . VAL A 1 360 ? 7.29038 21.73726 31.68685 1.000 23.16118 351 VAL A CA 1
ATOM 2555 C C . VAL A 1 360 ? 6.53809 22.01483 32.97652 1.000 16.92922 351 VAL A C 1
ATOM 2556 O O . VAL A 1 360 ? 7.06555 21.80107 34.06780 1.000 24.62845 351 VAL A O 1
ATOM 2560 N N . LYS A 1 361 ? 5.27377 22.43848 32.88450 1.000 18.87451 352 LYS A N 1
ATOM 2561 C CA . LYS A 1 361 ? 4.51182 22.61001 34.10823 1.000 24.83424 352 LYS A CA 1
ATOM 2562 C C . LYS A 1 361 ? 4.19569 21.27089 34.75945 1.000 25.80218 352 LYS A C 1
ATOM 2563 O O . LYS A 1 361 ? 3.97876 21.22296 35.97586 1.000 27.14765 352 LYS A O 1
ATOM 2569 N N . ARG A 1 362 ? 4.16120 20.19381 33.97972 1.000 26.48317 353 ARG A N 1
ATOM 2570 C CA . ARG A 1 362 ? 3.97138 18.86310 34.55982 1.000 27.86693 353 ARG A CA 1
ATOM 2571 C C . ARG A 1 362 ? 5.25973 18.22883 35.09531 1.000 25.65564 353 ARG A C 1
ATOM 2572 O O . ARG A 1 362 ? 5.25032 17.64040 36.18221 1.000 25.30674 353 ARG A O 1
ATOM 2580 N N . LEU A 1 363 ? 6.37478 18.34067 34.37042 1.000 19.82091 354 LEU A N 1
ATOM 2581 C CA . LEU A 1 363 ? 7.61074 17.63871 34.70298 1.000 19.76406 354 LEU A CA 1
ATOM 2582 C C . LEU A 1 363 ? 8.54250 18.46252 35.58433 1.000 25.26234 354 LEU A C 1
ATOM 2583 O O . LEU A 1 363 ? 9.44143 17.89845 36.21067 1.000 23.63962 354 LEU A O 1
ATOM 2588 N N . GLY A 1 364 ? 8.35166 19.77000 35.64483 1.000 26.10903 355 GLY A N 1
ATOM 2589 C CA . GLY A 1 364 ? 9.36899 20.65547 36.15770 1.000 23.47492 355 GLY A CA 1
ATOM 2590 C C . GLY A 1 364 ? 10.51131 20.81199 35.16476 1.000 27.27476 355 GLY A C 1
ATOM 2591 O O . GLY A 1 364 ? 10.65463 20.07053 34.19399 1.000 23.26369 355 GLY A O 1
ATOM 2592 N N . GLY A 1 365 ? 11.33658 21.82775 35.40934 1.000 26.35734 356 GLY A N 1
ATOM 2593 C CA . GLY A 1 365 ? 12.49485 22.10073 34.58837 1.000 26.55201 356 GLY A CA 1
ATOM 2594 C C . GLY A 1 365 ? 12.44776 23.52425 34.05760 1.000 25.03195 356 GLY A C 1
ATOM 2595 O O . GLY A 1 365 ? 12.00855 24.44075 34.76053 1.000 22.32384 356 GLY A O 1
ATOM 2596 N N . GLU A 1 366 ? 12.85721 23.68283 32.79585 1.000 20.82115 357 GLU A N 1
ATOM 2597 C CA . GLU A 1 366 ? 13.10225 25.00252 32.23408 1.000 18.56683 357 GLU A CA 1
ATOM 2598 C C . GLU A 1 366 ? 12.45512 25.13270 30.86381 1.000 24.16961 357 GLU A C 1
ATOM 2599 O O . GLU A 1 366 ? 12.36493 24.16495 30.10666 1.000 20.01837 357 GLU A O 1
ATOM 2605 N N . LEU A 1 367 ? 12.05501 26.35342 30.52821 1.000 17.87701 358 LEU A N 1
ATOM 2606 C CA . LEU A 1 367 ? 11.40678 26.64395 29.25384 1.000 21.07455 358 LEU A CA 1
ATOM 2607 C C . LEU A 1 367 ? 12.17454 27.78072 28.59348 1.000 23.48223 358 LEU A C 1
ATOM 2608 O O . LEU A 1 367 ? 12.10145 28.92749 29.04982 1.000 19.15295 358 LEU A O 1
ATOM 2613 N N . TRP A 1 368 ? 12.92245 27.46752 27.54175 1.000 18.97161 359 TRP A N 1
ATOM 2614 C CA . TRP A 1 368 ? 13.67407 28.44792 26.77664 1.000 19.08575 359 TRP A CA 1
ATOM 2615 C C . TRP A 1 368 ? 13.12942 28.49843 25.35257 1.000 21.64374 359 TRP A C 1
ATOM 2616 O O . TRP A 1 368 ? 12.63571 27.49117 24.82352 1.000 17.00063 359 TRP A O 1
ATOM 2627 N N . THR A 1 369 ? 13.22400 29.65958 24.71244 1.000 20.38713 360 THR A N 1
ATOM 2628 C CA . THR A 1 369 ? 13.05947 29.69716 23.26149 1.000 20.00071 360 THR A CA 1
ATOM 2629 C C . THR A 1 369 ? 14.34760 30.21359 22.65250 1.000 19.63242 360 THR A C 1
ATOM 2630 O O . THR A 1 369 ? 15.23141 30.70416 23.35125 1.000 20.00415 360 THR A O 1
ATOM 2634 N N . PHE A 1 370 ? 14.42892 30.13847 21.32978 1.000 20.93269 361 PHE A N 1
ATOM 2635 C CA . PHE A 1 370 ? 15.63073 30.61585 20.67937 1.000 26.32202 361 PHE A CA 1
ATOM 2636 C C . PHE A 1 370 ? 15.32889 31.01764 19.25168 1.000 24.47168 361 PHE A C 1
ATOM 2637 O O . PHE A 1 370 ? 14.47796 30.42265 18.57549 1.000 21.89084 361 PHE A O 1
ATOM 2645 N N . ALA A 1 371 ? 16.05072 32.04645 18.81338 1.000 21.32549 362 ALA A N 1
ATOM 2646 C CA . ALA A 1 371 ? 16.11399 32.42196 17.40961 1.000 24.69657 362 ALA A CA 1
ATOM 2647 C C . ALA A 1 371 ? 17.51934 32.96372 17.16596 1.000 27.77052 362 ALA A C 1
ATOM 2648 O O . ALA A 1 371 ? 18.46184 32.18427 17.03301 1.000 28.81670 362 ALA A O 1
ATOM 2650 N N . ASP A 1 372 ? 17.68649 34.28612 17.14669 1.000 26.79840 363 ASP A N 1
ATOM 2651 C CA . ASP A 1 372 ? 19.04296 34.82498 17.15467 1.000 34.25804 363 ASP A CA 1
ATOM 2652 C C . ASP A 1 372 ? 19.68338 34.61585 18.51685 1.000 38.21909 363 ASP A C 1
ATOM 2653 O O . ASP A 1 372 ? 20.86414 34.25220 18.61106 1.000 35.30628 363 ASP A O 1
ATOM 2658 N N . GLU A 1 373 ? 18.91249 34.82364 19.58197 1.000 30.19607 364 GLU A N 1
ATOM 2659 C CA . GLU A 1 373 ? 19.36231 34.59402 20.94354 1.000 31.68646 364 GLU A CA 1
ATOM 2660 C C . GLU A 1 373 ? 18.38519 33.67205 21.66382 1.000 30.07409 364 GLU A C 1
ATOM 2661 O O . GLU A 1 373 ? 17.20965 33.57377 21.30878 1.000 27.26247 364 GLU A O 1
ATOM 2667 N N . ALA A 1 374 ? 18.89202 32.99274 22.68272 1.000 29.00028 365 ALA A N 1
ATOM 2668 C CA . ALA A 1 374 ? 18.04565 32.21077 23.56201 1.000 23.94671 365 ALA A CA 1
ATOM 2669 C C . ALA A 1 374 ? 17.42063 33.12305 24.61035 1.000 30.52230 365 ALA A C 1
ATOM 2670 O O . ALA A 1 374 ? 18.05324 34.06213 25.09102 1.000 30.68496 365 ALA A O 1
ATOM 2672 N N . GLN A 1 375 ? 16.16293 32.85142 24.95436 1.000 24.08058 366 GLN A N 1
ATOM 2673 C CA . GLN A 1 375 ? 15.44705 33.60763 25.97350 1.000 27.06908 366 GLN A CA 1
ATOM 2674 C C . GLN A 1 375 ? 14.90136 32.60278 26.97572 1.000 28.01360 366 GLN A C 1
ATOM 2675 O O . GLN A 1 375 ? 14.30807 31.59273 26.57559 1.000 21.76394 366 GLN A O 1
ATOM 2681 N N . ASP A 1 376 ? 15.07250 32.87840 28.26128 1.000 23.46833 367 ASP A N 1
ATOM 2682 C CA . ASP A 1 376 ? 14.62972 31.97024 29.30979 1.000 24.00810 367 ASP A CA 1
ATOM 2683 C C . ASP A 1 376 ? 13.26541 32.43046 29.81657 1.000 36.58256 367 ASP A C 1
ATOM 2684 O O . ASP A 1 376 ? 13.11247 33.57376 30.27441 1.000 28.39506 367 ASP A O 1
ATOM 2689 N N . TYR A 1 377 ? 12.27851 31.53828 29.72573 1.000 22.53039 368 TYR A N 1
ATOM 2690 C CA . TYR A 1 377 ? 10.92631 31.81685 30.19013 1.000 25.77431 368 TYR A CA 1
ATOM 2691 C C . TYR A 1 377 ? 10.59180 31.07972 31.48771 1.000 26.41498 368 TYR A C 1
ATOM 2692 O O . TYR A 1 377 ? 9.43707 31.11298 31.93044 1.000 23.04316 368 TYR A O 1
ATOM 2701 N N . THR A 1 378 ? 11.57391 30.42034 32.10487 1.000 21.30714 369 THR A N 1
ATOM 2702 C CA . THR A 1 378 ? 11.29564 29.65757 33.32027 1.000 20.97886 369 THR A CA 1
ATOM 2703 C C . THR A 1 378 ? 10.73811 30.55004 34.42009 1.000 27.30801 369 THR A C 1
ATOM 2704 O O . THR A 1 378 ? 9.83403 30.14420 35.16467 1.000 35.23050 369 THR A O 1
ATOM 2708 N N . GLY A 1 379 ? 11.23496 31.77831 34.51906 1.000 19.63435 370 GLY A N 1
ATOM 2709 C CA . GLY A 1 379 ? 10.72800 32.70260 35.51170 1.000 36.62056 370 GLY A CA 1
ATOM 2710 C C . GLY A 1 379 ? 9.29304 33.12817 35.28649 1.000 46.86216 370 GLY A C 1
ATOM 2711 O O . GLY A 1 379 ? 8.72579 33.80067 36.15587 1.000 44.73593 370 GLY A O 1
ATOM 2712 N N . HIS A 1 380 ? 8.68548 32.73428 34.16088 1.000 30.36467 371 HIS A N 1
ATOM 2713 C CA . HIS A 1 380 ? 7.33632 33.16343 33.80036 1.000 32.15389 371 HIS A CA 1
ATOM 2714 C C . HIS A 1 380 ? 6.33152 32.02347 33.76607 1.000 41.06193 371 HIS A C 1
ATOM 2715 O O . HIS A 1 380 ? 5.19169 32.24371 33.34927 1.000 48.06185 371 HIS A O 1
ATOM 2722 N N . THR A 1 381 ? 6.72473 30.80290 34.14159 1.000 42.13291 372 THR A N 1
ATOM 2723 C CA . THR A 1 381 ? 5.79274 29.67956 34.09778 1.000 50.86917 372 THR A CA 1
ATOM 2724 C C . THR A 1 381 ? 4.58659 29.85572 35.01855 1.000 52.61182 372 THR A C 1
ATOM 2725 O O . THR A 1 381 ? 3.65975 29.03601 34.94967 1.000 44.41719 372 THR A O 1
ATOM 2729 N N . HIS A 1 382 ? 4.56288 30.89302 35.86400 1.000 44.02274 373 HIS A N 1
ATOM 2730 C CA . HIS A 1 382 ? 3.40875 31.11431 36.72977 1.000 48.60473 373 HIS A CA 1
ATOM 2731 C C . HIS A 1 382 ? 2.25999 31.81179 36.00688 1.000 49.43860 373 HIS A C 1
ATOM 2732 O O . HIS A 1 382 ? 1.11743 31.73260 36.47004 1.000 36.14697 373 HIS A O 1
ATOM 2739 N N . LEU A 1 383 ? 2.53367 32.50931 34.90210 1.000 44.04106 374 LEU A N 1
ATOM 2740 C CA . LEU A 1 383 ? 1.46262 32.98315 34.02971 1.000 38.89221 374 LEU A CA 1
ATOM 2741 C C . LEU A 1 383 ? 0.57784 31.79405 33.64819 1.000 20.82564 374 LEU A C 1
ATOM 2742 O O . LEU A 1 383 ? 0.99761 30.64608 33.72327 1.000 27.37828 374 LEU A O 1
ATOM 2747 N N . SER A 1 384 ? -0.65384 32.06151 33.21535 1.000 32.33585 375 SER A N 1
ATOM 2748 C CA . SER A 1 384 ? -1.41798 30.97560 32.61014 1.000 26.15856 375 SER A CA 1
ATOM 2749 C C . SER A 1 384 ? -0.66472 30.43913 31.39200 1.000 20.80759 375 SER A C 1
ATOM 2750 O O . SER A 1 384 ? 0.17310 31.12505 30.79610 1.000 19.57378 375 SER A O 1
ATOM 2753 N N . THR A 1 385 ? -0.92650 29.17430 31.04891 1.000 18.39035 376 THR A N 1
ATOM 2754 C CA . THR A 1 385 ? -0.33733 28.61984 29.82958 1.000 14.16833 376 THR A CA 1
ATOM 2755 C C . THR A 1 385 ? -0.70626 29.45734 28.60919 1.000 19.21571 376 THR A C 1
ATOM 2756 O O . THR A 1 385 ? 0.14752 29.74471 27.76669 1.000 16.49371 376 THR A O 1
ATOM 2760 N N . TYR A 1 386 ? -1.97461 29.87346 28.51033 1.000 15.20912 377 TYR A N 1
ATOM 2761 C CA . TYR A 1 386 ? -2.39890 30.72366 27.40145 1.000 17.63909 377 TYR A CA 1
ATOM 2762 C C . TYR A 1 386 ? -1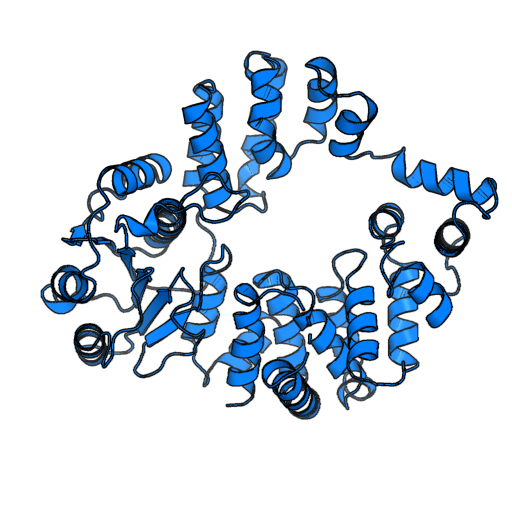.57847 32.01177 27.32913 1.000 15.75996 377 TYR A C 1
ATOM 2763 O O . TYR A 1 386 ? -1.06804 32.37805 26.26394 1.000 16.61630 377 TYR A O 1
ATOM 2772 N N . SER A 1 387 ? -1.46404 32.72602 28.45259 1.000 20.73893 378 SER A N 1
ATOM 2773 C CA . SER A 1 387 ? -0.72838 33.99373 28.47635 1.000 18.94767 378 SER A CA 1
ATOM 2774 C C . SER A 1 387 ? 0.75081 33.81910 28.15440 1.000 18.31869 378 SER A C 1
ATOM 2775 O O . SER A 1 387 ? 1.34106 34.63945 27.43114 1.000 23.65337 378 SER A O 1
ATOM 2778 N N . LEU A 1 388 ? 1.37587 32.78938 28.72593 1.000 21.05974 379 LEU A N 1
ATOM 2779 C CA . LEU A 1 388 ? 2.78959 32.50415 28.48475 1.000 19.68779 379 LEU A CA 1
ATOM 2780 C C . LEU A 1 388 ? 3.06696 32.17847 27.02024 1.000 17.45915 379 LEU A C 1
ATOM 2781 O O . LEU A 1 388 ? 4.04154 32.67657 26.43781 1.000 19.90207 379 LEU A O 1
ATOM 2786 N N . VAL A 1 389 ? 2.23384 31.33297 26.40336 1.000 15.41812 380 VAL A N 1
ATOM 2787 C CA . VAL A 1 389 ? 2.45721 31.00130 24.99501 1.000 16.28448 380 VAL A CA 1
ATOM 2788 C C . VAL A 1 389 ? 2.24452 32.23196 24.10463 1.000 18.55760 380 VAL A C 1
ATOM 2789 O O . VAL A 1 389 ? 3.00577 32.46738 23.15269 1.000 18.24700 380 VAL A O 1
ATOM 2793 N N . ARG A 1 390 ? 1.22682 33.05102 24.40961 1.000 18.09507 381 ARG A N 1
ATOM 2794 C CA . ARG A 1 390 ? 1.02868 34.27879 23.63315 1.000 20.19134 381 ARG A CA 1
ATOM 2795 C C . ARG A 1 390 ? 2.23736 35.20326 23.75366 1.000 14.28325 381 ARG A C 1
ATOM 2796 O O . ARG A 1 390 ? 2.67041 35.81718 22.76590 1.000 17.26000 381 ARG A O 1
ATOM 2804 N N . LYS A 1 391 ? 2.77460 35.32284 24.96796 1.000 15.01923 382 LYS A N 1
ATOM 2805 C CA . LYS A 1 391 ? 3.96330 36.13358 25.21903 1.000 19.48558 382 LYS A CA 1
ATOM 2806 C C . LYS A 1 391 ? 5.17800 35.60421 24.46412 1.000 18.27144 382 LYS A C 1
ATOM 2807 O O . LYS A 1 391 ? 5.91668 36.36681 23.82393 1.000 17.69264 382 LYS A O 1
ATOM 2813 N N . ILE A 1 392 ? 5.43795 34.30155 24.59019 1.000 15.71022 383 ILE A N 1
ATOM 2814 C CA . ILE A 1 392 ? 6.53623 33.65333 23.87972 1.000 17.57252 383 ILE A CA 1
ATOM 2815 C C . ILE A 1 392 ? 6.47777 33.96561 22.39103 1.000 16.16162 383 ILE A C 1
ATOM 2816 O O . ILE A 1 392 ? 7.47072 34.38873 21.78312 1.000 18.57816 383 ILE A O 1
ATOM 2821 N N . VAL A 1 393 ? 5.31721 33.73029 21.77208 1.000 18.11840 384 VAL A N 1
ATOM 2822 C CA . VAL A 1 393 ? 5.23590 33.86029 20.32085 1.000 21.55719 384 VAL A CA 1
ATOM 2823 C C . VAL A 1 393 ? 5.30877 35.32307 19.90393 1.000 21.21125 384 VAL A C 1
ATOM 2824 O O . VAL A 1 393 ? 5.90525 35.65311 18.87229 1.000 19.79671 384 VAL A O 1
ATOM 2828 N N . ARG A 1 394 ? 4.79476 36.22007 20.74411 1.000 19.25401 385 ARG A N 1
ATOM 2829 C CA . ARG A 1 394 ? 4.91086 37.65223 20.51223 1.000 24.68579 385 ARG A CA 1
ATOM 2830 C C . ARG A 1 394 ? 6.38242 38.08439 20.52918 1.000 22.02977 385 ARG A C 1
ATOM 2831 O O . ARG A 1 394 ? 6.81137 38.90817 19.71099 1.000 23.65444 385 ARG A O 1
ATOM 2839 N N . GLU A 1 395 ? 7.18272 37.50460 21.42326 1.000 17.83572 386 GLU A N 1
ATOM 2840 C CA . GLU A 1 395 ? 8.57740 37.91034 21.61450 1.000 22.26964 386 GLU A CA 1
ATOM 2841 C C . GLU A 1 395 ? 9.56196 37.10439 20.77305 1.000 21.77469 386 GLU A C 1
ATOM 2842 O O . GLU A 1 395 ? 10.77262 37.20796 20.98606 1.000 21.95681 386 GLU A O 1
ATOM 2848 N N . GLY A 1 396 ? 9.08174 36.30305 19.83332 1.000 20.64066 387 GLY A N 1
ATOM 2849 C CA . GLY A 1 396 ? 9.93306 35.44895 19.03523 1.000 16.75021 387 GLY A CA 1
ATOM 2850 C C . GLY A 1 396 ? 10.37990 36.11380 17.75183 1.000 25.36403 387 GLY A C 1
ATOM 2851 O O . GLY A 1 396 ? 10.48782 37.34579 17.67014 1.000 20.98885 387 GLY A O 1
ATOM 2852 N N . ARG A 1 397 ? 10.61939 35.27216 16.73930 1.000 17.61879 388 ARG A N 1
ATOM 2853 C CA . ARG A 1 397 ? 11.03169 35.62094 15.37803 1.000 18.90301 388 ARG A CA 1
ATOM 2854 C C . ARG A 1 397 ? 12.52554 35.94749 15.32277 1.000 21.42484 388 ARG A C 1
ATOM 2855 O O . ARG A 1 397 ? 13.17063 36.14685 16.35857 1.000 23.20989 388 ARG A O 1
ATOM 2863 N N . GLY A 1 398 ? 13.07788 35.98745 14.11372 1.000 23.81469 389 GLY A N 1
ATOM 2864 C CA . GLY A 1 398 ? 14.50701 36.09228 13.90079 1.000 24.66053 389 GLY A CA 1
ATOM 2865 C C . GLY A 1 398 ? 15.07540 34.93193 13.10123 1.000 23.05689 389 GLY A C 1
ATOM 2866 O O . GLY A 1 398 ? 14.33417 34.17970 12.44808 1.000 24.63826 389 GLY A O 1
ATOM 2867 N N . GLY A 1 399 ? 16.40130 34.77897 13.14179 1.000 31.09524 390 GLY A N 1
ATOM 2868 C CA . GLY A 1 399 ? 17.07913 33.67030 12.49687 1.000 32.78479 390 GLY A CA 1
ATOM 2869 C C . GLY A 1 399 ? 17.12505 32.44513 13.39177 1.000 35.72732 390 GLY A C 1
ATOM 2870 O O . GLY A 1 399 ? 16.46460 32.37349 14.42612 1.000 36.92518 390 GLY A O 1
ATOM 2871 N N . THR A 1 400 ? 17.92401 31.45578 12.97874 1.000 30.46555 391 THR A N 1
ATOM 2872 C CA . THR A 1 400 ? 17.96404 30.14878 13.64136 1.000 27.78122 391 THR A CA 1
ATOM 2873 C C . THR A 1 400 ? 19.39018 29.79947 14.05977 1.000 44.32711 391 THR A C 1
ATOM 2874 O O . THR A 1 400 ? 20.16618 29.28672 13.24567 1.000 41.95335 391 THR A O 1
ATOM 2878 N N . TYR A 1 401 ? 19.73248 30.02767 15.32523 1.000 33.01816 392 TYR A N 1
ATOM 2879 C CA . TYR A 1 401 ? 21.08055 29.73721 15.82514 1.000 36.09862 392 TYR A CA 1
ATOM 2880 C C . TYR A 1 401 ? 21.00277 28.70331 16.94919 1.000 30.43472 392 TYR A C 1
ATOM 2881 O O . TYR A 1 401 ? 21.19521 29.02655 18.12347 1.000 29.49322 392 TYR A O 1
ATOM 2890 N N . LEU A 1 402 ? 20.74643 27.44608 16.57211 1.000 27.88852 393 LEU A N 1
ATOM 2891 C CA . LEU A 1 402 ? 20.50635 26.40824 17.57039 1.000 28.08943 393 LEU A CA 1
ATOM 2892 C C . LEU A 1 402 ? 21.74566 26.14803 18.42615 1.000 40.13779 393 LEU A C 1
ATOM 2893 O O . LEU A 1 402 ? 21.64950 26.06587 19.65354 1.000 27.65360 393 LEU A O 1
ATOM 2898 N N . GLU A 1 403 ? 22.92278 26.01513 17.80191 1.000 36.06128 394 GLU A N 1
ATOM 2899 C CA . GLU A 1 403 ? 24.12333 25.68579 18.57567 1.000 32.36261 394 GLU A CA 1
ATOM 2900 C C . GLU A 1 403 ? 24.44319 26.77868 19.59070 1.000 28.55931 394 GLU A C 1
ATOM 2901 O O . GLU A 1 403 ? 24.80644 26.49148 20.74121 1.000 34.23905 394 GLU A O 1
ATOM 2907 N N . ARG A 1 404 ? 24.29986 28.04246 19.18631 1.000 29.77293 395 ARG A N 1
ATOM 2908 C CA . ARG A 1 404 ? 24.45955 29.14147 20.13140 1.000 27.94190 395 ARG A CA 1
ATOM 2909 C C . ARG A 1 404 ? 23.48083 29.01947 21.29777 1.000 31.73980 395 ARG A C 1
ATOM 2910 O O . ARG A 1 404 ? 23.84338 29.26187 22.46023 1.000 29.60294 395 ARG A O 1
ATOM 2918 N N . ALA A 1 405 ? 22.22709 28.66607 20.99960 1.000 25.66042 396 ALA A N 1
ATOM 2919 C CA . ALA A 1 405 ? 21.22576 28.52729 22.05041 1.000 28.76383 396 ALA A CA 1
ATOM 2920 C C . ALA A 1 405 ? 21.57950 27.39172 22.99513 1.000 21.36977 396 ALA A C 1
ATOM 2921 O O . ALA A 1 405 ? 21.41092 27.52054 24.20457 1.000 26.43848 396 ALA A O 1
ATOM 2923 N N . ILE A 1 406 ? 22.06776 26.27335 22.46367 1.000 28.77328 397 ILE A N 1
ATOM 2924 C CA . ILE A 1 406 ? 22.45138 25.15877 23.32284 1.000 29.70613 397 ILE A CA 1
ATOM 2925 C C . ILE A 1 406 ? 23.58487 25.57012 24.24517 1.000 28.34865 397 ILE A C 1
ATOM 2926 O O . ILE A 1 406 ? 23.58086 25.22931 25.43691 1.000 32.54666 397 ILE A O 1
ATOM 2931 N N . ARG A 1 407 ? 24.56804 26.31700 23.72384 1.000 29.79775 398 ARG A N 1
ATOM 2932 C CA . ARG A 1 407 ? 25.65536 26.78082 24.59051 1.000 30.23056 398 ARG A CA 1
ATOM 2933 C C . ARG A 1 407 ? 25.14486 27.69124 25.69451 1.000 31.92644 398 ARG A C 1
ATOM 2934 O O . ARG A 1 407 ? 25.50447 27.52474 26.86346 1.000 37.83633 398 ARG A O 1
ATOM 2942 N N . LYS A 1 408 ? 24.33113 28.68437 25.34049 1.000 32.26203 399 LYS A N 1
ATOM 2943 C CA . LYS A 1 408 ? 23.80505 29.58436 26.36243 1.000 27.41592 399 LYS A CA 1
ATOM 2944 C C . LYS A 1 408 ? 22.95820 28.83762 27.38459 1.000 33.04850 399 LYS A C 1
ATOM 2945 O O . LYS A 1 408 ? 23.14314 28.99321 28.59896 1.000 33.27939 399 LYS A O 1
ATOM 2951 N N . ALA A 1 409 ? 22.00208 28.03264 26.90965 1.000 26.46036 400 ALA A N 1
ATOM 2952 C CA . ALA A 1 409 ? 20.96027 27.50433 27.78348 1.000 26.88362 400 ALA A CA 1
ATOM 2953 C C . ALA A 1 409 ? 21.42556 26.27557 28.55061 1.000 24.74374 400 ALA A C 1
ATOM 2954 O O . ALA A 1 409 ? 21.06876 26.09908 29.71925 1.000 32.38342 400 ALA A O 1
ATOM 2956 N N . ILE A 1 410 ? 22.17499 25.39267 27.90666 1.000 28.46327 401 ILE A N 1
ATOM 2957 C CA . ILE A 1 410 ? 22.49060 24.08011 28.45240 1.000 25.30348 401 ILE A CA 1
ATOM 2958 C C . ILE A 1 410 ? 23.96450 23.95963 28.81408 1.000 33.56394 401 ILE A C 1
ATOM 2959 O O . ILE A 1 410 ? 24.31052 23.53870 29.92126 1.000 32.58694 401 ILE A O 1
ATOM 2964 N N . LEU A 1 411 ? 24.85286 24.28911 27.87728 1.000 37.95333 402 LEU A N 1
ATOM 2965 C CA . LEU A 1 411 ? 26.24599 23.91569 28.07888 1.000 34.80695 402 LEU A CA 1
ATOM 2966 C C . LEU A 1 411 ? 26.93530 24.84471 29.07318 1.000 35.08086 402 LEU A C 1
ATOM 2967 O O . LEU A 1 411 ? 27.50725 24.37843 30.06492 1.000 41.37537 402 LEU A O 1
ATOM 2972 N N . ASP A 1 412 ? 26.86037 26.16295 28.86002 1.000 33.87435 403 ASP A N 1
ATOM 2973 C CA . ASP A 1 412 ? 27.62426 27.07391 29.71590 1.000 43.33804 403 ASP A CA 1
ATOM 2974 C C . ASP A 1 412 ? 27.05572 27.12965 31.12860 1.000 46.11724 403 ASP A C 1
ATOM 2975 O O . ASP A 1 412 ? 27.80876 27.26521 32.10039 1.000 48.87394 403 ASP A O 1
ATOM 2980 N N . ARG A 1 413 ? 25.73741 27.00743 31.26357 1.000 35.25363 404 ARG A N 1
ATOM 2981 C CA . ARG A 1 413 ? 25.07630 27.00933 32.56174 1.000 38.03141 404 ARG A CA 1
ATOM 2982 C C . ARG A 1 413 ? 25.23124 25.69833 33.32170 1.000 36.19628 404 ARG A C 1
ATOM 2983 O O . ARG A 1 413 ? 24.83328 25.63589 34.48895 1.000 46.56519 404 ARG A O 1
ATOM 2991 N N . SER A 1 414 ? 25.74842 24.64553 32.69143 1.000 36.54292 405 SER A N 1
ATOM 2992 C CA . SER A 1 414 ? 25.83004 23.31793 33.31466 1.000 43.58511 405 SER A CA 1
ATOM 2993 C C . SER A 1 414 ? 24.48955 22.90176 33.93164 1.000 47.84187 405 SER A C 1
ATOM 2994 O O . SER A 1 414 ? 24.39624 22.54365 35.11075 1.000 41.52240 405 SER A O 1
ATOM 2997 N N . TRP A 1 415 ? 23.43513 22.97870 33.12115 1.000 36.70558 406 TRP A N 1
ATOM 2998 C CA . TRP A 1 415 ? 22.11210 22.56500 33.56886 1.000 34.53617 406 TRP A CA 1
ATOM 2999 C C . TRP A 1 415 ? 22.15229 21.13399 34.09292 1.000 29.86454 406 TRP A C 1
ATOM 3000 O O . TRP A 1 415 ? 22.86327 20.28012 33.55373 1.000 33.39647 406 TRP A O 1
ATOM 3011 N N . THR A 1 416 ? 21.40221 20.88202 35.17148 1.000 31.53653 407 THR A N 1
ATOM 3012 C CA . THR A 1 416 ? 21.56741 19.67550 35.98404 1.000 32.31317 407 THR A CA 1
ATOM 3013 C C . THR A 1 416 ? 20.47602 18.62251 35.79509 1.000 37.01360 407 THR A C 1
ATOM 3014 O O . THR A 1 416 ? 20.58758 17.54420 36.38596 1.000 42.82853 407 THR A O 1
ATOM 3018 N N . GLY A 1 417 ? 19.42395 18.89568 35.03152 1.000 34.22329 408 GLY A N 1
ATOM 3019 C CA . GLY A 1 417 ? 18.40874 17.89059 34.79631 1.000 26.78447 408 GLY A CA 1
ATOM 3020 C C . GLY A 1 417 ? 18.92205 16.78768 33.89810 1.000 28.76725 408 GLY A C 1
ATOM 3021 O O . GLY A 1 417 ? 20.05362 16.80658 33.41006 1.000 26.42690 408 GLY A O 1
ATOM 3022 N N . ARG A 1 418 ? 18.06519 15.79589 33.65734 1.000 24.27089 409 ARG A N 1
ATOM 3023 C CA . ARG A 1 418 ? 18.54040 14.69654 32.83942 1.000 33.33029 409 ARG A CA 1
ATOM 3024 C C . ARG A 1 418 ? 17.98557 14.67318 31.41939 1.000 26.79467 409 ARG A C 1
ATOM 3025 O O . ARG A 1 418 ? 18.45022 13.86101 30.61191 1.000 29.82347 409 ARG A O 1
ATOM 3033 N N . ARG A 1 419 ? 17.00534 15.50793 31.08136 1.000 24.74756 410 ARG A N 1
ATOM 3034 C CA . ARG A 1 419 ? 16.34217 15.42426 29.78394 1.000 22.50351 410 ARG A CA 1
ATOM 3035 C C . ARG A 1 419 ? 16.30385 16.78926 29.12297 1.000 21.06817 410 ARG A C 1
ATOM 3036 O O . ARG A 1 419 ? 15.90748 17.76749 29.75508 1.000 20.86990 410 ARG A O 1
ATOM 3044 N N . VAL A 1 420 ? 16.62815 16.82226 27.82999 1.000 18.35343 411 VAL A N 1
ATOM 3045 C CA . VAL A 1 420 ? 16.51665 18.02573 27.01026 1.000 19.30831 411 VAL A CA 1
ATOM 3046 C C . VAL A 1 420 ? 15.58259 17.71640 25.84475 1.000 19.24453 411 VAL A C 1
ATOM 3047 O O . VAL A 1 420 ? 15.71971 16.67364 25.20610 1.000 22.96526 411 VAL A O 1
ATOM 3051 N N . VAL A 1 421 ? 14.64945 18.62007 25.55032 1.000 17.93270 412 VAL A N 1
ATOM 3052 C CA . VAL A 1 421 ? 13.76317 18.47088 24.39726 1.000 20.72426 412 VAL A CA 1
ATOM 3053 C C . VAL A 1 421 ? 13.87720 19.72522 23.55163 1.000 21.91535 412 VAL A C 1
ATOM 3054 O O . VAL A 1 421 ? 13.54576 20.82037 24.01398 1.000 17.89756 412 VAL A O 1
ATOM 3058 N N . ILE A 1 422 ? 14.29829 19.56220 22.30659 1.000 17.47908 413 ILE A N 1
ATOM 3059 C CA . ILE A 1 422 ? 14.44727 20.66539 21.36474 1.000 16.69960 413 ILE A CA 1
ATOM 3060 C C . ILE A 1 422 ? 13.38898 20.51665 20.28409 1.000 16.70041 413 ILE A C 1
ATOM 3061 O O . ILE A 1 422 ? 13.24530 19.44629 19.68695 1.000 17.95679 413 ILE A O 1
ATOM 3066 N N . ILE A 1 423 ? 12.65994 21.58191 20.01271 1.000 14.87294 414 ILE A N 1
ATOM 3067 C CA . ILE A 1 423 ? 11.71899 21.57941 18.89734 1.000 15.04663 414 ILE A CA 1
ATOM 3068 C C . ILE A 1 423 ? 12.19963 22.63455 17.92781 1.000 19.27158 414 ILE A C 1
ATOM 3069 O O . ILE A 1 423 ? 12.38096 23.79415 18.32084 1.000 20.89343 414 ILE A O 1
ATOM 3074 N N . THR A 1 424 ? 12.44242 22.22952 16.68116 1.000 15.75345 415 THR A N 1
ATOM 3075 C CA . THR A 1 424 ? 13.11360 23.08509 15.70528 1.000 18.16927 415 THR A CA 1
ATOM 3076 C C . THR A 1 424 ? 12.69671 22.69532 14.29197 1.000 21.79537 415 THR A C 1
ATOM 3077 O O . THR A 1 424 ? 12.26589 21.57022 14.03817 1.000 22.85384 415 THR A O 1
ATOM 3081 N N . ASP A 1 425 ? 12.83193 23.64848 13.36494 1.000 22.52335 416 ASP A N 1
ATOM 3082 C CA . ASP A 1 425 ? 12.78124 23.36111 11.93585 1.000 20.13926 416 ASP A CA 1
ATOM 3083 C C . ASP A 1 425 ? 14.12701 23.57904 11.24637 1.000 24.54142 416 ASP A C 1
ATOM 3084 O O . ASP A 1 425 ? 14.16316 23.74468 10.02532 1.000 26.03685 416 ASP A O 1
ATOM 3089 N N . GLU A 1 426 ? 15.23044 23.56647 11.99711 1.000 27.22130 417 GLU A N 1
ATOM 3090 C CA . GLU A 1 426 ? 16.54326 23.82032 11.40987 1.000 27.20839 417 GLU A CA 1
ATOM 3091 C C . GLU A 1 426 ? 16.84064 22.82992 10.29139 1.000 31.83868 417 GLU A C 1
ATOM 3092 O O . GLU A 1 426 ? 16.52342 21.64112 10.38306 1.000 22.90846 417 GLU A O 1
ATOM 3098 N N . GLN A 1 427 ? 17.49064 23.31587 9.23903 1.000 37.11698 418 GLN A N 1
ATOM 3099 C CA . GLN A 1 427 ? 17.90333 22.40316 8.18215 1.000 43.48189 418 GLN A CA 1
ATOM 3100 C C . GLN A 1 427 ? 19.06545 21.52907 8.64405 1.000 46.51778 418 GLN A C 1
ATOM 3101 O O . GLN A 1 427 ? 19.78525 21.83675 9.59796 1.000 57.21413 418 GLN A O 1
ATOM 3107 N N . THR A 1 428 ? 19.20478 20.39108 7.96641 1.000 61.36528 419 THR A N 1
ATOM 3108 C CA . THR A 1 428 ? 20.22794 19.38229 8.24237 1.000 63.57160 419 THR A CA 1
ATOM 3109 C C . THR A 1 428 ? 21.64326 19.93642 8.13407 1.000 54.86645 419 THR A C 1
ATOM 3110 O O . THR A 1 428 ? 22.11836 20.22965 7.03686 1.000 69.41413 419 THR A O 1
ATOM 3114 N N . HIS A 1 429 ? 22.32911 20.07910 9.26204 1.000 60.29880 420 HIS A N 1
ATOM 3115 C CA . HIS A 1 429 ? 23.73757 20.46860 9.24990 1.000 64.36439 420 HIS A CA 1
ATOM 3116 C C . HIS A 1 429 ? 24.59516 19.22211 9.42822 1.000 63.25348 420 HIS A C 1
ATOM 3117 O O . HIS A 1 429 ? 24.17956 18.24880 10.06577 1.000 64.58510 420 HIS A O 1
ATOM 3124 N N . ASP A 1 430 ? 25.78946 19.25233 8.84643 1.000 71.84049 421 ASP A N 1
ATOM 3125 C CA . ASP A 1 430 ? 26.77107 18.19645 9.08366 1.000 65.49343 421 ASP A CA 1
ATOM 3126 C C . ASP A 1 430 ? 27.32013 18.32021 10.50207 1.000 68.44592 421 ASP A C 1
ATOM 3127 O O . ASP A 1 430 ? 27.32655 19.41157 11.07806 1.000 76.16500 421 ASP A O 1
ATOM 3132 N N . MET A 1 431 ? 27.82090 17.20914 11.04965 1.000 59.76475 422 MET A N 1
ATOM 3133 C CA . MET A 1 431 ? 28.30862 17.11939 12.42628 1.000 69.81535 422 MET A CA 1
ATOM 3134 C C . MET A 1 431 ? 27.44608 17.91244 13.41748 1.000 67.84976 422 MET A C 1
ATOM 3135 O O . MET A 1 431 ? 27.93313 18.85073 14.05511 1.000 59.17391 422 MET A O 1
ATOM 3140 N N . PRO A 1 432 ? 26.16297 17.55300 13.57281 1.000 70.20484 423 PRO A N 1
ATOM 3141 C CA . PRO A 1 432 ? 25.22420 18.43582 14.26082 1.000 70.45198 423 PRO A CA 1
ATOM 3142 C C . PRO A 1 432 ? 25.18888 18.12898 15.75198 1.000 60.84410 423 PRO A C 1
ATOM 3143 O O . PRO A 1 432 ? 25.59050 17.04279 16.19205 1.000 61.81188 423 PRO A O 1
ATOM 3147 N N . TRP A 1 433 ? 24.74694 19.13270 16.52417 1.000 50.58951 424 TRP A N 1
ATOM 3148 C CA . TRP A 1 433 ? 24.65423 19.05499 17.99162 1.000 59.50212 424 TRP A CA 1
ATOM 3149 C C . TRP A 1 433 ? 25.87877 18.48110 18.71828 1.000 50.82755 424 TRP A C 1
ATOM 3150 O O . TRP A 1 433 ? 25.75547 17.67461 19.64478 1.000 46.26461 424 TRP A O 1
ATOM 3161 N N . GLU A 1 434 ? 27.07054 18.97750 18.38735 1.000 55.59520 425 GLU A N 1
ATOM 3162 C CA . GLU A 1 434 ? 28.26399 18.50456 19.10272 1.000 50.33958 425 GLU A CA 1
ATOM 3163 C C . GLU A 1 434 ? 28.32330 19.06838 20.52611 1.000 39.77955 425 GLU A C 1
ATOM 3164 O O . GLU A 1 434 ? 28.76026 18.38487 21.46652 1.000 40.15507 425 GLU A O 1
ATOM 3170 N N . ALA A 1 435 ? 27.83294 20.29754 20.71514 1.000 37.38386 426 ALA A N 1
ATOM 3171 C CA . ALA A 1 435 ? 27.70711 20.83579 22.06997 1.000 42.49802 426 ALA A CA 1
ATOM 3172 C C . ALA A 1 435 ? 26.70739 20.02963 22.89188 1.000 47.56299 426 ALA A C 1
ATOM 3173 O O . ALA A 1 435 ? 26.91195 19.79692 24.09454 1.000 39.92059 426 ALA A O 1
ATOM 3175 N N . LEU A 1 436 ? 25.61855 19.58157 22.25389 1.000 39.81376 427 LEU A N 1
ATOM 3176 C CA . LEU A 1 436 ? 24.64885 18.75704 22.95636 1.000 35.06331 427 LEU A CA 1
ATOM 3177 C C . LEU A 1 436 ? 25.27300 17.43952 23.40485 1.000 35.36396 427 LEU A C 1
ATOM 3178 O O . LEU A 1 436 ? 25.05624 16.99035 24.53789 1.000 33.45062 427 LEU A O 1
ATOM 3183 N N . LYS A 1 437 ? 26.04650 16.79813 22.52814 1.000 32.85240 428 LYS A N 1
ATOM 3184 C CA . LYS A 1 437 ? 26.72613 15.56809 22.91861 1.000 33.47328 428 LYS A CA 1
ATOM 3185 C C . LYS A 1 437 ? 27.70788 15.82290 24.05743 1.000 40.57485 428 LYS A C 1
ATOM 3186 O O . LYS A 1 437 ? 27.87071 14.98217 24.95076 1.000 44.06460 428 LYS A O 1
ATOM 3192 N N . ASP A 1 438 ? 28.36709 16.98548 24.04148 1.000 48.11275 429 ASP A N 1
ATOM 3193 C CA . ASP A 1 438 ? 29.27505 17.35356 25.12497 1.000 54.16812 429 ASP A CA 1
ATOM 3194 C C . ASP A 1 438 ? 28.52631 17.32987 26.46297 1.000 47.37764 429 ASP A C 1
ATOM 3195 O O . ASP A 1 438 ? 28.93523 16.64941 27.42494 1.000 44.22885 429 ASP A O 1
ATOM 3200 N N . TRP A 1 439 ? 27.36662 18.00177 26.50542 1.000 36.79308 430 TRP A N 1
ATOM 3201 C CA . TRP A 1 439 ? 26.56896 18.00867 27.73178 1.000 36.22895 430 TRP A CA 1
ATOM 3202 C C . TRP A 1 439 ? 26.06848 16.60639 28.08833 1.000 38.11377 430 TRP A C 1
ATOM 3203 O O . TRP A 1 439 ? 25.97315 16.25919 29.27354 1.000 38.30990 430 TRP A O 1
ATOM 3214 N N . LEU A 1 440 ? 25.72610 15.79621 27.08007 1.000 36.32486 431 LEU A N 1
ATOM 3215 C CA . LEU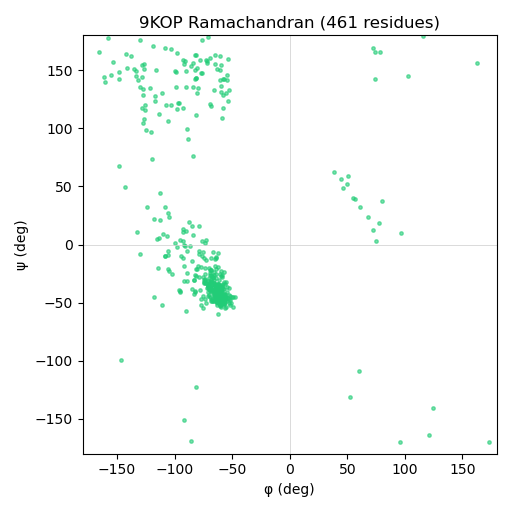 A 1 440 ? 25.18908 14.45938 27.32771 1.000 37.56409 431 LEU A CA 1
ATOM 3216 C C . LEU A 1 440 ? 26.22031 13.54659 27.96975 1.000 42.41639 431 LEU A C 1
ATOM 3217 O O . LEU A 1 440 ? 25.85837 12.68894 28.78072 1.000 34.44465 431 LEU A O 1
ATOM 3222 N N . ARG A 1 441 ? 27.49810 13.70349 27.60544 1.000 46.96625 432 ARG A N 1
ATOM 3223 C CA . ARG A 1 441 ? 28.55760 12.91287 28.22574 1.000 40.55561 432 ARG A CA 1
ATOM 3224 C C . ARG A 1 441 ? 28.97373 13.45094 29.58211 1.000 52.18530 432 ARG A C 1
ATOM 3225 O O . ARG A 1 441 ? 29.59268 12.71160 30.36062 1.000 52.57094 432 ARG A O 1
ATOM 3233 N N . SER A 1 442 ? 28.65937 14.70895 29.88667 1.000 53.52291 433 SER A N 1
ATOM 3234 C CA . SER A 1 442 ? 29.04000 15.26862 31.18315 1.000 53.41435 433 SER A CA 1
ATOM 3235 C C . SER A 1 442 ? 28.12560 14.85506 32.34502 1.000 50.88427 433 SER A C 1
ATOM 3236 O O . SER A 1 442 ? 28.18970 15.48018 33.40726 1.000 44.06031 433 SER A O 1
ATOM 3239 N N . GLY A 1 443 ? 27.30182 13.81836 32.19206 1.000 42.40430 434 GLY A N 1
ATOM 3240 C CA . GLY A 1 443 ? 26.43172 13.40083 33.28175 1.000 39.50025 434 GLY A CA 1
ATOM 3241 C C . GLY A 1 443 ? 25.85279 12.03187 33.01198 1.000 46.03536 434 GLY A C 1
ATOM 3242 O O . GLY A 1 443 ? 25.89663 11.53686 31.88367 1.000 40.37656 434 GLY A O 1
ATOM 3243 N N . GLU A 1 444 ? 25.29607 11.42259 34.06016 1.000 39.50742 435 GLU A N 1
ATOM 3244 C CA . GLU A 1 444 ? 24.81457 10.04774 33.93945 1.000 49.18111 435 GLU A CA 1
ATOM 3245 C C . GLU A 1 444 ? 23.35172 10.00771 33.49624 1.000 41.91827 435 GLU A C 1
ATOM 3246 O O . GLU A 1 444 ? 22.51644 10.76467 34.00423 1.000 43.97199 435 GLU A O 1
ATOM 3252 N N . ASN A 1 445 ? 23.05392 9.12044 32.54235 1.000 35.78953 436 ASN A N 1
ATOM 3253 C CA . ASN A 1 445 ? 21.68805 8.86330 32.06460 1.000 41.68859 436 ASN A CA 1
ATOM 3254 C C . ASN A 1 445 ? 21.02491 10.10507 31.45991 1.000 42.71110 436 ASN A C 1
ATOM 3255 O O . ASN A 1 445 ? 19.80421 10.28551 31.54727 1.000 33.27037 436 ASN A O 1
ATOM 3260 N N . ARG A 1 446 ? 21.80399 10.97233 30.83089 1.000 33.38903 437 ARG A N 1
ATOM 3261 C CA . ARG A 1 446 ? 21.20422 12.12243 30.17444 1.000 32.17318 437 ARG A CA 1
ATOM 3262 C C . ARG A 1 446 ? 20.68971 11.73463 28.79594 1.000 30.62748 437 ARG A C 1
ATOM 3263 O O . ARG A 1 446 ? 21.21759 10.83168 28.14733 1.000 27.63247 437 ARG A O 1
ATOM 3271 N N . VAL A 1 447 ? 19.63780 12.42230 28.35283 1.000 25.00604 438 VAL A N 1
ATOM 3272 C CA . VAL A 1 447 ? 19.03865 12.12403 27.05944 1.000 24.08170 438 VAL A CA 1
ATOM 3273 C C . VAL A 1 447 ? 18.47759 13.41049 26.47798 1.000 23.69366 438 VAL A C 1
ATOM 3274 O O . VAL A 1 447 ? 18.05227 14.31002 27.20477 1.000 22.05765 438 VAL A O 1
ATOM 3278 N N . ALA A 1 448 ? 18.49977 13.49577 25.14654 1.000 22.00873 439 ALA A N 1
ATOM 3279 C CA . ALA A 1 448 ? 17.90234 14.59681 24.41487 1.000 23.70429 439 ALA A CA 1
ATOM 3280 C C . ALA A 1 448 ? 16.98880 14.02999 23.33976 1.000 23.22310 439 ALA A C 1
ATOM 3281 O O . ALA A 1 448 ? 17.26494 12.97670 22.76266 1.000 21.97417 439 ALA A O 1
ATOM 3283 N N . HIS A 1 449 ? 15.88419 14.72588 23.11211 1.000 15.72340 440 HIS A N 1
ATOM 3284 C CA . HIS A 1 449 ? 14.97754 14.48062 21.99991 1.000 21.73612 440 HIS A CA 1
ATOM 3285 C C . HIS A 1 449 ? 14.96482 15.71345 21.11349 1.000 20.86918 440 HIS A C 1
ATOM 3286 O O . HIS A 1 449 ? 14.75200 16.82750 21.60264 1.000 20.25398 440 HIS A O 1
ATOM 3293 N N . ILE A 1 450 ? 15.19203 15.51720 19.82810 1.000 18.39720 441 ILE A N 1
ATOM 3294 C CA . ILE A 1 450 ? 15.17206 16.59713 18.85520 1.000 22.29756 441 ILE A CA 1
ATOM 3295 C C . ILE A 1 450 ? 13.98155 16.31137 17.96182 1.000 20.61757 441 ILE A C 1
ATOM 3296 O O . ILE A 1 450 ? 13.98756 15.32395 17.21171 1.000 21.67292 441 ILE A O 1
ATOM 3301 N N . ILE A 1 451 ? 12.96638 17.16100 18.03721 1.000 18.70026 442 ILE A N 1
ATOM 3302 C CA . ILE A 1 451 ? 11.80634 17.11472 17.15740 1.000 20.87189 442 ILE A CA 1
ATOM 3303 C C . ILE A 1 451 ? 12.02745 18.12929 16.04932 1.000 20.90244 442 ILE A C 1
ATOM 3304 O O . ILE A 1 451 ? 12.12555 19.33534 16.31344 1.000 18.48318 442 ILE A O 1
ATOM 3309 N N . ASN A 1 452 ? 12.11554 17.65561 14.81538 1.000 16.80570 443 ASN A N 1
ATOM 3310 C CA . ASN A 1 452 ? 12.27028 18.55487 13.66956 1.000 17.99678 443 ASN A CA 1
ATOM 3311 C C . ASN A 1 452 ? 10.94424 18.61701 12.92748 1.000 22.01463 443 ASN A C 1
ATOM 3312 O O . ASN A 1 452 ? 10.56414 17.67470 12.22946 1.000 21.44889 443 ASN A O 1
ATOM 3317 N N . VAL A 1 453 ? 10.24455 19.74548 13.08297 1.000 23.60624 444 VAL A N 1
ATOM 3318 C CA . VAL A 1 453 ? 8.87239 19.87498 12.61456 1.000 18.39684 444 VAL A CA 1
ATOM 3319 C C . VAL A 1 453 ? 8.78058 20.01470 11.11210 1.000 27.36148 444 VAL A C 1
ATOM 3320 O O . VAL A 1 453 ? 7.67435 19.90842 10.55856 1.000 27.08915 444 VAL A O 1
ATOM 3324 N N . ALA A 1 454 ? 9.91155 20.24844 10.44311 1.000 22.18716 445 ALA A N 1
ATOM 3325 C CA . ALA A 1 454 ? 9.96085 20.31177 8.99110 1.000 29.06196 445 ALA A CA 1
ATOM 3326 C C . ALA A 1 454 ? 10.26868 18.95797 8.36987 1.000 21.97044 445 ALA A C 1
ATOM 3327 O O . ALA A 1 454 ? 10.31242 18.84537 7.14398 1.000 25.36788 445 ALA A O 1
ATOM 3329 N N . GLY A 1 455 ? 10.46579 17.92491 9.18478 1.000 25.67634 446 GLY A N 1
ATOM 3330 C CA . GLY A 1 455 ? 10.77440 16.62285 8.64393 1.000 23.09570 446 GLY A CA 1
ATOM 3331 C C . GLY A 1 455 ? 12.20011 16.44816 8.19089 1.000 26.54339 446 GLY A C 1
ATOM 3332 O O . GLY A 1 455 ? 12.48103 15.51820 7.43066 1.000 31.16949 446 GLY A O 1
ATOM 3333 N N . TYR A 1 456 ? 13.11471 17.29893 8.64259 1.000 26.14985 447 TYR A N 1
ATOM 3334 C CA . TYR A 1 456 ? 14.51669 17.17835 8.25692 1.000 32.58713 447 TYR A CA 1
ATOM 3335 C C . TYR A 1 456 ? 15.29510 16.17615 9.10960 1.000 31.10162 447 TYR A C 1
ATOM 3336 O O . TYR A 1 456 ? 16.51684 16.09376 8.97542 1.000 44.03268 447 TYR A O 1
ATOM 3345 N N . LEU A 1 457 ? 14.63573 15.41002 9.96372 1.000 25.26454 448 LEU A N 1
ATOM 3346 C CA . LEU A 1 457 ? 15.25461 14.33520 10.72097 1.000 23.09124 448 LEU A CA 1
ATOM 3347 C C . LEU A 1 457 ? 14.42362 13.08202 10.51250 1.000 22.73142 448 LEU A C 1
ATOM 3348 O O . LEU A 1 457 ? 13.22806 13.16626 10.21785 1.000 22.72172 448 LEU A O 1
ATOM 3353 N N . PRO A 1 458 ? 15.01990 11.90781 10.64824 1.000 24.15438 449 PRO A N 1
ATOM 3354 C CA . PRO A 1 458 ? 14.22255 10.68744 10.74286 1.000 24.98500 449 PRO A CA 1
ATOM 3355 C C . PRO A 1 458 ? 13.62796 10.59851 12.14604 1.000 20.79820 449 PRO A C 1
ATOM 3356 O O . PRO A 1 458 ? 13.83326 11.46655 13.00466 1.000 21.86849 449 PRO A O 1
ATOM 3360 N N . THR A 1 459 ? 12.80349 9.58155 12.34549 1.000 21.79720 450 THR A N 1
ATOM 3361 C CA . THR A 1 459 ? 12.35438 9.19381 13.67282 1.000 19.51667 450 THR A CA 1
ATOM 3362 C C . THR A 1 459 ? 13.27417 8.06811 14.09525 1.000 22.23498 450 THR A C 1
ATOM 3363 O O . THR A 1 459 ? 13.37231 7.05775 13.39167 1.000 24.24381 450 THR A O 1
ATOM 3367 N N . ALA A 1 460 ? 13.96858 8.24349 15.21072 1.000 21.64806 451 ALA A N 1
ATOM 3368 C CA . ALA A 1 460 ? 15.04672 7.32134 15.52788 1.000 18.24380 451 ALA A CA 1
ATOM 3369 C C . ALA A 1 460 ? 15.17852 7.16729 17.02727 1.000 21.28165 451 ALA A C 1
ATOM 3370 O O . ALA A 1 460 ? 15.04001 8.14297 17.76449 1.000 20.31096 451 ALA A O 1
ATOM 3372 N N . PHE A 1 461 ? 15.48187 5.94329 17.47049 1.000 20.87384 452 PHE A N 1
ATOM 3373 C CA . PHE A 1 461 ? 15.82104 5.72927 18.86418 1.000 19.54583 452 PHE A CA 1
ATOM 3374 C C . PHE A 1 461 ? 17.12402 6.45965 19.20725 1.000 24.69683 452 PHE A C 1
ATOM 3375 O O . PHE A 1 461 ? 17.87348 6.85307 18.31238 1.000 21.94627 452 PHE A O 1
ATOM 3383 N N . PRO A 1 462 ? 17.40939 6.66444 20.49360 1.000 18.20153 453 PRO A N 1
ATOM 3384 C CA . PRO A 1 462 ? 18.61440 7.42122 20.86322 1.000 21.93219 453 PRO A CA 1
ATOM 3385 C C . PRO A 1 462 ? 19.88236 6.83855 20.25717 1.000 25.91128 453 PRO A C 1
ATOM 3386 O O . PRO A 1 462 ? 20.12366 5.62715 20.28586 1.000 28.81870 453 PRO A O 1
ATOM 3390 N N . GLU A 1 463 ? 20.65607 7.72163 19.63941 1.000 25.83384 454 GLU A N 1
ATOM 3391 C CA . GLU A 1 463 ? 21.97218 7.42872 19.08882 1.000 29.76786 454 GLU A CA 1
ATOM 3392 C C . GLU A 1 463 ? 22.89271 8.48449 19.66811 1.000 31.67329 454 GLU A C 1
ATOM 3393 O O . GLU A 1 463 ? 22.66993 9.68163 19.44349 1.000 31.14778 454 GLU A O 1
ATOM 3399 N N . ASP A 1 464 ? 23.88272 8.04303 20.45372 1.000 32.14742 455 ASP A N 1
ATOM 3400 C CA . ASP A 1 464 ? 24.70150 8.92158 21.27899 1.000 31.79830 455 ASP A CA 1
ATOM 3401 C C . ASP A 1 464 ? 23.82229 9.76886 22.18401 1.000 36.96898 455 ASP A C 1
ATOM 3402 O O . ASP A 1 464 ? 24.07695 10.96468 22.38610 1.000 27.73030 455 ASP A O 1
ATOM 3407 N N . ARG A 1 465 ? 22.77376 9.11543 22.71878 1.000 27.80356 456 ARG A N 1
ATOM 3408 C CA . ARG A 1 465 ? 21.85029 9.69070 23.68922 1.000 32.25057 456 ARG A CA 1
ATOM 3409 C C . ARG A 1 465 ? 20.97668 10.80018 23.11328 1.000 25.64093 456 ARG A C 1
ATOM 3410 O O . ARG A 1 465 ? 20.43553 11.63088 23.86001 1.000 29.46427 456 ARG A O 1
ATOM 3418 N N . ILE A 1 466 ? 20.77236 10.80657 21.80365 1.000 27.52260 457 ILE A N 1
ATOM 3419 C CA . ILE A 1 466 ? 19.88243 11.75256 21.14632 1.000 25.00620 457 ILE A CA 1
ATOM 3420 C C . ILE A 1 466 ? 18.89264 10.97046 20.32052 1.000 25.29301 457 ILE A C 1
ATOM 3421 O O . ILE A 1 466 ? 19.27259 10.32838 19.33342 1.000 24.51039 457 ILE A O 1
ATOM 3426 N N . ALA A 1 467 ? 17.62411 11.06432 20.69422 1.000 17.87466 458 ALA A N 1
ATOM 3427 C CA . ALA A 1 467 ? 16.55320 10.52733 19.88262 1.000 18.35017 458 ALA A CA 1
ATOM 3428 C C . ALA A 1 467 ? 16.04392 11.62138 18.96558 1.000 18.71743 458 ALA A C 1
ATOM 3429 O O . ALA A 1 467 ? 16.25748 12.81679 19.20029 1.000 22.38097 458 ALA A O 1
ATOM 3431 N N . LYS A 1 468 ? 15.39511 11.20318 17.89414 1.000 16.59203 459 LYS A N 1
ATOM 3432 C CA . LYS A 1 468 ? 14.97057 12.12205 16.85951 1.000 17.72791 459 LYS A CA 1
ATOM 3433 C C . LYS A 1 468 ? 13.52728 11.82516 16.49722 1.000 20.15437 459 LYS A C 1
ATOM 3434 O O . LYS A 1 468 ? 13.09759 10.66402 16.49992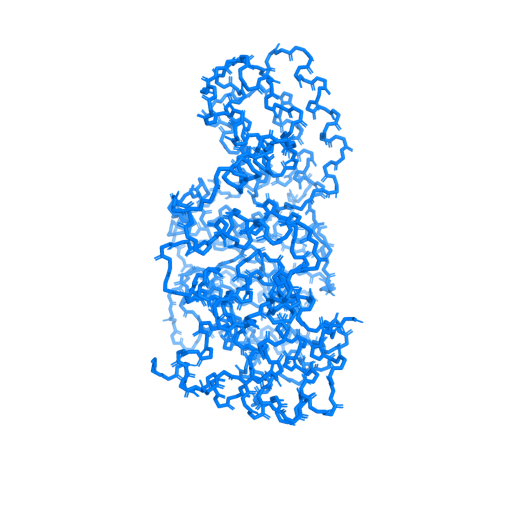 1.000 19.38986 459 LYS A O 1
ATOM 3440 N N . VAL A 1 469 ? 12.77957 12.87583 16.17573 1.000 19.17842 460 VAL A N 1
ATOM 3441 C CA . VAL A 1 469 ? 11.40266 12.74548 15.73666 1.000 19.94350 460 VAL A CA 1
ATOM 3442 C C . VAL A 1 469 ? 11.24649 13.49733 14.42212 1.000 21.17180 460 VAL A C 1
ATOM 3443 O O . VAL A 1 469 ? 11.62505 14.67060 14.31968 1.000 21.80112 460 VAL A O 1
ATOM 3447 N N . GLY A 1 470 ? 10.68126 12.82024 13.42177 1.000 21.98836 461 GLY A N 1
ATOM 3448 C CA . GLY A 1 470 ? 10.69629 13.31553 12.04649 1.000 23.68957 461 GLY A CA 1
ATOM 3449 C C . GLY A 1 470 ? 9.61212 14.29865 11.64871 1.000 24.75014 461 GLY A C 1
ATOM 3450 O O . GLY A 1 470 ? 9.39130 14.54903 10.46190 1.000 23.90847 461 GLY A O 1
ATOM 3451 N N . GLY A 1 471 ? 8.93048 14.88633 12.61825 1.000 20.64341 462 GLY A N 1
ATOM 3452 C CA . GLY A 1 471 ? 7.94272 15.88570 12.27791 1.000 17.81978 462 GLY A CA 1
ATOM 3453 C C . GLY A 1 471 ? 7.17262 16.30417 13.50095 1.000 22.30476 462 GLY A C 1
ATOM 3454 O O . GLY A 1 471 ? 7.52503 15.95388 14.63248 1.000 26.11946 462 GLY A O 1
ATOM 3455 N N . TRP A 1 472 ? 6.10799 17.06017 13.25693 1.000 21.91356 463 TRP A N 1
ATOM 3456 C CA . TRP A 1 472 ? 5.24342 17.50785 14.33139 1.000 21.15786 463 TRP A CA 1
ATOM 3457 C C . TRP A 1 472 ? 4.02904 16.59184 14.40824 1.000 22.42326 463 TRP A C 1
ATOM 3458 O O . TRP A 1 472 ? 3.58090 16.05066 13.39733 1.000 22.73768 463 TRP A O 1
ATOM 3469 N N . SER A 1 473 ? 3.51422 16.41334 15.61909 1.000 20.75279 464 SER A N 1
ATOM 3470 C CA . SER A 1 473 ? 2.32409 15.60846 15.85478 1.000 19.91373 464 SER A CA 1
ATOM 3471 C C . SER A 1 473 ? 1.75539 15.98948 17.21527 1.000 18.72040 464 SER A C 1
ATOM 3472 O O . SER A 1 473 ? 2.51811 16.20637 18.15889 1.000 22.14672 464 SER A O 1
ATOM 3475 N N . ASP A 1 474 ? 0.42605 15.99050 17.34659 1.000 23.28263 465 ASP A N 1
ATOM 3476 C CA . ASP A 1 474 ? -0.09257 16.17713 18.70409 1.000 26.19379 465 ASP A CA 1
ATOM 3477 C C . ASP A 1 474 ? 0.09133 14.93543 19.57614 1.000 33.86920 465 ASP A C 1
ATOM 3478 O O . ASP A 1 474 ? -0.31520 14.95605 20.75022 1.000 27.69510 465 ASP A O 1
ATOM 3483 N N . LYS A 1 475 ? 0.69594 13.87535 19.03374 1.000 25.46364 466 LYS A N 1
ATOM 3484 C CA . LYS A 1 475 ? 0.98221 12.65377 19.78075 1.000 24.36760 466 LYS A CA 1
ATOM 3485 C C . LYS A 1 475 ? 2.46107 12.51292 20.15116 1.000 20.65249 466 LYS A C 1
ATOM 3486 O O . LYS A 1 475 ? 2.93940 11.39766 20.41705 1.000 19.35803 466 LYS A O 1
ATOM 3492 N N . ILE A 1 476 ? 3.18791 13.63081 20.21650 1.000 19.02853 467 ILE A N 1
ATOM 3493 C CA . ILE A 1 476 ? 4.63104 13.57773 20.44544 1.000 17.25790 467 ILE A CA 1
ATOM 3494 C C . ILE A 1 476 ? 4.98222 13.01984 21.82537 1.000 20.49494 467 ILE A C 1
ATOM 3495 O O . ILE A 1 476 ? 6.03130 12.37957 21.98837 1.000 23.27529 467 ILE A O 1
ATOM 3500 N N . ILE A 1 477 ? 4.16394 13.28325 22.84352 1.000 18.31207 468 ILE A N 1
ATOM 3501 C CA . ILE A 1 477 ? 4.50737 12.81513 24.19298 1.000 23.62513 468 ILE A CA 1
ATOM 3502 C C . ILE A 1 477 ? 4.62513 11.29350 24.23544 1.000 19.97034 468 ILE A C 1
ATOM 3503 O O . ILE A 1 477 ? 5.60200 10.74202 24.76264 1.000 21.86813 468 ILE A O 1
ATOM 3508 N N . THR A 1 478 ? 3.63716 10.58320 23.69286 1.000 19.27569 469 THR A N 1
ATOM 3509 C CA . THR A 1 478 ? 3.73310 9.12540 23.74776 1.000 20.65619 469 THR A CA 1
ATOM 3510 C C . THR A 1 478 ? 4.89198 8.62688 22.88484 1.000 18.66076 469 THR A C 1
ATOM 3511 O O . THR A 1 478 ? 5.52732 7.61218 23.20658 1.000 17.77196 469 THR A O 1
ATOM 3515 N N . LEU A 1 479 ? 5.23384 9.37046 21.82466 1.000 20.02379 470 LEU A N 1
ATOM 3516 C CA . LEU A 1 479 ? 6.36921 8.98245 20.99505 1.000 22.98707 470 LEU A CA 1
ATOM 3517 C C . LEU A 1 479 ? 7.68634 9.11838 21.75957 1.000 19.84366 470 LEU A C 1
ATOM 3518 O O . LEU A 1 479 ? 8.53096 8.21468 21.73165 1.000 19.14784 470 LEU A O 1
ATOM 3523 N N . ILE A 1 480 ? 7.89202 10.26605 22.41110 1.000 18.79638 471 ILE A N 1
ATOM 3524 C CA . ILE A 1 480 ? 9.08528 10.49336 23.22612 1.000 16.31944 471 ILE A CA 1
ATOM 3525 C C . ILE A 1 480 ? 9.21649 9.41012 24.28167 1.000 17.49254 471 ILE A C 1
ATOM 3526 O O . ILE A 1 480 ? 10.31744 8.90722 24.53805 1.000 17.48303 471 ILE A O 1
ATOM 3531 N N . GLU A 1 481 ? 8.10119 9.08707 24.95391 1.000 19.02525 472 GLU A N 1
ATOM 3532 C CA . GLU A 1 481 ? 8.07640 8.01441 25.94416 1.000 21.16639 472 GLU A CA 1
ATOM 3533 C C . GLU A 1 481 ? 8.63708 6.72720 25.36564 1.000 19.86432 472 GLU A C 1
ATOM 3534 O O . GLU A 1 481 ? 9.45263 6.04795 26.00503 1.000 21.90353 472 GLU A O 1
ATOM 3540 N N . SER A 1 482 ? 8.17256 6.35658 24.17241 1.000 16.09240 473 SER A N 1
ATOM 3541 C CA . SER A 1 482 ? 8.61479 5.10599 23.56740 1.000 19.53996 473 SER A CA 1
ATOM 3542 C C . SER A 1 482 ? 10.07452 5.18200 23.12581 1.000 22.15378 473 SER A C 1
ATOM 3543 O O . SER A 1 482 ? 10.85961 4.25249 23.36785 1.000 17.49665 473 SER A O 1
ATOM 3546 N N . LEU A 1 483 ? 10.46607 6.29552 22.50858 1.000 14.89632 474 LEU A N 1
ATOM 3547 C CA . LEU A 1 483 ? 11.84068 6.41352 22.03215 1.000 22.17498 474 LEU A CA 1
ATOM 3548 C C . LEU A 1 483 ? 12.82928 6.43465 23.18891 1.000 23.21290 474 LEU A C 1
ATOM 3549 O O . LEU A 1 483 ? 13.94301 5.91616 23.05962 1.000 22.42962 474 LEU A O 1
ATOM 3554 N N . GLU A 1 484 ? 12.42629 6.95016 24.34842 1.000 20.59180 475 GLU A N 1
ATOM 3555 C CA . GLU A 1 484 ? 13.37594 7.10225 25.43759 1.000 20.94162 475 GLU A CA 1
ATOM 3556 C C . GLU A 1 484 ? 13.82398 5.75804 26.00573 1.000 24.77897 475 GLU A C 1
ATOM 3557 O O . GLU A 1 484 ? 14.93365 5.65449 26.54312 1.000 19.44804 475 GLU A O 1
ATOM 3563 N N . VAL A 1 485 ? 13.00444 4.70748 25.88372 1.000 22.97050 476 VAL A N 1
ATOM 3564 C CA . VAL A 1 485 ? 13.43196 3.40916 26.41207 1.000 22.60322 476 VAL A CA 1
ATOM 3565 C C . VAL A 1 485 ? 14.41270 2.70553 25.49362 1.000 19.42969 476 VAL A C 1
ATOM 3566 O O . VAL A 1 485 ? 14.91075 1.61875 25.83307 1.000 28.18764 476 VAL A O 1
ATOM 3570 N N . GLY A 1 486 ? 14.67837 3.26156 24.31245 1.000 20.22378 477 GLY A N 1
ATOM 3571 C CA . GLY A 1 486 ? 15.69576 2.71766 23.42843 1.000 21.43121 477 GLY A CA 1
ATOM 3572 C C . GLY A 1 486 ? 15.35265 1.41124 22.73766 1.000 23.67935 477 GLY A C 1
ATOM 3573 O O . GLY A 1 486 ? 14.34637 0.77413 23.07034 1.000 20.36198 477 GLY A O 1
ATOM 3574 N N . GLU A 1 487 ? 16.17473 1.01541 21.75634 1.000 21.32924 478 GLU A N 1
ATOM 3575 C CA . GLU A 1 487 ? 15.92269 -0.24564 21.07168 1.000 21.93497 478 GLU A CA 1
ATOM 3576 C C . GLU A 1 487 ? 16.06604 -1.42147 22.02735 1.000 22.63600 478 GLU A C 1
ATOM 3577 O O . GLU A 1 487 ? 15.42394 -2.45929 21.84163 1.000 28.32353 478 GLU A O 1
ATOM 3583 N N . GLU A 1 488 ? 16.85091 -1.24906 23.08307 1.000 24.49213 479 GLU A N 1
ATOM 3584 C CA . GLU A 1 488 ? 17.01533 -2.26642 24.10310 1.000 28.81060 479 GLU A CA 1
ATOM 3585 C C . GLU A 1 488 ? 15.78264 -2.39979 25.00915 1.000 37.20932 479 GLU A C 1
ATOM 3586 O O . GLU A 1 488 ? 15.56710 -3.48855 25.55828 1.000 26.86981 479 GLU A O 1
ATOM 3592 N N . GLY A 1 489 ? 14.95179 -1.35249 25.16944 1.000 26.44057 480 GLY A N 1
ATOM 3593 C CA . GLY A 1 489 ? 13.77725 -1.55521 25.99694 1.000 21.81522 480 GLY A CA 1
ATOM 3594 C C . GLY A 1 489 ? 12.44034 -1.60845 25.28813 1.000 16.77097 480 GLY A C 1
ATOM 3595 O O . GLY A 1 489 ? 11.45454 -1.98554 25.93486 1.000 19.10973 480 GLY A O 1
ATOM 3596 N N . ILE A 1 490 ? 12.38552 -1.26201 23.99067 1.000 21.13942 481 ILE A N 1
ATOM 3597 C CA . ILE A 1 490 ? 11.09270 -1.08855 23.31120 1.000 19.70176 481 ILE A CA 1
ATOM 3598 C C . ILE A 1 490 ? 10.24665 -2.35525 23.35591 1.000 20.20064 481 ILE A C 1
ATOM 3599 O O . ILE A 1 490 ? 9.01198 -2.27548 23.45671 1.000 18.56091 481 ILE A O 1
ATOM 3604 N N . ARG A 1 491 ? 10.86598 -3.53296 23.29044 1.000 17.01856 482 ARG A N 1
ATOM 3605 C CA . ARG A 1 491 ? 10.07152 -4.76443 23.23210 1.000 20.95154 482 ARG A CA 1
ATOM 3606 C C . ARG A 1 491 ? 9.22275 -4.93097 24.48285 1.000 21.14265 482 ARG A C 1
ATOM 3607 O O . ARG A 1 491 ? 7.98487 -4.99677 24.41738 1.000 16.68317 482 ARG A O 1
ATOM 3615 N N . ASN A 1 492 ? 9.88014 -5.00397 25.64166 1.000 19.25473 483 ASN A N 1
ATOM 3616 C CA . ASN A 1 492 ? 9.14649 -5.22262 26.87550 1.000 19.14430 483 ASN A CA 1
ATOM 3617 C C . ASN A 1 492 ? 8.32488 -3.99818 27.25073 1.000 16.83877 483 ASN A C 1
ATOM 3618 O O . ASN A 1 492 ? 7.26912 -4.13682 27.87551 1.000 16.72275 483 ASN A O 1
ATOM 3623 N N . PHE A 1 493 ? 8.77046 -2.81022 26.85313 1.000 19.58330 484 PHE A N 1
ATOM 3624 C CA . PHE A 1 493 ? 7.97958 -1.61175 27.09926 1.000 20.87928 484 PHE A CA 1
ATOM 3625 C C . PHE A 1 493 ? 6.63549 -1.70832 26.40691 1.000 18.18639 484 PHE A C 1
ATOM 3626 O O . PHE A 1 493 ? 5.58741 -1.52568 27.04085 1.000 15.18315 484 PHE A O 1
ATOM 3634 N N . LEU A 1 494 ? 6.64078 -2.02127 25.09885 1.000 17.86142 485 LEU A N 1
ATOM 3635 C CA . LEU A 1 494 ? 5.37423 -2.08589 24.37159 1.000 16.31550 485 LEU A CA 1
ATOM 3636 C C . LEU A 1 494 ? 4.52950 -3.26344 24.81792 1.000 15.10437 485 LEU A C 1
ATOM 3637 O O . LEU A 1 494 ? 3.31240 -3.11890 24.93459 1.000 16.66802 485 LEU A O 1
ATOM 3642 N N . VAL A 1 495 ? 5.12740 -4.43520 25.07800 1.000 16.51463 486 VAL A N 1
ATOM 3643 C CA . VAL A 1 495 ? 4.27425 -5.55284 25.48583 1.000 14.36267 486 VAL A CA 1
ATOM 3644 C C . VAL A 1 495 ? 3.69427 -5.31984 26.89013 1.000 19.51473 486 VAL A C 1
ATOM 3645 O O . VAL A 1 495 ? 2.49476 -5.53054 27.11932 1.000 16.42345 486 VAL A O 1
ATOM 3649 N N . SER A 1 496 ? 4.50806 -4.86983 27.85578 1.000 12.46881 487 SER A N 1
ATOM 3650 C CA . SER A 1 496 ? 3.96497 -4.72157 29.20104 1.000 18.81938 487 SER A CA 1
ATOM 3651 C C . SER A 1 496 ? 2.95408 -3.58957 29.26734 1.000 17.87822 487 SER A C 1
ATOM 3652 O O . SER A 1 496 ? 2.03743 -3.64720 30.09047 1.000 16.81010 487 SER A O 1
ATOM 3655 N N . ASN A 1 497 ? 3.06280 -2.57787 28.38471 1.000 16.63723 488 ASN A N 1
ATOM 3656 C CA . ASN A 1 497 ? 2.09594 -1.48628 28.45408 1.000 18.97737 488 ASN A CA 1
ATOM 3657 C C . ASN A 1 497 ? 0.88141 -1.67836 27.56212 1.000 18.48594 488 ASN A C 1
ATOM 3658 O O . ASN A 1 497 ? -0.20548 -1.21428 27.90493 1.000 15.83030 488 ASN A O 1
ATOM 3663 N N . TYR A 1 498 ? 1.04104 -2.34029 26.42769 1.000 15.71121 489 TYR A N 1
ATOM 3664 C CA . TYR A 1 498 ? 0.08218 -2.26675 25.34457 1.000 16.18797 489 TYR A CA 1
ATOM 3665 C C . TYR A 1 498 ? -0.30343 -3.62201 24.77109 1.000 15.37144 489 TYR A C 1
ATOM 3666 O O . TYR A 1 498 ? -0.94910 -3.66212 23.72422 1.000 16.95251 489 TYR A O 1
ATOM 3675 N N . LEU A 1 499 ? 0.06076 -4.72691 25.40485 1.000 18.34604 490 LEU A N 1
ATOM 3676 C CA . LEU A 1 499 ? -0.44607 -6.01049 24.91771 1.000 14.28004 490 LEU A CA 1
ATOM 3677 C C . LEU A 1 499 ? -1.97217 -5.95582 24.95679 1.000 19.62812 490 LEU A C 1
ATOM 3678 O O . LEU A 1 499 ? -2.54168 -5.52745 25.97394 1.000 17.03851 490 LEU A O 1
ATOM 3683 N N . PRO A 1 500 ? -2.67080 -6.28939 23.86967 1.000 20.33921 491 PRO A N 1
ATOM 3684 C CA . PRO A 1 500 ? -4.13922 -6.18722 23.89774 1.000 16.31600 491 PRO A CA 1
ATOM 3685 C C . PRO A 1 500 ? -4.73380 -7.07532 24.97716 1.000 17.26748 491 PRO A C 1
ATOM 3686 O O . PRO A 1 500 ? -4.37930 -8.25792 25.10876 1.000 16.37010 491 PRO A O 1
ATOM 3690 N N . PRO A 1 501 ? -5.63583 -6.52653 25.80021 1.000 17.06189 492 PRO A N 1
ATOM 3691 C CA . PRO A 1 501 ? -6.23844 -7.26545 26.92198 1.000 18.21613 492 PRO A CA 1
ATOM 3692 C C . PRO A 1 501 ? -7.33266 -8.25768 26.47299 1.000 27.55346 492 PRO A C 1
ATOM 3693 O O . PRO A 1 501 ? -7.58064 -9.16315 27.29020 1.000 29.55393 492 PRO A O 1
#

B-factor: mean 34.04, std 17.09, range [9.22, 99.3]

Solvent-accessible surface area: 21616 Å² total; per-residue (Å²): 77,63,40,0,61,0,0,23,20,0,0,17,3,38,48,109,41,46,143,91,56,156,96,62,98,109,15,31,83,5,0,72,53,0,1,133,118,16,9,49,0,0,0,0,0,0,10,1,0,27,65,58,3,36,6,35,14,11,0,1,4,0,1,0,5,1,6,60,21,81,1,10,130,123,93,130,112,17,6,100,13,0,10,131,64,0,10,84,78,1,0,2,0,1,30,0,0,31,32,1,99,86,37,50,66,170,27,98,77,19,0,76,134,25,0,11,101,55,0,9,87,1,66,44,44,73,0,12,126,27,66,77,44,232,96,134,19,7,0,80,50,0,14,146,52,13,143,13,215,60,142,69,146,40,2,42,28,4,12,63,44,8,36,98,15,88,214,8,52,135,128,1,73,139,37,7,137,73,29,66,58,72,100,46,73,46,84,94,22,26,88,80,122,29,51,41,57,96,6,6,72,78,0,6,81,88,0,83,9,41,36,0,4,164,13,0,25,36,0,48,123,41,38,8,2,118,53,144,124,1,64,138,46,0,67,72,17,14,86,127,20,79,91,41,195,29,70,18,57,22,4,0,31,7,1,49,71,1,84,172,68,53,15,28,170,48,0,19,34,40,0,46,113,3,1,78,74,20,31,45,96,29,112,14,135,35,103,0,0,1,0,0,0,1,1,34,71,1,35,165,76,52,56,240,149,35,57,3,21,14,0,3,3,0,1,2,25,0,0,6,1,5,72,113,23,27,18,22,0,12,1,1,6,67,93,3,70,67,5,40,68,69,41,156,53,28,2,17,43,0,0,76,43,1,12,160,65,17,136,38,29,53,105,13,70,103,2,0,113,92,0,0,35,107,105,77,15,123,12,92,1,0,2,0,0,0,19,24,127,102,120,141,154,36,24,87,2,0,38,70,4,1,174,75,24,150,98,32,10,0,0,1,0,1,26,46,41,101,23,84,13,13,9,43,98,82,92,0,0,28,0,7,4,46,14,49,51,1,20,14,0,0,9,0,0,34,47,2,77,157,22,0,70,100,26,0,17,95,61,18,63,8,138

Nearest PDB structures (foldseek):
  1yvp-assembly2_B  TM=6.807E-01  e=5.086E-13  Xenopus laevis
  1yvp-assembly1_A  TM=6.710E-01  e=1.268E-12  Xenopus laevis
  2i91-assembly1_A  TM=6.634E-01  e=3.461E-12  Xenopus laevis
  2i91-assembly2_B  TM=6.766E-01  e=7.185E-12  Xenopus laevis
  1yvr-assembly1_A  TM=6.183E-01  e=1.561E-11  Xenopus laevis